Protein AF-A0A831ZCE3-F1 (afdb_monomer)

Secondary structure (DSSP, 8-state):
------------------------PPPB---GGG-EEEE-TTSTT-EEEEEEEEETTEEEEEEEEEEEETTEEEEEEEEEEE-GGGSEEEEEEEEEESPPSGGG--GGG-EEEEEEEEEEEEEETTEEEEEEEETTS-EEEEEEEEEEE-TT------B--S------------SS-B--TTTTTS-PPPP-BSSSBEEEE-TTS-EEEEESS-----EEEEEEEBTTS-EEEE-TTSPPPTTBPEEE-TTS-EEE-EEEEEEEEETTEEEEEEEE-GGGGGT--S--TTT--SEEEEEEEP---B-SB-----HHHHT-HHHHTTT-EEEEEEEEETTTB--HHHHHHHHHHHHHHHHHHH---SEEEEEEETHHHHHHHHHHHHSTTS-SEEEEES--S-HHHHHHHHHHHHHHHHIIIIITTT-GGGGSGGGGHHHH-S-EEEEEEPTTTTT-EEEEHIIIIITTHHHHHH-TTT---TTGGGSBSGGGGTT---SHHHHTHHHH---TTSPPP-TTSS--

Nearest PDB structures (foldseek):
  4xmg-assembly1_A  TM=5.355E-01  e=1.674E-03  Rhodnius prolixus
  2a3f-assembly1_X  TM=5.341E-01  e=2.096E-03  Rhodnius prolixus
  5m6k-assembly1_A  TM=5.231E-01  e=3.895E-03  Rhodnius prolixus
  1pm1-assembly1_X  TM=4.926E-01  e=2.939E-03  Rhodnius prolixus
  1y8c-assembly1_A  TM=4.191E-01  e=6.549E-01  Clostridium acetobutylicum ATCC 824

Foldseek 3Di:
DDDDDDDDDDDDDDDPDDDDPPDPQFWFFDDQQLAAWKDFPVDPDKTKGWGWDDDLNWIKIWMKIFDDDPRDIFIWIFMDTDGRLVQKDKTFIWGWDQADDDPRGDPVRIDIGGFWIWIWGASDSFWTKIWTAGPVGDIDIGIMGGPDTDVVDDDDRHGRDPDDPDDDLPPPQDPQAAACCVVQVNAFFDAPAAAWHFFDADPVRHGPHHDSLNWWDKDKFKWFAFCVGDIGGDDFPDADDPRFDWFAAQVGDIATRMKIKMWTDDSSAIKIKIFGDRCSNVVPPADDVVLAPLEEEEEAAEDAFAASYNADDDPCQSCVCVQRSHRYMYMYIRLRHNNRAPQLVSSLVRLVVRQVVCCVRVNHGPFYEQEYEEVSLLSVLVNCVNPPRSGPYYHYHPYDPHVQVVVALLLCLVVLVCCCVPVPVVPCLVVQQQSSCVPSVFGWFQAAFQVVVVRHGIDTCSRPPRPPPNCQAPPQVSHDDPPLCSIPPSCRCVPGRRHSQLSNCSPQPADPVRGGDDPHDPPD

Radius of gyration: 31.54 Å; Cα contacts (8 Å, |Δi|>4): 1098; chains: 1; bounding box: 75×108×88 Å

Structure (mmCIF, N/CA/C/O backbone):
data_AF-A0A831ZCE3-F1
#
_entry.id   AF-A0A831ZCE3-F1
#
loop_
_atom_site.group_PDB
_atom_site.id
_atom_site.type_symbol
_atom_site.label_atom_id
_atom_site.label_alt_id
_atom_site.label_comp_id
_atom_site.label_asym_id
_atom_site.label_entity_id
_atom_site.label_seq_id
_atom_site.pdbx_PDB_ins_code
_atom_site.Cartn_x
_atom_site.Cartn_y
_atom_site.Cartn_z
_atom_site.occupancy
_atom_site.B_iso_or_equiv
_atom_site.auth_seq_id
_atom_site.auth_comp_id
_atom_site.auth_asym_id
_atom_site.auth_atom_id
_atom_site.pdbx_PDB_model_num
ATOM 1 N N . MET A 1 1 ? -40.636 -79.316 -21.458 1.00 32.78 1 MET A N 1
ATOM 2 C CA . MET A 1 1 ? -39.520 -80.290 -21.352 1.00 32.78 1 MET A CA 1
ATOM 3 C C . MET A 1 1 ? -38.454 -79.898 -22.368 1.00 32.78 1 MET A C 1
ATOM 5 O O . MET A 1 1 ? -38.883 -79.474 -23.425 1.00 32.78 1 MET A O 1
ATOM 9 N N . LYS A 1 2 ? -37.156 -80.021 -22.017 1.00 33.38 2 LYS A N 1
ATOM 10 C CA . LYS A 1 2 ? -35.936 -80.290 -22.841 1.00 33.38 2 LYS A CA 1
ATOM 11 C C . LYS A 1 2 ? -35.939 -79.898 -24.342 1.00 33.38 2 LYS A C 1
ATOM 13 O O . LYS A 1 2 ? -36.892 -80.209 -25.031 1.00 33.38 2 LYS A O 1
ATOM 18 N N . ASN A 1 3 ? -34.885 -79.405 -25.000 1.00 33.22 3 ASN A N 1
ATOM 19 C CA . ASN A 1 3 ? -33.463 -79.100 -24.725 1.00 33.22 3 ASN A CA 1
ATOM 20 C C . ASN A 1 3 ? -32.963 -78.272 -25.952 1.00 33.22 3 ASN A C 1
ATOM 22 O O . ASN A 1 3 ? -33.611 -78.339 -26.991 1.00 33.22 3 ASN A O 1
ATOM 26 N N . ALA A 1 4 ? -31.839 -77.546 -25.999 1.00 31.75 4 ALA A N 1
ATOM 27 C CA . ALA A 1 4 ? -30.832 -77.090 -25.027 1.00 31.75 4 ALA A CA 1
ATOM 28 C C . ALA A 1 4 ? -30.082 -75.869 -25.645 1.00 31.75 4 ALA A C 1
ATOM 30 O O . ALA A 1 4 ? -30.467 -75.394 -26.710 1.00 31.75 4 ALA A O 1
ATOM 31 N N . ILE A 1 5 ? -29.016 -75.366 -25.006 1.00 39.12 5 ILE A N 1
ATOM 32 C CA . ILE A 1 5 ? -28.202 -74.220 -25.470 1.00 39.12 5 ILE A CA 1
ATOM 33 C C . ILE A 1 5 ? -26.870 -74.710 -26.064 1.00 39.12 5 ILE A C 1
ATOM 35 O O . ILE A 1 5 ? -26.217 -75.538 -25.430 1.00 39.12 5 ILE A O 1
ATOM 39 N N . ASN A 1 6 ? -26.418 -74.151 -27.199 1.00 27.38 6 ASN A N 1
ATOM 40 C CA . ASN A 1 6 ? -24.986 -73.878 -27.410 1.00 27.38 6 ASN A CA 1
ATOM 41 C C . ASN A 1 6 ? -24.700 -72.787 -28.470 1.00 27.38 6 ASN A C 1
ATOM 43 O O . ASN A 1 6 ? -25.590 -72.377 -29.212 1.00 27.38 6 ASN A O 1
ATOM 47 N N . THR A 1 7 ? -23.464 -72.284 -28.464 1.00 37.88 7 THR A N 1
ATOM 48 C CA . THR A 1 7 ? -23.040 -70.939 -28.911 1.00 37.88 7 THR A CA 1
ATOM 49 C C . THR A 1 7 ? -22.594 -70.782 -30.380 1.00 37.88 7 THR A C 1
ATOM 51 O O . THR A 1 7 ? -22.342 -71.753 -31.086 1.00 37.88 7 THR A O 1
ATOM 54 N N . ASN A 1 8 ? -22.365 -69.510 -30.759 1.00 31.02 8 ASN A N 1
ATOM 55 C CA . ASN A 1 8 ? -21.608 -68.983 -31.915 1.00 31.02 8 ASN A CA 1
ATOM 56 C C . ASN A 1 8 ? -22.289 -68.913 -33.299 1.00 31.02 8 ASN A C 1
ATOM 58 O O . ASN A 1 8 ? -22.189 -69.843 -34.096 1.00 31.02 8 ASN A O 1
ATOM 62 N N . ARG A 1 9 ? -22.753 -67.705 -33.674 1.00 28.77 9 ARG A N 1
ATOM 63 C CA . ARG A 1 9 ? -22.107 -66.826 -34.688 1.00 28.77 9 ARG A CA 1
ATOM 64 C C . ARG A 1 9 ? -22.945 -65.566 -34.968 1.00 28.77 9 ARG A C 1
ATOM 66 O O . ARG A 1 9 ? -24.120 -65.671 -35.289 1.00 28.77 9 ARG A O 1
ATOM 73 N N . LEU A 1 10 ? -22.307 -64.394 -34.930 1.00 26.50 10 LEU A N 1
ATOM 74 C CA . LEU A 1 10 ? -22.847 -63.113 -35.408 1.00 26.50 10 LEU A CA 1
ATOM 75 C C . LEU A 1 10 ? -21.703 -62.341 -36.085 1.00 26.50 10 LEU A C 1
ATOM 77 O O . LEU A 1 10 ? -20.783 -61.889 -35.411 1.00 26.50 10 LEU A O 1
ATOM 81 N N . ILE A 1 11 ? -21.724 -62.268 -37.420 1.00 29.08 11 ILE A N 1
ATOM 82 C CA . ILE A 1 11 ? -20.777 -61.524 -38.270 1.00 29.08 11 ILE A CA 1
ATOM 83 C C . ILE A 1 11 ? -21.560 -60.972 -39.469 1.00 29.08 11 ILE A C 1
ATOM 85 O O . ILE A 1 11 ? -22.355 -61.707 -40.052 1.00 29.08 11 ILE A O 1
ATOM 89 N N . ALA A 1 12 ? -21.242 -59.729 -39.858 1.00 26.53 12 ALA A N 1
ATOM 90 C CA . ALA A 1 12 ? -21.809 -58.950 -40.968 1.00 26.53 12 ALA A CA 1
ATOM 91 C C . ALA A 1 12 ? -23.297 -58.547 -40.792 1.00 26.53 12 ALA A C 1
ATOM 93 O O . ALA A 1 12 ? -24.097 -59.293 -40.246 1.00 26.53 12 ALA A O 1
ATOM 94 N N . MET A 1 13 ? -23.737 -57.357 -41.214 1.00 25.25 13 MET A N 1
ATOM 95 C CA . MET A 1 13 ? -23.111 -56.392 -42.128 1.00 25.25 13 MET A CA 1
ATOM 96 C C . MET A 1 13 ? -23.528 -54.963 -41.730 1.00 25.25 13 MET A C 1
ATOM 98 O O . MET A 1 13 ? -24.717 -54.697 -41.590 1.00 25.25 13 MET A O 1
ATOM 102 N N . CYS A 1 14 ? -22.578 -54.038 -41.565 1.00 26.70 14 CYS A N 1
ATOM 103 C CA . CYS A 1 14 ? -22.866 -52.610 -41.396 1.00 26.70 14 CYS A CA 1
ATOM 104 C C . CYS A 1 14 ? -21.824 -51.812 -42.180 1.00 26.70 14 CYS A C 1
ATOM 106 O O . CYS A 1 14 ? -20.656 -51.775 -41.795 1.00 26.70 14 CYS A O 1
ATOM 108 N N . LEU A 1 15 ? -22.222 -51.260 -43.330 1.00 28.95 15 LEU A N 1
ATOM 109 C CA . LEU A 1 15 ? -21.324 -50.502 -44.199 1.00 28.95 15 LEU A CA 1
ATOM 110 C C . LEU A 1 15 ? -22.117 -49.544 -45.100 1.00 28.95 15 LEU A C 1
ATOM 112 O O . LEU A 1 15 ? -22.332 -49.820 -46.275 1.00 28.95 15 LEU A O 1
ATOM 116 N N . CYS A 1 16 ? -22.591 -48.430 -44.535 1.00 28.08 16 CYS A N 1
ATOM 117 C CA . CYS A 1 16 ? -23.119 -47.310 -45.318 1.00 28.08 16 CYS A CA 1
ATOM 118 C C . CYS A 1 16 ? -23.141 -46.013 -44.490 1.00 28.08 16 CYS A C 1
ATOM 120 O O . CYS A 1 16 ? -24.193 -45.605 -44.016 1.00 28.08 16 CYS A O 1
ATOM 122 N N . CYS A 1 17 ? -21.965 -45.413 -44.273 1.00 27.39 17 CYS A N 1
ATOM 123 C CA . CYS A 1 17 ? -21.764 -43.998 -43.917 1.00 27.39 17 CYS A CA 1
ATOM 124 C C . CYS A 1 17 ? -20.253 -43.715 -43.876 1.00 27.39 17 CYS A C 1
ATOM 126 O O . CYS A 1 17 ? -19.603 -43.895 -42.850 1.00 27.39 17 CYS A O 1
ATOM 128 N N . LEU A 1 18 ? -19.682 -43.310 -45.011 1.00 29.42 18 LEU A N 1
ATOM 129 C CA . LEU A 1 18 ? -18.301 -42.835 -45.106 1.00 29.42 18 LEU A CA 1
ATOM 130 C C . LEU A 1 18 ? -18.275 -41.546 -45.934 1.00 29.42 18 LEU A C 1
ATOM 132 O O . LEU A 1 18 ? -18.873 -41.489 -47.004 1.00 29.42 18 LEU A O 1
ATOM 136 N N . PHE A 1 19 ? -17.548 -40.555 -45.415 1.00 28.66 19 PHE A N 1
ATOM 137 C CA . PHE A 1 19 ? -17.230 -39.255 -46.022 1.00 28.66 19 PHE A CA 1
ATOM 138 C C . PHE A 1 19 ? -18.382 -38.256 -46.234 1.00 28.66 19 PHE A C 1
ATOM 140 O O . PHE A 1 19 ? -18.829 -38.004 -47.346 1.00 28.66 19 PHE A O 1
ATOM 147 N N . TYR A 1 20 ? -18.685 -37.516 -45.164 1.00 26.58 20 TYR A N 1
ATOM 148 C CA . TYR A 1 20 ? -18.202 -36.128 -45.109 1.00 26.58 20 TYR A CA 1
ATOM 149 C C . TYR A 1 20 ? -17.733 -35.800 -43.684 1.00 26.58 20 TYR A C 1
ATOM 151 O O . TYR A 1 20 ? -18.408 -35.132 -42.907 1.00 26.58 20 TYR A O 1
ATOM 159 N N . ALA A 1 21 ? -16.556 -36.320 -43.324 1.00 28.61 21 ALA A N 1
ATOM 160 C CA . ALA A 1 21 ? -15.832 -35.843 -42.154 1.00 28.61 21 ALA A CA 1
ATOM 161 C C . ALA A 1 21 ? -15.236 -34.472 -42.503 1.00 28.61 21 ALA A C 1
ATOM 163 O O . ALA A 1 21 ? -14.106 -34.375 -42.978 1.00 28.61 21 ALA A O 1
ATOM 164 N N . GLY A 1 22 ? -16.027 -33.412 -42.327 1.00 27.06 22 GLY A N 1
ATOM 165 C CA . GLY A 1 22 ? -15.459 -32.081 -42.171 1.00 27.06 22 GLY A CA 1
ATOM 166 C C . GLY A 1 22 ? -14.619 -32.098 -40.900 1.00 27.06 22 GLY A C 1
ATOM 167 O O . GLY A 1 22 ? -15.136 -32.468 -39.848 1.00 27.06 22 GLY A O 1
ATOM 168 N N . ASN A 1 23 ? -13.330 -31.772 -41.009 1.00 31.00 23 ASN A N 1
ATOM 169 C CA . ASN A 1 23 ? -12.434 -31.718 -39.859 1.00 31.00 23 ASN A CA 1
ATOM 170 C C . ASN A 1 23 ? -13.042 -30.799 -38.793 1.00 31.00 23 ASN A C 1
ATOM 172 O O . ASN A 1 23 ? -13.130 -29.587 -39.001 1.00 31.00 23 ASN A O 1
ATOM 176 N N . ALA A 1 24 ? -13.429 -31.371 -37.654 1.00 34.59 24 ALA A N 1
ATOM 177 C CA . ALA A 1 24 ? -13.612 -30.609 -36.433 1.00 34.59 24 ALA A CA 1
ATOM 178 C C . ALA A 1 24 ? -12.213 -30.178 -35.980 1.00 34.59 24 ALA A C 1
ATOM 180 O O . ALA A 1 24 ? -11.539 -30.897 -35.247 1.00 34.59 24 ALA A O 1
ATOM 181 N N . TYR A 1 25 ? -11.738 -29.052 -36.513 1.00 44.22 25 TYR A N 1
ATOM 182 C CA . TYR A 1 25 ? -10.533 -28.411 -36.008 1.00 44.22 25 TYR A CA 1
ATOM 183 C C . TYR A 1 25 ? -10.825 -27.957 -34.582 1.00 44.22 25 TYR A C 1
ATOM 185 O O . TYR A 1 25 ? -11.731 -27.142 -34.384 1.00 44.22 25 TYR A O 1
ATOM 193 N N . SER A 1 26 ? -10.072 -28.488 -33.618 1.00 64.75 26 SER A N 1
ATOM 194 C CA . SER A 1 26 ? -10.083 -28.025 -32.233 1.00 64.75 26 SER A CA 1
ATOM 195 C C . SER A 1 26 ? -10.013 -26.498 -32.201 1.00 64.75 26 SER A C 1
ATOM 197 O O . SER A 1 26 ? -9.284 -25.886 -32.989 1.00 64.75 26 SER A O 1
ATOM 199 N N . LEU A 1 27 ? -10.804 -25.875 -31.328 1.00 77.75 27 LEU A N 1
ATOM 200 C CA . LEU A 1 27 ? -10.641 -24.450 -31.066 1.00 77.75 27 LEU A CA 1
ATOM 201 C C . LEU A 1 27 ? -9.292 -24.228 -30.376 1.00 77.75 27 LEU A C 1
ATOM 203 O O . LEU A 1 27 ? -8.843 -25.072 -29.596 1.00 77.75 27 LEU A O 1
ATOM 207 N N . ILE A 1 28 ? -8.667 -23.092 -30.673 1.00 84.50 28 ILE A N 1
ATOM 208 C CA . ILE A 1 28 ? -7.467 -22.632 -29.975 1.00 84.50 28 ILE A CA 1
ATOM 209 C C . ILE A 1 28 ? -7.792 -21.469 -29.041 1.00 84.50 28 ILE A C 1
ATOM 211 O O . ILE A 1 28 ? -8.775 -20.750 -29.245 1.00 84.50 28 ILE A O 1
ATOM 215 N N . ALA A 1 29 ? -6.945 -21.265 -28.032 1.00 85.50 29 ALA A N 1
ATOM 216 C CA . ALA A 1 29 ? -7.076 -20.142 -27.113 1.00 85.50 29 ALA A CA 1
ATOM 217 C C . ALA A 1 29 ? -7.030 -18.799 -27.855 1.00 85.50 29 ALA A C 1
ATOM 219 O O . ALA A 1 29 ? -6.174 -18.564 -28.719 1.00 85.50 29 ALA A O 1
ATOM 220 N N . VAL A 1 30 ? -7.943 -17.900 -27.489 1.00 88.25 30 VAL A N 1
ATOM 221 C CA . VAL A 1 30 ? -8.038 -16.563 -28.079 1.00 88.25 30 VAL A CA 1
ATOM 222 C C . VAL A 1 30 ? -6.954 -15.677 -27.457 1.00 88.25 30 VAL A C 1
ATOM 224 O O . VAL A 1 30 ? -6.971 -15.414 -26.262 1.00 88.25 30 VAL A O 1
ATOM 227 N N . GLN A 1 31 ? -5.997 -15.232 -28.273 1.00 88.94 31 GLN A N 1
ATOM 228 C CA . GLN A 1 31 ? -4.770 -14.530 -27.840 1.00 88.94 31 GLN A CA 1
ATOM 229 C C . GLN A 1 31 ? -4.683 -13.112 -28.419 1.00 88.94 31 GLN A C 1
ATOM 231 O O . GLN A 1 31 ? -5.181 -12.878 -29.520 1.00 88.94 31 GLN A O 1
ATOM 236 N N . SER A 1 32 ? -3.922 -12.214 -27.783 1.00 88.94 32 SER A N 1
ATOM 237 C CA . SER A 1 32 ? -3.597 -10.866 -28.296 1.00 88.94 32 SER A CA 1
ATOM 238 C C . SER A 1 32 ? -3.029 -10.874 -29.720 1.00 88.94 32 SER A C 1
ATOM 240 O O . SER A 1 32 ? -3.349 -10.008 -30.536 1.00 88.94 32 SER A O 1
ATOM 242 N N . ALA A 1 33 ? -2.272 -11.919 -30.072 1.00 88.50 33 ALA A N 1
ATOM 243 C CA . ALA A 1 33 ? -1.756 -12.138 -31.418 1.00 88.50 33 ALA A CA 1
ATOM 244 C C . ALA A 1 33 ? -2.844 -12.370 -32.488 1.00 88.50 33 ALA A C 1
ATOM 246 O O . ALA A 1 33 ? -2.538 -12.305 -33.676 1.00 88.50 33 ALA A O 1
ATOM 247 N N . HIS A 1 34 ? -4.115 -12.593 -32.129 1.00 92.81 34 HIS A N 1
ATOM 248 C CA . HIS A 1 34 ? -5.252 -12.625 -33.066 1.00 92.81 34 HIS A CA 1
ATOM 249 C C . HIS A 1 34 ? -5.733 -11.229 -33.504 1.00 92.81 34 HIS A C 1
ATOM 251 O O . HIS A 1 34 ? -6.542 -11.123 -34.429 1.00 92.81 34 HIS A O 1
ATOM 257 N N . SER A 1 35 ? -5.175 -10.158 -32.931 1.00 94.06 35 SER A N 1
ATOM 258 C CA . SER A 1 35 ? -5.403 -8.780 -33.378 1.00 94.06 35 SER A CA 1
ATOM 259 C C . SER A 1 35 ? -5.052 -8.573 -34.855 1.00 94.06 35 SER A C 1
ATOM 261 O O . SER A 1 35 ? -4.035 -9.072 -35.351 1.00 94.06 35 SER A O 1
ATOM 263 N N . GLY A 1 36 ? -5.879 -7.804 -35.561 1.00 92.19 36 GLY A N 1
ATOM 264 C CA . GLY A 1 36 ? -5.684 -7.476 -36.968 1.00 92.19 36 GLY A CA 1
ATOM 265 C C . GLY A 1 36 ? -6.979 -7.375 -37.772 1.00 92.19 36 GLY A C 1
ATOM 266 O O . GLY A 1 36 ? -8.072 -7.214 -37.228 1.00 92.19 36 GLY A O 1
ATOM 267 N N . VAL A 1 37 ? -6.833 -7.475 -39.092 1.00 92.81 37 VAL A N 1
ATOM 268 C CA . VAL A 1 37 ? -7.931 -7.417 -40.065 1.00 92.81 37 VAL A CA 1
ATOM 269 C C . VAL A 1 37 ? -8.296 -8.831 -40.494 1.00 92.81 37 VAL A C 1
ATOM 271 O O . VAL A 1 37 ? -7.427 -9.594 -40.922 1.00 92.81 37 VAL A O 1
ATOM 274 N N . TRP A 1 38 ? -9.579 -9.162 -40.424 1.00 94.81 38 TRP A N 1
ATOM 275 C CA . TRP A 1 38 ? -10.143 -10.466 -40.758 1.00 94.81 38 TRP A CA 1
ATOM 276 C C . TRP A 1 38 ? -11.278 -10.300 -41.773 1.00 94.81 38 TRP A C 1
ATOM 278 O O . TRP A 1 38 ? -11.995 -9.307 -41.749 1.00 94.81 38 TRP A O 1
ATOM 288 N N . PHE A 1 39 ? -11.462 -11.250 -42.686 1.00 92.75 39 PHE A N 1
ATOM 289 C CA . PHE A 1 39 ? -12.474 -11.153 -43.747 1.00 92.75 39 PHE A CA 1
ATOM 290 C C . PHE A 1 39 ? -13.069 -12.520 -44.082 1.00 92.75 39 PHE A C 1
ATOM 292 O O . PHE A 1 39 ? -12.452 -13.550 -43.810 1.00 92.75 39 PHE A O 1
ATOM 299 N N . ASN A 1 40 ? -14.253 -12.536 -44.697 1.00 89.81 40 ASN A N 1
ATOM 300 C CA . ASN A 1 40 ? -14.829 -13.767 -45.232 1.00 89.81 40 ASN A CA 1
ATOM 301 C C . ASN A 1 40 ? -14.254 -14.047 -46.636 1.00 89.81 40 ASN A C 1
ATOM 303 O O . ASN A 1 40 ? -14.600 -13.324 -47.574 1.00 89.81 40 ASN A O 1
ATOM 307 N N . PRO A 1 41 ? -13.451 -15.108 -46.849 1.00 82.19 41 PRO A N 1
ATOM 308 C CA . PRO A 1 41 ? -12.885 -15.412 -48.167 1.00 82.19 41 PRO A CA 1
ATOM 309 C C . PRO A 1 41 ? -13.936 -15.814 -49.218 1.00 82.19 41 PRO A C 1
ATOM 311 O O . PRO A 1 41 ? -13.621 -15.883 -50.404 1.00 82.19 41 PRO A O 1
ATOM 314 N N . GLN A 1 42 ? -15.184 -16.078 -48.812 1.00 85.81 42 GLN A N 1
ATOM 315 C CA . GLN A 1 42 ? -16.305 -16.367 -49.714 1.00 85.81 42 GLN A CA 1
ATOM 316 C C . GLN A 1 42 ? -17.107 -15.112 -50.106 1.00 85.81 42 GLN A C 1
ATOM 318 O O . GLN A 1 42 ? -17.949 -15.185 -51.000 1.00 85.81 42 GLN A O 1
ATOM 323 N N . GLN A 1 43 ? -16.893 -13.973 -49.436 1.00 80.94 43 GLN A N 1
ATOM 324 C CA . GLN A 1 43 ? -17.695 -12.757 -49.599 1.00 80.94 43 GLN A CA 1
ATOM 325 C C . GLN A 1 43 ? -16.811 -11.506 -49.512 1.00 80.94 43 GLN A C 1
ATOM 327 O O . GLN A 1 43 ? -16.533 -10.985 -48.435 1.00 80.94 43 GLN A O 1
ATOM 332 N N . ASN A 1 44 ? -16.393 -10.998 -50.670 1.00 74.69 44 ASN A N 1
ATOM 333 C CA . ASN A 1 44 ? -15.570 -9.793 -50.753 1.00 74.69 44 ASN A CA 1
ATOM 334 C C . ASN A 1 44 ? -16.368 -8.527 -50.392 1.00 74.69 44 ASN A C 1
ATOM 336 O O . ASN A 1 44 ? -17.531 -8.395 -50.769 1.00 74.69 44 ASN A O 1
ATOM 340 N N . GLY A 1 45 ? -15.706 -7.568 -49.737 1.00 72.06 45 GLY A N 1
ATOM 341 C CA . GLY A 1 45 ? -16.238 -6.226 -49.456 1.00 72.06 45 GLY A CA 1
ATOM 342 C C . GLY A 1 45 ? -16.625 -5.959 -47.997 1.00 72.06 45 GLY A C 1
ATOM 343 O O . GLY A 1 45 ? -16.816 -4.803 -47.640 1.00 72.06 45 GLY A O 1
ATOM 344 N N . HIS A 1 46 ? -16.688 -6.983 -47.142 1.00 83.25 46 HIS A N 1
ATOM 345 C CA . HIS A 1 46 ? -16.993 -6.843 -45.712 1.00 83.25 46 HIS A CA 1
ATOM 346 C C . HIS A 1 46 ? -16.010 -7.643 -44.846 1.00 83.25 46 HIS A C 1
ATOM 348 O O . HIS A 1 46 ? -15.297 -8.515 -45.352 1.00 83.25 46 HIS A O 1
ATOM 354 N N . GLY A 1 47 ? -15.926 -7.319 -43.557 1.00 90.69 47 GLY A N 1
ATOM 355 C CA . GLY A 1 47 ? -14.962 -7.943 -42.654 1.00 90.69 47 GLY A CA 1
ATOM 356 C C . GLY A 1 47 ? -14.863 -7.260 -41.296 1.00 90.69 47 GLY A C 1
ATOM 357 O O . GLY A 1 47 ? -15.680 -6.416 -40.936 1.00 90.69 47 GLY A O 1
ATOM 358 N N . PHE A 1 48 ? -13.850 -7.644 -40.531 1.00 96.19 48 PHE A N 1
ATOM 359 C CA . PHE A 1 48 ? -13.738 -7.352 -39.113 1.00 96.19 48 PHE A CA 1
ATOM 360 C C . PHE A 1 48 ? -12.373 -6.757 -38.774 1.00 96.19 48 PHE A C 1
ATOM 362 O O . PHE A 1 48 ? -11.343 -7.232 -39.259 1.00 96.19 48 PHE A O 1
ATOM 369 N N . PHE A 1 49 ? -12.360 -5.768 -37.885 1.00 95.38 49 PHE A N 1
ATOM 370 C CA . PHE A 1 49 ? -11.156 -5.373 -37.159 1.00 95.38 49 PHE A CA 1
ATOM 371 C C . PHE A 1 49 ? -11.252 -5.922 -35.743 1.00 95.38 49 PHE A C 1
ATOM 373 O O . PHE A 1 49 ? -12.232 -5.662 -35.045 1.00 95.38 49 PHE A O 1
ATOM 380 N N . LEU A 1 50 ? -10.236 -6.675 -35.332 1.00 95.56 50 LEU A N 1
ATOM 381 C CA . LEU A 1 50 ? -10.114 -7.219 -33.985 1.00 95.56 50 LEU A CA 1
ATOM 382 C C . LEU A 1 50 ? -8.906 -6.579 -33.307 1.00 95.56 50 LEU A C 1
ATOM 384 O O . LEU A 1 50 ? -7.804 -6.592 -33.857 1.00 95.56 50 LEU A O 1
ATOM 388 N N . SER A 1 51 ? -9.106 -6.050 -32.107 1.00 93.94 51 SER A N 1
ATOM 389 C CA . SER A 1 51 ? -8.041 -5.593 -31.220 1.00 93.94 51 SER A CA 1
ATOM 390 C C . SER A 1 51 ? -8.193 -6.328 -29.900 1.00 93.94 51 SER A C 1
ATOM 392 O O . SER A 1 51 ? -9.117 -6.055 -29.139 1.00 93.94 51 SER A O 1
ATOM 394 N N . ILE A 1 52 ? -7.296 -7.275 -29.655 1.00 92.06 52 ILE A N 1
ATOM 395 C CA . ILE A 1 52 ? -7.235 -8.066 -28.431 1.00 92.06 52 ILE A CA 1
ATOM 396 C C . ILE A 1 52 ? -6.025 -7.574 -27.646 1.00 92.06 52 ILE A C 1
ATOM 398 O O . ILE A 1 52 ? -4.884 -7.755 -28.072 1.00 92.06 52 ILE A O 1
ATOM 402 N N . GLY A 1 53 ? -6.300 -6.918 -26.526 1.00 82.81 53 GLY A N 1
ATOM 403 C CA . GLY A 1 53 ? -5.298 -6.472 -25.566 1.00 82.81 53 GLY A CA 1
ATOM 404 C C . GLY A 1 53 ? -5.537 -7.121 -24.211 1.00 82.81 53 GLY A C 1
ATOM 405 O O . GLY A 1 53 ? -6.618 -7.644 -23.946 1.00 82.81 53 GLY A O 1
ATOM 406 N N . GLU A 1 54 ? -4.536 -7.064 -23.344 1.00 78.88 54 GLU A N 1
ATOM 407 C CA . GLU A 1 54 ? -4.669 -7.484 -21.953 1.00 78.88 54 GLU A CA 1
ATOM 408 C C . GLU A 1 54 ? -4.858 -6.257 -21.058 1.00 78.88 54 GLU A C 1
ATOM 410 O O . GLU A 1 54 ? -4.155 -5.256 -21.196 1.00 78.88 54 GLU A O 1
ATOM 415 N N . GLN A 1 55 ? -5.823 -6.327 -20.146 1.00 55.50 55 GLN A N 1
ATOM 416 C CA . GLN A 1 55 ? -6.103 -5.288 -19.168 1.00 55.50 55 GLN A CA 1
ATOM 417 C C . GLN A 1 55 ? -6.430 -5.964 -17.833 1.00 55.50 55 GLN A C 1
ATOM 419 O O . GLN A 1 55 ? -7.389 -6.720 -17.736 1.00 55.50 55 GLN A O 1
ATOM 424 N N . GLN A 1 56 ? -5.639 -5.686 -16.790 1.00 49.09 56 GLN A N 1
ATOM 425 C CA . GLN A 1 56 ? -5.854 -6.220 -15.431 1.00 49.09 56 GLN A CA 1
ATOM 426 C C . GLN A 1 56 ? -5.872 -7.765 -15.353 1.00 49.09 56 GLN A C 1
ATOM 428 O O . GLN A 1 56 ? -6.712 -8.328 -14.658 1.00 49.09 56 GLN A O 1
ATOM 433 N N . GLN A 1 57 ? -4.962 -8.450 -16.060 1.00 56.44 57 GLN A N 1
ATOM 434 C CA . GLN A 1 57 ? -4.914 -9.924 -16.160 1.00 56.44 57 GLN A CA 1
ATOM 435 C C . GLN A 1 57 ? -6.166 -10.563 -16.796 1.00 56.44 57 GLN A C 1
ATOM 437 O O . GLN A 1 57 ? -6.372 -11.771 -16.699 1.00 56.44 57 GLN A O 1
ATOM 442 N N . GLN A 1 58 ? -6.998 -9.769 -17.477 1.00 67.94 58 GLN A N 1
ATOM 443 C CA . GLN A 1 58 ? -8.113 -10.247 -18.286 1.00 67.94 58 GLN A CA 1
ATOM 444 C C . GLN A 1 58 ? -7.922 -9.781 -19.733 1.00 67.94 58 GLN A C 1
ATOM 446 O O . GLN A 1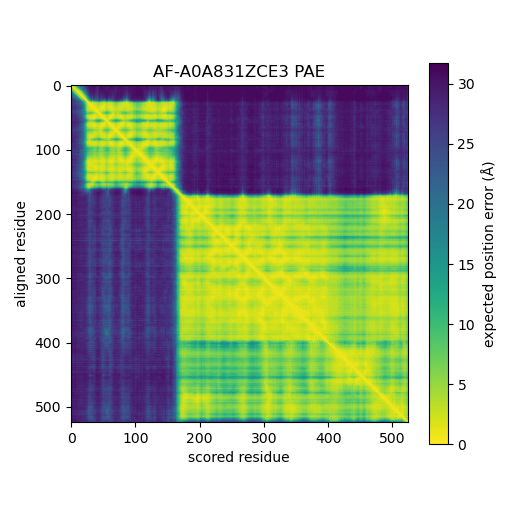 58 ? -7.562 -8.629 -19.990 1.00 67.94 58 GLN A O 1
ATOM 451 N N . LEU A 1 59 ? -8.161 -10.661 -20.708 1.00 83.31 59 LEU A N 1
ATOM 452 C CA . LEU A 1 59 ? -8.135 -10.243 -22.107 1.00 83.31 59 LEU A CA 1
ATOM 453 C C . LEU A 1 59 ? -9.399 -9.446 -22.431 1.00 83.31 59 LEU A C 1
ATOM 455 O O . LEU A 1 59 ? -10.498 -9.792 -22.001 1.00 83.31 59 LEU A O 1
ATOM 459 N N . ASN A 1 60 ? -9.247 -8.387 -23.217 1.00 91.38 60 ASN A N 1
ATOM 460 C CA . ASN A 1 60 ? -10.334 -7.573 -23.741 1.00 91.38 60 ASN A CA 1
ATOM 461 C C . ASN A 1 60 ? -10.293 -7.605 -25.268 1.00 91.38 60 ASN A C 1
ATOM 463 O O . ASN A 1 60 ? -9.284 -7.241 -25.875 1.00 91.38 60 ASN A O 1
ATOM 467 N N . LEU A 1 61 ? -11.393 -8.031 -25.888 1.00 93.06 61 LEU A N 1
ATOM 468 C CA . LEU A 1 61 ? -11.579 -7.993 -27.333 1.00 93.06 61 LEU A CA 1
ATOM 469 C C . LEU A 1 61 ? -12.435 -6.780 -27.674 1.00 93.06 61 LEU A C 1
ATOM 471 O O . LEU A 1 61 ? -13.615 -6.755 -27.338 1.00 93.06 61 LEU A O 1
ATOM 475 N N . VAL A 1 62 ? -11.871 -5.835 -28.422 1.00 95.31 62 VAL A N 1
ATOM 476 C CA . VAL A 1 62 ? -12.638 -4.858 -29.201 1.00 95.31 62 VAL A CA 1
ATOM 477 C C . VAL A 1 62 ? -12.805 -5.405 -30.616 1.00 95.31 62 VAL A C 1
ATOM 479 O O . VAL A 1 62 ? -11.821 -5.720 -31.288 1.00 95.31 62 VAL A O 1
ATOM 482 N N . ILE A 1 63 ? -14.048 -5.507 -31.075 1.00 96.50 63 ILE A N 1
ATOM 483 C CA . ILE A 1 63 ? -14.416 -5.943 -32.426 1.00 96.50 63 ILE A CA 1
ATOM 484 C C . ILE A 1 63 ? -15.223 -4.844 -33.108 1.00 96.50 63 ILE A C 1
ATOM 486 O O . ILE A 1 63 ? -16.146 -4.279 -32.521 1.00 96.50 63 ILE A O 1
ATOM 490 N N . SER A 1 64 ? -14.917 -4.580 -34.375 1.00 95.44 64 SER A N 1
ATOM 491 C CA . SER A 1 64 ? -15.846 -3.910 -35.281 1.00 95.44 64 SER A CA 1
ATOM 492 C C . SER A 1 64 ? -16.076 -4.745 -36.535 1.00 95.44 64 SER A C 1
ATOM 494 O O . SER A 1 64 ? -15.144 -5.354 -37.060 1.00 95.44 64 SER A O 1
ATOM 496 N N . TRP A 1 65 ? -17.319 -4.779 -37.013 1.00 94.94 65 TRP A N 1
ATOM 497 C CA . TRP A 1 65 ? -17.711 -5.401 -38.278 1.00 94.94 65 TRP A CA 1
ATOM 498 C C . TRP A 1 65 ? -18.203 -4.311 -39.223 1.00 94.94 65 TRP A C 1
ATOM 500 O O . TRP A 1 65 ? -19.225 -3.673 -38.967 1.00 94.94 65 TRP A O 1
ATOM 510 N N . TYR A 1 66 ? -17.472 -4.104 -40.317 1.00 89.81 66 TYR A N 1
ATOM 511 C CA . TYR A 1 66 ? -17.924 -3.281 -41.433 1.00 89.81 66 TYR A CA 1
ATOM 512 C C . TYR A 1 66 ? -18.680 -4.178 -42.414 1.00 89.81 66 TYR A C 1
ATOM 514 O O . TYR A 1 66 ? -18.105 -5.118 -42.967 1.00 89.81 66 TYR A O 1
ATOM 522 N N . HIS A 1 67 ? -19.969 -3.911 -42.615 1.00 87.25 67 HIS A N 1
ATOM 523 C CA . HIS A 1 67 ? -20.850 -4.705 -43.472 1.00 87.25 67 HIS A CA 1
ATOM 524 C C . HIS A 1 67 ? -21.802 -3.824 -44.283 1.00 87.25 67 HIS A C 1
ATOM 526 O O . HIS A 1 67 ? -21.674 -2.601 -44.311 1.00 87.25 67 HIS A O 1
ATOM 532 N N . TYR A 1 68 ? -22.752 -4.462 -44.965 1.00 84.44 68 TYR A N 1
ATOM 533 C CA . TYR A 1 68 ? -23.841 -3.783 -45.655 1.00 84.44 68 TYR A CA 1
ATOM 534 C C . TYR A 1 68 ? -25.190 -4.286 -45.145 1.00 84.44 68 TYR A C 1
ATOM 536 O O . TYR A 1 68 ? -25.346 -5.476 -44.865 1.00 84.44 68 TYR A O 1
ATOM 544 N N . GLU A 1 69 ? -26.173 -3.394 -45.061 1.00 79.94 69 GLU A N 1
ATOM 545 C CA . GLU A 1 69 ? -27.580 -3.725 -44.831 1.00 79.94 69 GLU A CA 1
ATOM 546 C C . GLU A 1 69 ? -28.431 -2.920 -45.820 1.00 79.94 69 GLU A C 1
ATOM 548 O O . GLU A 1 69 ? -28.277 -1.710 -45.940 1.00 79.94 69 GLU A O 1
ATOM 553 N N . GLN A 1 70 ? -29.305 -3.599 -46.572 1.00 83.56 70 GLN A N 1
ATOM 554 C CA . GLN A 1 70 ? -30.179 -2.988 -47.594 1.00 83.56 70 GLN A CA 1
ATOM 555 C C . GLN A 1 70 ? -29.455 -2.150 -48.677 1.00 83.56 70 GLN A C 1
ATOM 557 O O . GLN A 1 70 ? -30.085 -1.362 -49.376 1.00 83.56 70 GLN A O 1
ATOM 562 N N . GLY A 1 71 ? -28.151 -2.374 -48.873 1.00 81.06 71 GLY A N 1
ATOM 563 C CA . GLY A 1 71 ? -27.310 -1.665 -49.847 1.00 81.06 71 GLY A CA 1
ATOM 564 C C . GLY A 1 71 ? -26.474 -0.530 -49.248 1.00 81.06 71 GLY A C 1
ATOM 565 O O . GLY A 1 71 ? -25.496 -0.124 -49.870 1.00 81.06 71 GLY A O 1
ATOM 566 N N . GLU A 1 72 ? -26.790 -0.089 -48.030 1.00 82.06 72 GLU A N 1
ATOM 567 C CA . GLU A 1 72 ? -26.022 0.918 -47.294 1.00 82.06 72 GLU A CA 1
ATOM 568 C C . GLU A 1 72 ? -24.901 0.274 -46.477 1.00 82.06 72 GLU A C 1
ATOM 570 O O . GLU A 1 72 ? -25.045 -0.852 -45.990 1.00 82.06 72 GLU A O 1
ATOM 575 N N . GLN A 1 73 ? -23.782 0.984 -46.314 1.00 83.50 73 GLN A N 1
ATOM 576 C CA . GLN A 1 73 ? -22.671 0.529 -45.474 1.00 83.50 73 GLN A CA 1
ATOM 577 C C . GLN A 1 73 ? -22.982 0.778 -43.994 1.00 83.50 73 GLN A C 1
ATOM 579 O O . GLN A 1 73 ? -23.457 1.850 -43.623 1.00 83.50 73 GLN A O 1
ATOM 584 N N . ARG A 1 74 ? -22.700 -0.213 -43.147 1.00 85.75 74 ARG A N 1
ATOM 585 C CA . ARG A 1 74 ? -23.027 -0.229 -41.717 1.00 85.75 74 ARG A CA 1
ATOM 586 C C . ARG A 1 74 ? -21.835 -0.720 -40.904 1.00 85.75 74 ARG A C 1
ATOM 588 O O . ARG A 1 74 ? -21.000 -1.476 -41.410 1.00 85.75 74 ARG A O 1
ATOM 595 N N . TYR A 1 75 ? -21.749 -0.268 -39.658 1.00 89.69 75 TYR A N 1
ATOM 596 C CA . TYR A 1 75 ? -20.626 -0.556 -38.769 1.00 89.69 75 TYR A CA 1
ATOM 597 C C . TYR A 1 75 ? -21.144 -0.867 -37.372 1.00 89.69 75 TYR A C 1
ATOM 599 O O . TYR A 1 75 ? -21.614 0.029 -36.674 1.00 89.69 75 TYR A O 1
ATOM 607 N N . VAL A 1 76 ? -20.999 -2.116 -36.938 1.00 93.94 76 VAL A N 1
ATOM 608 C CA . VAL A 1 76 ? -21.265 -2.487 -35.543 1.00 93.94 76 VAL A CA 1
ATOM 609 C C . VAL A 1 76 ? -19.950 -2.615 -34.792 1.00 93.94 76 VAL A C 1
ATOM 611 O O . VAL A 1 76 ? -18.968 -3.125 -35.333 1.00 93.94 76 VAL A O 1
ATOM 614 N N . VAL A 1 77 ? -19.917 -2.125 -33.558 1.00 94.94 77 VAL A N 1
ATOM 615 C CA . VAL A 1 77 ? -18.741 -2.121 -32.687 1.00 94.94 77 VAL A CA 1
ATOM 616 C C . VAL A 1 77 ? -19.125 -2.597 -31.293 1.00 94.94 77 VAL A C 1
ATOM 618 O O . VAL A 1 77 ? -20.205 -2.292 -30.791 1.00 94.94 77 VAL A O 1
ATOM 621 N N . GLY A 1 78 ? -18.238 -3.352 -30.660 1.00 93.25 78 GLY A N 1
ATOM 622 C CA . GLY A 1 78 ? -18.407 -3.797 -29.285 1.00 93.25 78 GLY A CA 1
ATOM 623 C C . GLY A 1 78 ? -17.078 -4.155 -28.646 1.00 93.25 78 GLY A C 1
ATOM 624 O O . GLY A 1 78 ? -16.056 -4.301 -29.320 1.00 93.25 78 GLY A O 1
ATOM 625 N N . SER A 1 79 ? -17.104 -4.292 -27.327 1.00 93.19 79 SER A N 1
ATOM 626 C CA . SER A 1 79 ? -15.954 -4.705 -26.533 1.00 93.19 79 SER A CA 1
ATOM 627 C C . SER A 1 79 ? -16.395 -5.628 -25.411 1.00 93.19 79 SER A C 1
ATOM 629 O O . SER A 1 79 ? -17.417 -5.356 -24.782 1.00 93.19 79 SER A O 1
ATOM 631 N N . GLN A 1 80 ? -15.625 -6.674 -25.133 1.00 92.94 80 GLN A N 1
ATOM 632 C CA . GLN A 1 80 ? -15.921 -7.617 -24.060 1.00 92.94 80 GLN A CA 1
ATOM 633 C C . GLN A 1 80 ? -14.630 -8.150 -23.442 1.00 92.94 80 GLN A C 1
ATOM 635 O O . GLN A 1 80 ? -13.729 -8.586 -24.163 1.00 92.94 80 GLN A O 1
ATOM 640 N N . THR A 1 81 ? -14.582 -8.192 -22.109 1.00 88.69 81 THR A N 1
ATOM 641 C CA . THR A 1 81 ? -13.543 -8.929 -21.389 1.00 88.69 81 THR A CA 1
ATOM 642 C C . THR A 1 81 ? -13.874 -10.419 -21.322 1.00 88.69 81 THR A C 1
ATOM 644 O O . THR A 1 81 ? -15.035 -10.814 -21.162 1.00 88.69 81 THR A O 1
ATOM 647 N N . PHE A 1 82 ? -12.860 -11.260 -21.502 1.00 82.88 82 PHE A N 1
ATOM 648 C CA . PHE A 1 82 ? -13.012 -12.696 -21.694 1.00 82.88 82 PHE A CA 1
ATOM 649 C C . PHE A 1 82 ? -11.813 -13.480 -21.154 1.00 82.88 82 PHE A C 1
ATOM 651 O O . PHE A 1 82 ? -10.763 -12.923 -20.835 1.00 82.88 82 PHE A O 1
ATOM 658 N N . ASP A 1 83 ? -11.999 -14.792 -21.068 1.00 77.25 83 ASP A N 1
ATOM 659 C CA . ASP A 1 83 ? -10.972 -15.766 -20.714 1.00 77.25 83 ASP A CA 1
ATOM 660 C C . ASP A 1 83 ? -10.515 -16.500 -21.988 1.00 77.25 83 ASP A C 1
ATOM 662 O O . ASP A 1 83 ? -11.341 -17.041 -22.735 1.00 77.25 83 ASP A O 1
ATOM 666 N N . ALA A 1 84 ? -9.203 -16.483 -22.247 1.00 67.38 84 ALA A N 1
ATOM 667 C CA . ALA A 1 84 ? -8.566 -17.083 -23.418 1.00 67.38 84 ALA A CA 1
ATOM 668 C C . ALA A 1 84 ? -8.923 -18.566 -23.601 1.00 67.38 84 ALA A C 1
ATOM 670 O O . ALA A 1 84 ? -9.089 -19.023 -24.737 1.00 67.38 84 ALA A O 1
ATOM 671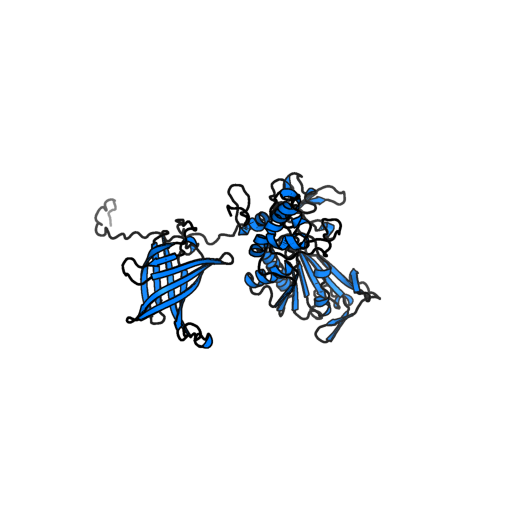 N N . GLU A 1 85 ? -9.065 -19.293 -22.489 1.00 63.28 85 GLU A N 1
ATOM 672 C CA . GLU A 1 85 ? -9.229 -20.749 -22.430 1.00 63.28 85 GLU A CA 1
ATOM 673 C C . GLU A 1 85 ? -10.650 -21.201 -22.814 1.00 63.28 85 GLU A C 1
ATOM 675 O O . GLU A 1 85 ? -10.894 -22.371 -23.097 1.00 63.28 85 GLU A O 1
ATOM 680 N N . THR A 1 86 ? -11.602 -20.269 -22.914 1.00 66.81 86 THR A N 1
ATOM 681 C CA . THR A 1 86 ? -12.977 -20.568 -23.356 1.00 66.81 86 THR A CA 1
ATOM 682 C C . THR A 1 86 ? -13.100 -20.810 -24.864 1.00 66.81 86 THR A C 1
ATOM 684 O O . THR A 1 86 ? -14.107 -21.356 -25.322 1.00 66.81 86 THR A O 1
ATOM 687 N N . GLY A 1 87 ? -12.126 -20.353 -25.664 1.00 73.44 87 GLY A N 1
ATOM 688 C CA . GLY A 1 87 ? -12.133 -20.457 -27.131 1.00 73.44 87 GLY A CA 1
ATOM 689 C C . GLY A 1 87 ? -13.220 -19.669 -27.862 1.00 73.44 87 GLY A C 1
ATOM 690 O O . GLY A 1 87 ? -13.257 -19.690 -29.094 1.00 73.44 87 GLY A O 1
ATOM 691 N N . ARG A 1 88 ? -14.116 -18.997 -27.130 1.00 87.81 88 ARG A N 1
ATOM 692 C CA . ARG A 1 88 ? -15.267 -18.263 -27.661 1.00 87.81 88 ARG A CA 1
ATOM 693 C C . ARG A 1 88 ? -15.500 -16.976 -26.884 1.00 87.81 88 ARG A C 1
ATOM 695 O O . ARG A 1 88 ? -15.784 -17.011 -25.692 1.00 87.81 88 ARG A O 1
ATOM 702 N N . VAL A 1 89 ? -15.493 -15.849 -27.587 1.00 91.19 89 VAL A N 1
ATOM 703 C CA . VAL A 1 89 ? -15.769 -14.530 -27.004 1.00 91.19 89 VAL A CA 1
ATOM 704 C C . VAL A 1 89 ? -17.118 -14.017 -27.490 1.00 91.19 89 VAL A C 1
ATOM 706 O O . VAL A 1 89 ? -17.267 -13.719 -28.671 1.00 91.19 89 VAL A O 1
ATOM 709 N N . ASN A 1 90 ? -18.091 -13.904 -26.584 1.00 93.69 90 ASN A N 1
ATOM 710 C CA . ASN A 1 90 ? -19.429 -13.371 -26.866 1.00 93.69 90 ASN A CA 1
ATOM 711 C C . ASN A 1 90 ? -19.453 -11.855 -26.632 1.00 93.69 90 ASN A C 1
ATOM 713 O O . ASN A 1 90 ? -19.571 -11.420 -25.490 1.00 93.69 90 ASN A O 1
ATOM 717 N N . VAL A 1 91 ? -19.354 -11.053 -27.690 1.00 95.25 91 VAL A N 1
ATOM 718 C CA . VAL A 1 91 ? -19.303 -9.587 -27.619 1.00 95.25 91 VAL A CA 1
ATOM 719 C C . VAL A 1 91 ? -20.669 -8.970 -27.938 1.00 95.25 91 VAL A C 1
ATOM 721 O O . VAL A 1 91 ? -21.127 -9.101 -29.076 1.00 95.25 91 VAL A O 1
ATOM 724 N N . PRO A 1 92 ? -21.323 -8.261 -27.000 1.00 94.62 92 PRO A N 1
ATOM 725 C CA . PRO A 1 92 ? -22.446 -7.383 -27.321 1.00 94.62 92 PRO A CA 1
ATOM 726 C C . PRO A 1 92 ? -21.971 -6.245 -28.232 1.00 94.62 92 PRO A C 1
ATOM 728 O O . PRO A 1 92 ? -20.959 -5.604 -27.943 1.00 94.62 92 PRO A O 1
ATOM 731 N N . VAL A 1 93 ? -22.685 -5.984 -29.328 1.00 95.25 93 VAL A N 1
ATOM 732 C CA . VAL A 1 93 ? -22.326 -4.947 -30.306 1.00 95.25 93 VAL A CA 1
ATOM 733 C C . VAL A 1 93 ? -23.450 -3.937 -30.520 1.00 95.25 93 VAL A C 1
ATOM 735 O O . VAL A 1 93 ? -24.638 -4.271 -30.550 1.00 95.25 93 VAL A O 1
ATOM 738 N N . GLN A 1 94 ? -23.039 -2.687 -30.706 1.00 94.81 94 GLN A N 1
ATOM 739 C CA . GLN A 1 94 ? -23.890 -1.531 -30.951 1.00 94.81 94 GLN A CA 1
ATOM 740 C C . GLN A 1 94 ? -23.543 -0.896 -32.297 1.00 94.81 94 GLN A C 1
ATOM 742 O O . GLN A 1 94 ? -22.414 -0.996 -32.775 1.00 94.81 94 GLN A O 1
ATOM 747 N N . GLU A 1 95 ? -24.497 -0.184 -32.880 1.00 91.88 95 GLU A N 1
ATOM 748 C CA . GLU A 1 95 ? -24.260 0.741 -33.984 1.00 91.88 95 GLU A CA 1
ATOM 749 C C . GLU A 1 95 ? -24.382 2.193 -33.501 1.00 91.88 95 GLU A C 1
ATOM 751 O O . GLU A 1 95 ? -25.143 2.489 -32.577 1.00 91.88 95 GLU A O 1
ATOM 756 N N . THR A 1 96 ? -23.635 3.111 -34.121 1.00 86.94 96 THR A N 1
ATOM 757 C CA . THR A 1 96 ? -23.642 4.538 -33.771 1.00 86.94 96 THR A CA 1
ATOM 758 C C . THR A 1 96 ? -24.151 5.410 -34.914 1.00 86.94 96 THR A C 1
ATOM 760 O O . THR A 1 96 ? -23.628 5.319 -36.023 1.00 86.94 96 THR A O 1
ATOM 763 N N . HIS A 1 97 ? -25.099 6.305 -34.626 1.00 84.00 97 HIS A N 1
ATOM 764 C CA . HIS A 1 97 ? -25.753 7.192 -35.601 1.00 84.00 97 HIS A CA 1
ATOM 765 C C . HIS A 1 97 ? -25.789 8.659 -35.132 1.00 84.00 97 HIS A C 1
ATOM 767 O O . HIS A 1 97 ? -25.374 8.989 -34.021 1.00 84.00 97 HIS A O 1
ATOM 773 N N . GLY A 1 98 ? -26.299 9.545 -35.995 1.00 83.50 98 GLY A N 1
ATOM 774 C CA . GLY A 1 98 ? -26.764 10.899 -35.652 1.00 83.50 98 GLY A CA 1
ATOM 775 C C . GLY A 1 98 ? -25.721 12.025 -35.713 1.00 83.50 98 GLY A C 1
ATOM 776 O O . GLY A 1 98 ? -26.026 13.112 -36.209 1.00 83.50 98 GLY A O 1
ATOM 777 N N . ALA A 1 99 ? -24.483 11.784 -35.277 1.00 87.44 99 ALA A N 1
ATOM 778 C CA . ALA A 1 99 ? -23.466 12.835 -35.209 1.00 87.44 99 ALA A CA 1
ATOM 779 C C . ALA A 1 99 ? -22.836 13.188 -36.572 1.00 87.44 99 ALA A C 1
ATOM 781 O O . ALA A 1 99 ? -22.579 12.329 -37.414 1.00 87.44 99 ALA A O 1
ATOM 782 N N . ASN A 1 100 ? -22.527 14.475 -36.764 1.00 88.50 100 ASN A N 1
ATOM 783 C CA . ASN A 1 100 ? -21.868 14.994 -37.968 1.00 88.50 100 ASN A CA 1
ATOM 784 C C . ASN A 1 100 ? -20.332 14.969 -37.858 1.00 88.50 100 ASN A C 1
ATOM 786 O O . ASN A 1 100 ? -19.771 14.930 -36.765 1.00 88.50 100 ASN A O 1
ATOM 790 N N . PHE A 1 101 ? -19.645 15.042 -39.000 1.00 85.38 101 PHE A N 1
ATOM 791 C CA . PHE A 1 101 ? -18.180 15.078 -39.081 1.00 85.38 101 PHE A CA 1
ATOM 792 C C . PHE A 1 101 ? -17.595 16.491 -38.865 1.00 85.38 101 PHE A C 1
ATOM 794 O O . PHE A 1 101 ? -18.204 17.497 -39.236 1.00 85.38 101 PHE A O 1
ATOM 801 N N . GLY A 1 102 ? -16.369 16.567 -38.335 1.00 83.19 102 GLY A N 1
ATOM 802 C CA . GLY A 1 102 ? -15.592 17.809 -38.225 1.00 83.19 102 GLY A CA 1
ATOM 803 C C . GLY A 1 102 ? -16.162 18.809 -37.213 1.00 83.19 102 GLY A C 1
ATOM 804 O O . GLY A 1 102 ? -16.672 18.420 -36.169 1.00 83.19 102 GLY A O 1
ATOM 805 N N . GLU A 1 103 ? -16.095 20.108 -37.522 1.00 89.19 103 GLU A N 1
ATOM 806 C CA . GLU A 1 103 ? -16.586 21.195 -36.647 1.00 89.19 103 GLU A CA 1
ATOM 807 C C . GLU A 1 103 ? -18.101 21.136 -36.367 1.00 89.19 103 GLU A C 1
ATOM 809 O O . GLU A 1 103 ? -18.585 21.775 -35.436 1.00 89.19 103 GLU A O 1
ATOM 814 N N . ALA A 1 104 ? -18.857 20.357 -37.149 1.00 89.44 104 ALA A N 1
ATOM 815 C CA . ALA A 1 104 ? -20.276 20.101 -36.920 1.00 89.44 104 ALA A CA 1
ATOM 816 C C . ALA A 1 104 ? -20.544 18.968 -35.906 1.00 89.44 104 ALA A C 1
ATOM 818 O O . ALA A 1 104 ? -21.705 18.730 -35.564 1.00 89.44 104 ALA A O 1
ATOM 819 N N . PHE A 1 105 ? -19.508 18.263 -35.430 1.00 92.81 105 PHE A N 1
ATOM 820 C CA . PHE A 1 105 ? -19.646 17.199 -34.438 1.00 92.81 105 PHE A CA 1
ATOM 821 C C . PHE A 1 105 ? -20.185 17.734 -33.109 1.00 92.81 105 PHE A C 1
ATOM 823 O O . PHE A 1 105 ? -19.649 18.678 -32.527 1.00 92.81 105 PHE A O 1
ATOM 830 N N . LYS A 1 106 ? -21.208 17.061 -32.582 1.00 89.06 106 LYS A N 1
ATOM 831 C CA . LYS A 1 106 ? -21.704 17.258 -31.222 1.00 89.06 106 LYS A CA 1
ATOM 832 C C . LYS A 1 106 ? -21.897 15.898 -30.578 1.00 89.06 106 LYS A C 1
ATOM 834 O O . LYS A 1 106 ? -22.572 15.036 -31.131 1.00 89.06 106 LYS A O 1
ATOM 839 N N . SER A 1 107 ? -21.345 15.722 -29.383 1.00 89.56 107 SER A N 1
ATOM 840 C CA . SER A 1 107 ? -21.484 14.480 -28.617 1.00 89.56 107 SER A CA 1
ATOM 841 C C . SER A 1 107 ? -22.927 14.190 -28.190 1.00 89.56 107 SER A C 1
ATOM 843 O O . SER A 1 107 ? -23.269 13.031 -27.989 1.00 89.56 107 SER A O 1
ATOM 845 N N . THR A 1 108 ? -23.775 15.219 -28.091 1.00 92.06 108 THR A N 1
ATOM 846 C CA . THR A 1 108 ? -25.223 15.104 -27.835 1.00 92.06 108 THR A CA 1
ATOM 847 C C . THR A 1 108 ? -25.995 14.445 -28.968 1.00 92.06 108 THR A C 1
ATOM 849 O O . THR A 1 108 ? -27.084 13.935 -28.731 1.00 92.06 108 THR A O 1
ATOM 852 N N . ASP A 1 109 ? -25.443 14.476 -30.180 1.00 90.81 109 ASP A N 1
ATOM 853 C CA . ASP A 1 109 ? -26.103 14.005 -31.394 1.00 90.81 109 ASP A CA 1
ATOM 854 C C . ASP A 1 109 ? -25.683 12.544 -31.698 1.00 90.81 109 ASP A C 1
ATOM 856 O O . ASP A 1 109 ? -26.103 11.980 -32.702 1.00 90.81 109 ASP A O 1
ATOM 860 N N . VAL A 1 110 ? -24.846 11.924 -30.846 1.00 89.38 110 VAL A N 1
ATOM 861 C CA . VAL A 1 110 ? -24.413 10.519 -30.960 1.00 89.38 110 VAL A CA 1
ATOM 862 C C . VAL A 1 110 ? -25.460 9.596 -30.337 1.00 89.38 110 VAL A C 1
ATOM 864 O O . VAL A 1 110 ? -25.536 9.457 -29.115 1.00 89.38 110 VAL A O 1
ATOM 867 N N . GLU A 1 111 ? -26.210 8.895 -31.178 1.00 89.88 111 GLU A N 1
ATOM 868 C CA . GLU A 1 111 ? -27.096 7.811 -30.755 1.00 89.88 111 GLU A CA 1
ATOM 869 C C . GLU A 1 111 ? -26.338 6.476 -30.792 1.00 89.88 111 GLU A C 1
ATOM 871 O O . GLU A 1 111 ? -25.627 6.194 -31.757 1.00 89.88 111 GLU A O 1
ATOM 876 N N . ARG A 1 112 ? -26.480 5.647 -29.748 1.00 90.12 112 ARG A N 1
ATOM 877 C CA . ARG A 1 112 ? -25.971 4.265 -29.713 1.00 90.12 112 ARG A CA 1
ATOM 878 C C . ARG A 1 112 ? -27.150 3.306 -29.659 1.00 90.12 112 ARG A C 1
ATOM 880 O O . ARG A 1 112 ? -27.983 3.424 -28.764 1.00 90.12 112 ARG A O 1
ATOM 887 N N . ILE A 1 113 ? -27.216 2.386 -30.612 1.00 91.19 113 ILE A N 1
ATOM 888 C CA . ILE A 1 113 ? -28.330 1.454 -30.788 1.00 91.19 113 ILE A CA 1
ATOM 889 C C . ILE A 1 113 ? -27.792 0.035 -30.623 1.00 91.19 113 ILE A C 1
ATOM 891 O O . ILE A 1 113 ? -26.893 -0.368 -31.359 1.00 91.19 113 ILE A O 1
ATOM 895 N N . ASP A 1 114 ? -28.335 -0.728 -29.673 1.00 92.19 114 ASP A N 1
ATOM 896 C CA . ASP A 1 114 ? -27.987 -2.142 -29.515 1.00 92.19 114 ASP A CA 1
ATOM 897 C C . ASP A 1 114 ? -28.382 -2.924 -30.775 1.00 92.19 114 ASP A C 1
ATOM 899 O O . ASP A 1 114 ? -29.528 -2.865 -31.225 1.00 92.19 114 ASP A O 1
ATOM 903 N N . TRP A 1 115 ? -27.432 -3.659 -31.354 1.00 93.19 115 TRP A N 1
ATOM 904 C CA . TRP A 1 115 ? -27.636 -4.383 -32.611 1.00 93.19 115 TRP A CA 1
ATOM 905 C C . TRP A 1 115 ? -27.768 -5.893 -32.390 1.00 93.19 115 TRP A C 1
ATOM 907 O O . TRP A 1 115 ? -28.629 -6.547 -32.990 1.00 93.19 115 TRP A O 1
ATOM 917 N N . GLY A 1 116 ? -26.947 -6.455 -31.499 1.00 93.44 116 GLY A N 1
ATOM 918 C CA . GLY A 1 116 ? -26.928 -7.887 -31.219 1.00 93.44 116 GLY A CA 1
ATOM 919 C C . GLY A 1 116 ? -25.655 -8.346 -30.513 1.00 93.44 116 GLY A C 1
ATOM 920 O O . GLY A 1 116 ? -25.012 -7.571 -29.809 1.00 93.44 116 GLY A O 1
ATOM 921 N N . THR A 1 117 ? -25.278 -9.600 -30.747 1.00 95.31 117 THR A N 1
ATOM 922 C CA . THR A 1 117 ? -24.065 -10.227 -30.204 1.00 95.31 117 THR A CA 1
ATOM 923 C C . THR A 1 117 ? -23.257 -10.865 -31.331 1.00 95.31 117 THR A C 1
ATOM 925 O O . THR A 1 117 ? -23.832 -11.483 -32.230 1.00 95.31 117 THR A O 1
ATOM 928 N N . LEU A 1 118 ? -21.929 -10.739 -31.268 1.00 96.38 118 LEU A N 1
ATOM 929 C CA . LEU A 1 118 ? -20.974 -11.467 -32.105 1.00 96.38 118 LEU A CA 1
ATOM 930 C C . LEU A 1 118 ? -20.199 -12.474 -31.250 1.00 96.38 118 LEU A C 1
ATOM 932 O O . LEU A 1 118 ? -19.609 -12.091 -30.243 1.00 96.38 118 LEU A O 1
ATOM 936 N N . THR A 1 119 ? -20.152 -13.739 -31.656 1.00 95.81 119 THR A N 1
ATOM 937 C CA . THR A 1 119 ? -19.361 -14.786 -30.995 1.00 95.81 119 THR A CA 1
ATOM 938 C C . THR A 1 119 ? -18.137 -15.111 -31.841 1.00 95.81 119 THR A C 1
ATOM 940 O O . THR A 1 119 ? -18.262 -15.670 -32.929 1.00 95.81 119 THR A O 1
ATOM 943 N N . VAL A 1 120 ? -16.950 -14.760 -31.348 1.00 95.31 120 VAL A N 1
ATOM 944 C CA . VAL A 1 120 ? -15.667 -14.939 -32.048 1.00 95.31 120 VAL A CA 1
ATOM 945 C C . VAL A 1 120 ? -14.959 -16.194 -31.547 1.00 95.31 120 VAL A C 1
ATOM 947 O O . VAL A 1 120 ? -14.810 -16.362 -30.340 1.00 95.31 120 VAL A O 1
ATOM 950 N N . ALA A 1 121 ? -14.492 -17.046 -32.461 1.00 93.00 121 ALA A N 1
ATOM 951 C CA . ALA A 1 121 ? -13.733 -18.260 -32.159 1.00 93.00 121 ALA A CA 1
ATOM 952 C C . ALA A 1 121 ? -12.626 -18.492 -33.203 1.00 93.00 121 ALA A C 1
ATOM 954 O O . ALA A 1 121 ? -12.813 -18.158 -34.376 1.00 93.00 121 ALA A O 1
ATOM 955 N N . PHE A 1 122 ? -11.499 -19.098 -32.813 1.00 92.12 122 PHE A N 1
ATOM 956 C CA . PHE A 1 122 ? -10.382 -19.400 -33.722 1.00 92.12 122 PHE A CA 1
ATOM 957 C C . PHE A 1 122 ? -10.058 -20.893 -33.773 1.00 92.12 122 PHE A C 1
ATOM 959 O O . PHE A 1 122 ? -10.077 -21.585 -32.759 1.00 92.12 122 PHE A O 1
ATOM 966 N N . ASN A 1 123 ? -9.727 -21.374 -34.971 1.00 85.81 123 ASN A N 1
ATOM 967 C CA . ASN A 1 123 ? -9.255 -22.739 -35.230 1.00 85.81 123 ASN A CA 1
ATOM 968 C C . ASN A 1 123 ? -7.761 -22.764 -35.591 1.00 85.81 123 ASN A C 1
ATOM 970 O O . ASN A 1 123 ? -7.131 -23.817 -35.553 1.00 85.81 123 ASN A O 1
ATOM 974 N N . SER A 1 124 ? -7.199 -21.618 -35.985 1.00 87.25 124 SER A N 1
ATOM 975 C CA . SER A 1 124 ? -5.766 -21.401 -36.170 1.00 87.25 124 SER A CA 1
ATOM 976 C C . SER A 1 124 ? -5.433 -19.914 -36.078 1.00 87.25 124 SER A C 1
ATOM 978 O O . SER A 1 124 ? -6.305 -19.052 -36.185 1.00 87.25 124 SER A O 1
ATOM 980 N N . CYS A 1 125 ? -4.142 -19.601 -35.988 1.00 88.56 125 CYS A N 1
ATOM 981 C CA . CYS A 1 125 ? -3.637 -18.230 -36.021 1.00 88.56 125 CYS A CA 1
ATOM 982 C C . CYS A 1 125 ? -4.085 -17.399 -37.241 1.00 88.56 125 CYS A C 1
ATOM 984 O O . CYS A 1 125 ? -4.036 -16.170 -37.193 1.00 88.56 125 CYS A O 1
ATOM 986 N N . ASP A 1 126 ? -4.510 -18.028 -38.339 1.00 91.94 126 ASP A N 1
ATOM 987 C CA . ASP A 1 126 ? -4.982 -17.377 -39.565 1.00 91.94 126 ASP A CA 1
ATOM 988 C C . ASP A 1 126 ? -6.467 -17.634 -39.887 1.00 91.94 126 ASP A C 1
ATOM 990 O O . ASP A 1 126 ? -6.954 -17.082 -40.878 1.00 91.94 126 ASP A O 1
ATOM 994 N N . ARG A 1 127 ? -7.198 -18.448 -39.099 1.00 92.69 127 ARG A N 1
ATOM 995 C CA . ARG A 1 127 ? -8.585 -18.869 -39.400 1.00 92.69 127 ARG A CA 1
ATOM 996 C C . ARG A 1 127 ? -9.472 -18.990 -38.165 1.00 92.69 127 ARG A C 1
ATOM 998 O O . ARG A 1 127 ? -9.069 -19.510 -37.127 1.00 92.69 127 ARG A O 1
ATOM 1005 N N . GLY A 1 128 ? -10.734 -18.617 -38.329 1.00 92.88 128 GLY A N 1
ATOM 1006 C CA . GLY A 1 128 ? -11.749 -18.779 -37.298 1.00 92.88 128 GLY A CA 1
ATOM 1007 C C . GLY A 1 128 ? -13.170 -18.657 -37.828 1.00 92.88 128 GLY A C 1
ATOM 1008 O O . GLY A 1 128 ? -13.417 -18.684 -39.037 1.00 92.88 128 GLY A O 1
ATOM 1009 N N . THR A 1 129 ? -14.103 -18.477 -36.904 1.00 94.25 129 THR A N 1
ATOM 1010 C CA . THR A 1 129 ? -15.522 -18.247 -37.172 1.00 94.25 129 THR A CA 1
ATOM 1011 C C . THR A 1 129 ? -16.031 -17.093 -36.326 1.00 94.25 129 THR A C 1
ATOM 1013 O O . THR A 1 129 ? -15.730 -17.019 -35.135 1.00 94.25 129 THR A O 1
ATOM 1016 N N . ILE A 1 130 ? -16.848 -16.231 -36.927 1.00 95.62 130 ILE A N 1
ATOM 1017 C CA . ILE A 1 130 ? -17.632 -15.228 -36.209 1.00 95.62 130 ILE A CA 1
ATOM 1018 C C . ILE A 1 130 ? -19.105 -15.552 -36.432 1.00 95.62 130 ILE A C 1
ATOM 1020 O O . ILE A 1 130 ? -19.609 -15.488 -37.553 1.00 95.62 130 ILE A O 1
ATOM 1024 N N . GLU A 1 131 ? -19.787 -15.956 -35.369 1.00 96.12 131 GLU A N 1
ATOM 1025 C CA . GLU A 1 131 ? -21.239 -16.117 -35.356 1.00 96.12 131 GLU A CA 1
ATOM 1026 C C . GLU A 1 131 ? -21.876 -14.773 -34.982 1.00 96.12 131 GLU A C 1
ATOM 1028 O O . GLU A 1 131 ? -21.309 -14.015 -34.199 1.00 96.12 131 GLU A O 1
ATOM 1033 N N . TYR A 1 132 ? -23.041 -14.457 -35.541 1.00 94.44 132 TYR A N 1
ATOM 1034 C CA . TYR A 1 132 ? -23.803 -13.263 -35.183 1.00 94.44 132 TYR A CA 1
ATOM 1035 C C . TYR A 1 132 ? -25.244 -13.622 -34.836 1.00 94.44 132 TYR A C 1
ATOM 1037 O O . TYR A 1 132 ? -25.834 -14.521 -35.439 1.00 94.44 132 TYR A O 1
ATOM 1045 N N . GLN A 1 133 ? -25.822 -12.879 -33.896 1.00 94.19 133 GLN A N 1
ATOM 1046 C CA . GLN A 1 133 ? -27.244 -12.913 -33.573 1.00 94.19 133 GLN A CA 1
ATOM 1047 C C . GLN A 1 133 ? -27.746 -11.484 -33.345 1.00 94.19 133 GLN A C 1
ATOM 1049 O O . GLN A 1 133 ? -27.294 -10.808 -32.424 1.00 94.19 133 GLN A O 1
ATOM 1054 N N . THR A 1 134 ? -28.680 -11.022 -34.175 1.00 91.56 134 THR A N 1
ATOM 1055 C CA . THR A 1 134 ? -29.275 -9.683 -34.074 1.00 91.56 134 THR A CA 1
ATOM 1056 C C . THR A 1 134 ? -30.457 -9.668 -33.108 1.00 91.56 134 THR A C 1
ATOM 1058 O O . THR A 1 134 ? -31.169 -10.665 -32.950 1.00 91.56 134 THR A O 1
ATOM 1061 N N . LEU A 1 135 ? -30.756 -8.500 -32.535 1.00 87.75 135 LEU A N 1
ATOM 1062 C CA . LEU A 1 135 ? -31.995 -8.292 -31.773 1.00 87.75 135 LEU A CA 1
ATOM 1063 C C . LEU A 1 135 ? -33.259 -8.396 -32.650 1.00 87.75 135 LEU A C 1
ATOM 1065 O O . LEU A 1 135 ? -34.342 -8.682 -32.143 1.00 87.75 135 LEU A O 1
ATOM 1069 N N . SER A 1 136 ? -33.125 -8.236 -33.972 1.00 85.06 136 SER A N 1
ATOM 1070 C CA . SER A 1 136 ? -34.190 -8.489 -34.955 1.00 85.06 136 SER A CA 1
ATOM 1071 C C . SER A 1 136 ? -34.425 -9.980 -35.261 1.00 85.06 136 SER A C 1
ATOM 1073 O O . SER A 1 136 ? -35.296 -10.304 -36.068 1.00 85.06 136 SER A O 1
ATOM 1075 N N . GLY A 1 137 ? -33.687 -10.893 -34.615 1.00 83.69 137 GLY A N 1
ATOM 1076 C CA . GLY A 1 137 ? -33.877 -12.342 -34.722 1.00 83.69 137 GLY A CA 1
ATOM 1077 C C . GLY A 1 137 ? -33.183 -13.003 -35.917 1.00 83.69 137 GLY A C 1
ATOM 1078 O O . GLY A 1 137 ? -33.479 -14.157 -36.223 1.00 83.69 137 GLY A O 1
ATOM 1079 N N . GLN A 1 138 ? -32.273 -12.302 -36.596 1.00 85.19 138 GLN A N 1
ATOM 1080 C CA . GLN A 1 138 ? -31.407 -12.893 -37.617 1.00 85.19 138 GLN A CA 1
ATOM 1081 C C . GLN A 1 138 ? -30.172 -13.507 -36.956 1.00 85.19 138 GLN A C 1
ATOM 1083 O O . GLN A 1 138 ? -29.640 -12.958 -35.993 1.00 85.19 138 GLN A O 1
ATOM 1088 N N . SER A 1 139 ? -29.670 -14.614 -37.496 1.00 92.19 139 SER A N 1
ATOM 1089 C CA . SER A 1 139 ? -28.388 -15.179 -37.080 1.00 92.19 139 SER A CA 1
ATOM 1090 C C . SER A 1 139 ? -27.672 -15.882 -38.228 1.00 92.19 139 SER A C 1
ATOM 1092 O O . SER A 1 139 ? -28.280 -16.222 -39.247 1.00 92.19 139 SER A O 1
ATOM 1094 N N . GLY A 1 140 ? -26.367 -16.084 -38.070 1.00 90.38 140 GLY A N 1
ATOM 1095 C CA . GLY A 1 140 ? -25.540 -16.787 -39.044 1.00 90.38 140 GLY A CA 1
ATOM 1096 C C . GLY A 1 140 ? -24.102 -16.976 -38.569 1.00 90.38 140 GLY A C 1
ATOM 1097 O O . GLY A 1 140 ? -23.672 -16.375 -37.589 1.00 90.38 140 GLY A O 1
ATOM 1098 N N . THR A 1 141 ? -23.353 -17.810 -39.289 1.00 93.12 141 THR A N 1
ATOM 1099 C CA . THR A 1 141 ? -21.937 -18.099 -39.025 1.00 93.12 141 THR A CA 1
ATOM 1100 C C . THR A 1 141 ? -21.100 -17.660 -40.216 1.00 93.12 141 THR A C 1
ATOM 1102 O O . THR A 1 141 ? -21.380 -18.045 -41.352 1.00 93.12 141 THR A O 1
ATOM 1105 N N . ILE A 1 142 ? -20.059 -16.873 -39.960 1.00 93.50 142 ILE A N 1
ATOM 1106 C CA . ILE A 1 142 ? -19.158 -16.333 -40.975 1.00 93.50 142 ILE A CA 1
ATOM 1107 C C . ILE A 1 142 ? -17.776 -16.972 -40.775 1.00 93.50 142 ILE A C 1
ATOM 1109 O O . ILE A 1 142 ? -17.141 -16.718 -39.750 1.00 93.50 142 ILE A O 1
ATOM 1113 N N . PRO A 1 143 ? -17.279 -17.796 -41.717 1.00 93.25 143 PRO A N 1
ATOM 1114 C CA . PRO A 1 143 ? -15.891 -18.238 -41.684 1.00 93.25 143 PRO A CA 1
ATOM 1115 C C . PRO A 1 143 ? -14.988 -17.040 -41.986 1.00 93.25 143 PRO A C 1
ATOM 1117 O O . PRO A 1 143 ? -15.225 -16.314 -42.954 1.00 93.25 143 PRO A O 1
ATOM 1120 N N . VAL A 1 144 ? -13.953 -16.833 -41.175 1.00 94.38 144 VAL A N 1
ATOM 1121 C CA . VAL A 1 144 ? -13.021 -15.710 -41.324 1.00 94.38 144 VAL A CA 1
ATOM 1122 C C . VAL A 1 144 ? -11.586 -16.182 -41.513 1.00 94.38 144 VAL A C 1
ATOM 1124 O O . VAL A 1 144 ? -11.132 -17.138 -40.885 1.00 94.38 144 VAL A O 1
ATOM 1127 N N . GLN A 1 145 ? -10.865 -15.474 -42.376 1.00 93.44 145 GLN A N 1
ATOM 1128 C CA . GLN A 1 145 ? -9.430 -15.617 -42.589 1.00 93.44 145 GLN A CA 1
ATOM 1129 C C . GLN A 1 145 ? -8.736 -14.292 -42.261 1.00 93.44 145 GLN A C 1
ATOM 1131 O O . GLN A 1 145 ? -9.281 -13.217 -42.524 1.00 93.44 145 GLN A O 1
ATOM 1136 N N . ARG A 1 146 ? -7.532 -14.351 -41.689 1.00 92.81 146 ARG A N 1
ATOM 1137 C CA . ARG A 1 146 ? -6.734 -13.156 -41.401 1.00 92.81 146 ARG A CA 1
ATOM 1138 C C . ARG A 1 146 ? -6.173 -12.560 -42.696 1.00 92.81 146 ARG A C 1
ATOM 1140 O O . ARG A 1 146 ? -5.521 -13.255 -43.471 1.00 92.81 146 ARG A O 1
ATOM 1147 N N . LEU A 1 147 ? -6.397 -11.264 -42.904 1.00 87.94 147 LEU A N 1
ATOM 1148 C CA . LEU A 1 147 ? -5.822 -10.471 -43.997 1.00 87.94 147 LEU A CA 1
ATOM 1149 C C . LEU A 1 147 ? -4.512 -9.789 -43.580 1.00 87.94 147 LEU A C 1
ATOM 1151 O O . LEU A 1 147 ? -3.559 -9.753 -44.353 1.00 87.94 147 LEU A O 1
ATOM 1155 N N . ALA A 1 148 ? -4.466 -9.252 -42.359 1.00 87.06 148 ALA A N 1
ATOM 1156 C CA . ALA A 1 148 ? -3.292 -8.600 -41.783 1.00 87.06 148 ALA A CA 1
ATOM 1157 C C . ALA A 1 148 ? -3.277 -8.792 -40.260 1.00 87.06 148 ALA A C 1
ATOM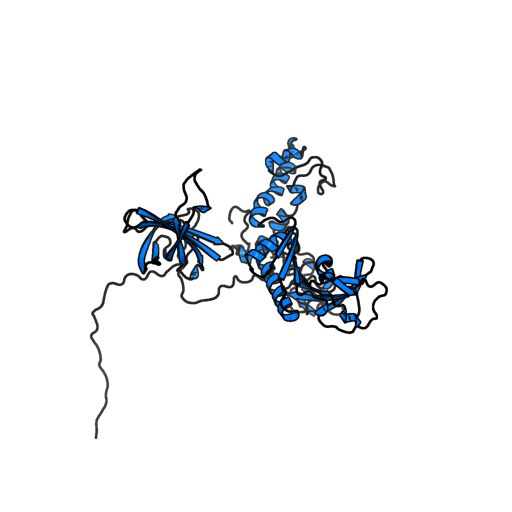 1159 O O . ALA A 1 148 ? -4.335 -8.797 -39.634 1.00 87.06 148 ALA A O 1
ATOM 1160 N N . GLY A 1 149 ? -2.094 -8.949 -39.665 1.00 84.50 149 GLY A N 1
ATOM 1161 C CA . GLY A 1 149 ? -1.893 -9.033 -38.212 1.00 84.50 149 GLY A CA 1
ATOM 1162 C C . GLY A 1 149 ? -1.010 -7.902 -37.683 1.00 84.50 149 GLY A C 1
ATOM 1163 O O . GLY A 1 149 ? -0.461 -7.120 -38.459 1.00 84.50 149 GLY A O 1
ATOM 1164 N N . VAL A 1 150 ? -0.852 -7.833 -36.361 1.00 79.69 150 VAL A N 1
ATOM 1165 C CA . VAL A 1 150 ? 0.095 -6.917 -35.703 1.00 79.69 150 VAL A CA 1
ATOM 1166 C C . VAL A 1 150 ? 1.487 -7.556 -35.719 1.00 79.69 150 VAL A C 1
ATOM 1168 O O . VAL A 1 150 ? 1.709 -8.571 -35.070 1.00 79.69 150 VAL A O 1
ATOM 1171 N N . GLY A 1 151 ? 2.418 -6.982 -36.488 1.00 59.00 151 GLY A N 1
ATOM 1172 C CA . GLY A 1 151 ? 3.679 -7.637 -36.879 1.00 59.00 151 GLY A CA 1
ATOM 1173 C C . GLY A 1 151 ? 4.702 -7.928 -35.771 1.00 59.00 151 GLY A C 1
ATOM 1174 O O . GLY A 1 151 ? 5.734 -8.518 -36.068 1.00 59.00 151 GLY A O 1
ATOM 1175 N N . THR A 1 152 ? 4.441 -7.521 -34.528 1.00 63.50 152 THR A N 1
ATOM 1176 C CA . THR A 1 152 ? 5.277 -7.797 -33.346 1.00 63.50 152 THR A CA 1
ATOM 1177 C C . THR A 1 152 ? 4.736 -8.924 -32.461 1.00 63.50 152 THR A C 1
ATOM 1179 O O . THR A 1 152 ? 5.381 -9.271 -31.478 1.00 63.50 152 THR A O 1
ATOM 1182 N N . LEU A 1 153 ? 3.558 -9.481 -32.770 1.00 73.31 153 LEU A N 1
ATOM 1183 C CA . LEU A 1 153 ? 2.907 -10.505 -31.951 1.00 73.31 153 LEU A CA 1
ATOM 1184 C C . LEU A 1 153 ? 2.979 -11.874 -32.636 1.00 73.31 153 LEU A C 1
ATOM 1186 O O . LEU A 1 153 ? 2.291 -12.118 -33.630 1.00 73.31 153 LEU A O 1
ATOM 1190 N N . GLU A 1 154 ? 3.779 -12.785 -32.083 1.00 75.88 154 GLU A N 1
ATOM 1191 C CA . GLU A 1 154 ? 3.774 -14.186 -32.504 1.00 75.88 154 GLU A CA 1
ATOM 1192 C C . GLU A 1 154 ? 2.520 -14.900 -31.981 1.00 75.88 154 GLU A C 1
ATOM 1194 O O . GLU A 1 154 ? 2.112 -14.724 -30.835 1.00 75.88 154 GLU A O 1
ATOM 1199 N N . CYS A 1 155 ? 1.887 -15.704 -32.836 1.00 79.69 155 CYS A N 1
ATOM 1200 C CA . CYS A 1 155 ? 0.703 -16.484 -32.485 1.00 79.69 155 CYS A CA 1
ATOM 1201 C C . CYS A 1 155 ? 1.062 -17.965 -32.369 1.00 79.69 155 CYS A C 1
ATOM 1203 O O . CYS A 1 155 ? 1.762 -18.504 -33.229 1.00 79.69 155 CYS A O 1
ATOM 1205 N N . THR A 1 156 ? 0.538 -18.631 -31.339 1.00 81.12 156 THR A N 1
ATOM 1206 C CA . THR A 1 156 ? 0.795 -20.053 -31.079 1.00 81.12 156 THR A CA 1
ATOM 1207 C C . THR A 1 156 ? -0.492 -20.878 -31.117 1.00 81.12 156 THR A C 1
ATOM 1209 O O . THR A 1 156 ? -1.583 -20.399 -30.804 1.00 81.12 156 THR A O 1
ATOM 1212 N N . MET A 1 157 ? -0.375 -22.142 -31.528 1.00 77.19 157 MET A N 1
ATOM 1213 C CA . MET A 1 157 ? -1.497 -23.084 -31.601 1.00 77.19 157 MET A CA 1
ATOM 1214 C C . MET A 1 157 ? -1.731 -23.726 -30.226 1.00 77.19 157 MET A C 1
ATOM 1216 O O . MET A 1 157 ? -1.303 -24.851 -29.981 1.00 77.19 157 MET A O 1
ATOM 1220 N N . ILE A 1 158 ? -2.366 -22.984 -29.318 1.00 70.38 158 ILE A N 1
ATOM 1221 C CA . ILE A 1 158 ? -2.730 -23.462 -27.975 1.00 70.38 158 ILE A CA 1
ATOM 1222 C C . ILE A 1 158 ? -4.078 -24.182 -28.073 1.00 70.38 158 ILE A C 1
ATOM 1224 O O . ILE A 1 158 ? -5.113 -23.521 -28.136 1.00 70.38 158 ILE A O 1
ATOM 1228 N N . GLU A 1 159 ? -4.075 -25.514 -28.131 1.00 68.69 159 GLU A N 1
ATOM 1229 C CA . GLU A 1 159 ? -5.311 -26.311 -28.121 1.00 68.69 159 GLU A CA 1
ATOM 1230 C C . GLU A 1 159 ? -6.020 -26.226 -26.762 1.00 68.69 159 GLU A C 1
ATOM 1232 O O . GLU A 1 159 ? -5.381 -26.228 -25.711 1.00 68.69 159 GLU A O 1
ATOM 1237 N N . LEU A 1 160 ? -7.351 -26.164 -26.793 1.00 58.00 160 LEU A N 1
ATOM 1238 C CA . LEU A 1 160 ? -8.186 -26.101 -25.596 1.00 58.00 160 LEU A CA 1
ATOM 1239 C C . LEU A 1 160 ? -8.521 -27.512 -25.105 1.00 58.00 160 LEU A C 1
ATOM 1241 O O . LEU A 1 160 ? -9.352 -28.195 -25.706 1.00 58.00 160 LEU A O 1
ATOM 1245 N N . ASP A 1 161 ? -7.882 -27.946 -24.018 1.00 44.03 161 ASP A N 1
ATOM 1246 C CA . ASP A 1 161 ? -8.208 -29.218 -23.369 1.00 44.03 161 ASP A CA 1
ATOM 1247 C C . ASP A 1 161 ? -9.408 -29.035 -22.423 1.00 44.03 161 ASP A C 1
ATOM 1249 O O . ASP A 1 161 ? -9.432 -28.147 -21.572 1.00 44.03 161 ASP A O 1
ATOM 1253 N N . GLU A 1 162 ? -10.434 -29.875 -22.561 1.00 40.44 162 GLU A N 1
ATOM 1254 C CA . GLU A 1 162 ? -11.783 -29.647 -22.010 1.00 40.44 162 GLU A CA 1
ATOM 1255 C C . GLU A 1 162 ? -11.881 -29.906 -20.483 1.00 40.44 162 GLU A C 1
ATOM 1257 O O . GLU A 1 162 ? -12.962 -30.164 -19.943 1.00 40.44 162 GLU A O 1
ATOM 1262 N N . LYS A 1 163 ? -10.744 -29.897 -19.767 1.00 35.31 163 LYS A N 1
ATOM 1263 C CA . LYS A 1 163 ? -10.630 -30.215 -18.333 1.00 35.31 163 LYS A CA 1
ATOM 1264 C C . LYS A 1 163 ? -9.465 -29.519 -17.612 1.00 35.31 163 LYS A C 1
ATOM 1266 O O . LYS A 1 163 ? -8.494 -30.180 -17.253 1.00 35.31 163 LYS A O 1
ATOM 1271 N N . ALA A 1 164 ? -9.658 -28.264 -17.214 1.00 27.91 164 ALA A N 1
ATOM 1272 C CA . ALA A 1 164 ? -9.431 -27.844 -15.823 1.00 27.91 164 ALA A CA 1
ATOM 1273 C C . ALA A 1 164 ? -9.895 -26.401 -15.585 1.00 27.91 164 ALA A C 1
ATOM 1275 O O . ALA A 1 164 ? -9.253 -25.455 -16.020 1.00 27.91 164 ALA A O 1
ATOM 1276 N N . VAL A 1 165 ? -10.922 -26.217 -14.751 1.00 33.44 165 VAL A N 1
ATOM 1277 C CA . VAL A 1 165 ? -10.984 -24.991 -13.946 1.00 33.44 165 VAL A CA 1
ATOM 1278 C C . VAL A 1 165 ? -9.879 -25.110 -12.901 1.00 33.44 165 VAL A C 1
ATOM 1280 O O . VAL A 1 165 ? -10.055 -25.879 -11.961 1.00 33.44 165 VAL A O 1
ATOM 1283 N N . THR A 1 166 ? -8.760 -24.411 -13.112 1.00 30.14 166 THR A N 1
ATOM 1284 C CA . THR A 1 166 ? -7.906 -23.721 -12.118 1.00 30.14 166 THR A CA 1
ATOM 1285 C C . THR A 1 166 ? -6.512 -23.483 -12.707 1.00 30.14 166 THR A C 1
ATOM 1287 O O . THR A 1 166 ? -5.658 -24.367 -12.631 1.00 30.14 166 THR A O 1
ATOM 1290 N N . VAL A 1 167 ? -6.232 -22.257 -13.147 1.00 31.41 167 VAL A N 1
ATOM 1291 C CA . VAL A 1 167 ? -4.877 -21.700 -13.050 1.00 31.41 167 VAL A CA 1
ATOM 1292 C C . VAL A 1 167 ? -4.899 -20.678 -11.916 1.00 31.41 167 VAL A C 1
ATOM 1294 O O . VAL A 1 167 ? -5.295 -19.533 -12.129 1.00 31.41 167 VAL A O 1
ATOM 1297 N N . PRO A 1 168 ? -4.500 -21.036 -10.680 1.00 33.56 168 PRO A N 1
ATOM 1298 C CA . PRO A 1 168 ? -3.939 -20.009 -9.830 1.00 33.56 168 PRO A CA 1
ATOM 1299 C C . PRO A 1 168 ? -2.661 -19.551 -10.535 1.00 33.56 168 PRO A C 1
ATOM 1301 O O . PRO A 1 168 ? -1.780 -20.375 -10.797 1.00 33.56 168 PRO A O 1
ATOM 1304 N N . ALA A 1 169 ? -2.519 -18.249 -10.795 1.00 39.06 169 ALA A N 1
ATOM 1305 C CA . ALA A 1 169 ? -1.179 -17.677 -10.819 1.00 39.06 169 ALA A CA 1
ATOM 1306 C C . ALA A 1 169 ? -0.527 -18.154 -9.519 1.00 39.06 169 ALA A C 1
ATOM 1308 O O . ALA A 1 169 ? -1.055 -17.879 -8.437 1.00 39.06 169 ALA A O 1
ATOM 1309 N N . GLN A 1 170 ? 0.495 -19.007 -9.622 1.00 41.44 170 GLN A N 1
ATOM 1310 C CA . GLN A 1 170 ? 1.040 -19.695 -8.460 1.00 41.44 170 GLN A CA 1
ATOM 1311 C C . GLN A 1 170 ? 1.540 -18.602 -7.522 1.00 41.44 170 GLN A C 1
ATOM 1313 O O . GLN A 1 170 ? 2.506 -17.929 -7.864 1.00 41.44 170 GLN A O 1
ATOM 1318 N N . THR A 1 171 ? 0.837 -18.355 -6.408 1.00 55.09 171 THR A N 1
ATOM 1319 C CA . THR A 1 171 ? 1.132 -17.213 -5.536 1.00 55.09 171 THR A CA 1
ATOM 1320 C C . THR A 1 171 ? 2.558 -17.369 -5.042 1.00 55.09 171 THR A C 1
ATOM 1322 O O . THR A 1 171 ? 2.809 -18.161 -4.133 1.00 55.09 171 THR A O 1
ATOM 1325 N N . LEU A 1 172 ? 3.496 -16.653 -5.668 1.00 67.44 172 LEU A N 1
ATOM 1326 C CA . LEU A 1 172 ? 4.915 -16.787 -5.383 1.00 67.44 172 LEU A CA 1
ATOM 1327 C C . LEU A 1 172 ? 5.139 -16.204 -3.994 1.00 67.44 172 LEU A C 1
ATOM 1329 O O . LEU A 1 172 ? 5.209 -14.990 -3.797 1.00 67.44 172 LEU A O 1
ATOM 1333 N N . VAL A 1 173 ? 5.143 -17.069 -2.983 1.00 78.25 173 VAL A N 1
ATOM 1334 C CA . VAL A 1 173 ? 5.423 -16.664 -1.611 1.00 78.25 173 VAL A CA 1
ATOM 1335 C C . VAL A 1 173 ? 6.874 -16.208 -1.587 1.00 78.25 173 VAL A C 1
ATOM 1337 O O . VAL A 1 173 ? 7.772 -16.980 -1.904 1.00 78.25 173 VAL A O 1
ATOM 1340 N N . GLN A 1 174 ? 7.094 -14.941 -1.243 1.00 86.62 174 GLN A N 1
ATOM 1341 C CA . GLN A 1 174 ? 8.435 -14.372 -1.165 1.00 86.62 174 GLN A CA 1
ATOM 1342 C C . GLN A 1 174 ? 9.243 -15.153 -0.136 1.00 86.62 174 GLN A C 1
ATOM 1344 O O . GLN A 1 174 ? 8.841 -15.212 1.027 1.00 86.62 174 GLN A O 1
ATOM 1349 N N . GLN A 1 175 ? 10.339 -15.769 -0.561 1.00 86.38 175 GLN A N 1
ATOM 1350 C CA . GLN A 1 175 ? 11.228 -16.518 0.316 1.00 86.38 175 GLN A CA 1
ATOM 1351 C C . GLN A 1 175 ? 12.689 -16.197 -0.012 1.00 86.38 175 GLN A C 1
ATOM 1353 O O . GLN A 1 175 ? 13.008 -16.065 -1.196 1.00 86.38 175 GLN A O 1
ATOM 1358 N N . PRO A 1 176 ? 13.568 -16.097 1.003 1.00 91.94 176 PRO A N 1
ATOM 1359 C CA . PRO A 1 176 ? 13.273 -15.822 2.420 1.00 91.94 176 PRO A CA 1
ATOM 1360 C C . PRO A 1 176 ? 12.397 -14.581 2.650 1.00 91.94 176 PRO A C 1
ATOM 1362 O O . PRO A 1 176 ? 12.167 -13.787 1.738 1.00 91.94 176 PRO A O 1
ATOM 1365 N N . PHE A 1 177 ? 11.907 -14.414 3.880 1.00 95.00 177 PHE A N 1
ATOM 1366 C CA . PHE A 1 177 ? 11.135 -13.247 4.303 1.00 95.00 177 PHE A CA 1
ATOM 1367 C C . PHE A 1 177 ? 11.509 -12.860 5.734 1.00 95.00 177 PHE A C 1
ATOM 1369 O O . PHE A 1 177 ? 11.397 -13.674 6.648 1.00 95.00 177 PHE A O 1
ATOM 1376 N N . VAL A 1 178 ? 11.983 -11.630 5.908 1.00 96.50 178 VAL A N 1
ATOM 1377 C CA . VAL A 1 178 ? 12.463 -11.091 7.184 1.00 96.50 178 VAL A CA 1
ATOM 1378 C C . VAL A 1 178 ? 11.289 -10.672 8.068 1.00 96.50 178 VAL A C 1
ATOM 1380 O O . VAL A 1 178 ? 10.386 -9.969 7.611 1.00 96.50 178 VAL A O 1
ATOM 1383 N N . CYS A 1 179 ? 11.302 -11.076 9.337 1.00 97.25 179 CYS A N 1
ATOM 1384 C CA . CYS A 1 179 ? 10.309 -10.658 10.324 1.00 97.25 179 CYS A CA 1
ATOM 1385 C C . CYS A 1 179 ? 10.739 -9.351 11.008 1.00 97.25 179 CYS A C 1
ATOM 1387 O O . CYS A 1 179 ? 11.925 -9.139 11.220 1.00 97.25 179 CYS A O 1
ATOM 1389 N N . SER A 1 180 ? 9.779 -8.500 11.382 1.00 96.19 180 SER A N 1
ATOM 1390 C CA . SER A 1 180 ? 10.016 -7.237 12.114 1.00 96.19 180 SER A CA 1
ATOM 1391 C C . SER A 1 180 ? 9.254 -7.174 13.448 1.00 96.19 180 SER A C 1
ATOM 1393 O O . SER A 1 180 ? 9.201 -6.144 14.119 1.00 96.19 180 SER A O 1
ATOM 1395 N N . THR A 1 181 ? 8.625 -8.283 13.855 1.00 95.25 181 THR A N 1
ATOM 1396 C CA . THR A 1 181 ? 7.722 -8.353 15.015 1.00 95.25 181 THR A 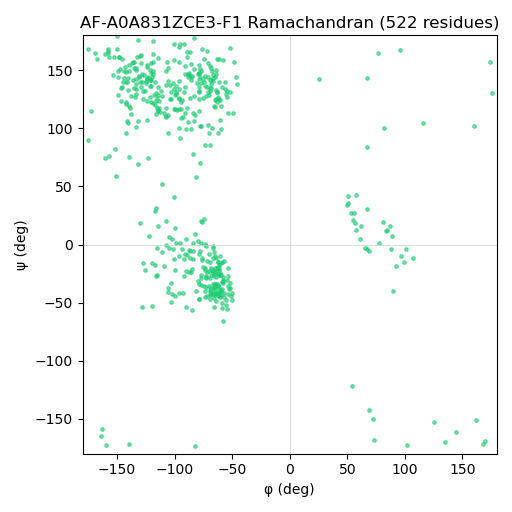CA 1
ATOM 1397 C C . THR A 1 181 ? 8.369 -7.922 16.334 1.00 95.25 181 THR A C 1
ATOM 1399 O O . THR A 1 181 ? 7.689 -7.376 17.209 1.00 95.25 181 THR A O 1
ATOM 1402 N N . VAL A 1 182 ? 9.669 -8.183 16.505 1.00 94.12 182 VAL A N 1
ATOM 1403 C CA . VAL A 1 182 ? 10.402 -7.925 17.751 1.00 94.12 182 VAL A CA 1
ATOM 1404 C C . VAL A 1 182 ? 10.748 -6.443 17.850 1.00 94.12 182 VAL A C 1
ATOM 1406 O O . VAL A 1 182 ? 10.474 -5.812 18.871 1.00 94.12 182 VAL A O 1
ATOM 1409 N N . GLU A 1 183 ? 11.275 -5.883 16.765 1.00 93.62 183 GLU A N 1
ATOM 1410 C CA . GLU A 1 183 ? 11.604 -4.472 16.576 1.00 93.62 183 GLU A CA 1
ATOM 1411 C C . GLU A 1 183 ? 10.363 -3.581 16.749 1.00 93.62 183 GLU A C 1
ATOM 1413 O O . GLU A 1 183 ? 10.422 -2.535 17.397 1.00 93.62 183 GLU A O 1
ATOM 1418 N N . GLU A 1 184 ? 9.211 -4.049 16.264 1.00 94.00 184 GLU A N 1
ATOM 1419 C CA . GLU A 1 184 ? 7.902 -3.392 16.385 1.00 94.00 184 GLU A CA 1
ATOM 1420 C C . GLU A 1 184 ? 7.218 -3.593 17.756 1.00 94.00 184 GLU A C 1
ATOM 1422 O O . GLU A 1 184 ? 6.094 -3.127 17.999 1.00 94.00 184 GLU A O 1
ATOM 1427 N N . GLY A 1 185 ? 7.892 -4.275 18.690 1.00 92.94 185 GLY A N 1
ATOM 1428 C CA . GLY A 1 185 ? 7.431 -4.467 20.064 1.00 92.94 185 GLY A CA 1
ATOM 1429 C C . GLY A 1 185 ? 6.182 -5.346 20.184 1.00 92.94 185 GLY A C 1
ATOM 1430 O O . GLY A 1 185 ? 5.362 -5.125 21.080 1.00 92.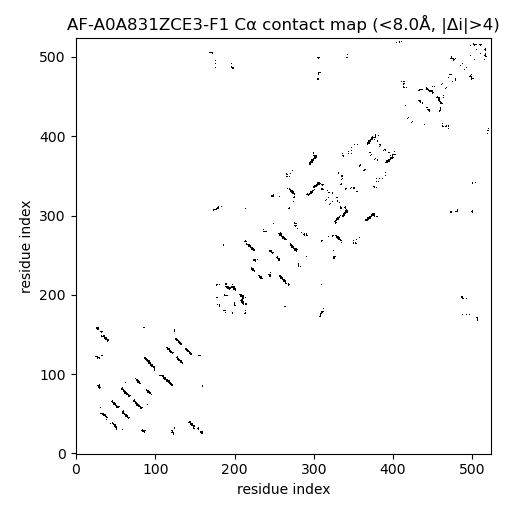94 185 GLY A O 1
ATOM 1431 N N . LEU A 1 186 ? 6.011 -6.304 19.269 1.00 95.00 186 LEU A N 1
ATOM 1432 C CA . LEU A 1 186 ? 4.934 -7.301 19.273 1.00 95.00 186 LEU A CA 1
ATOM 1433 C C . LEU A 1 186 ? 5.382 -8.673 19.808 1.00 95.00 186 LEU A C 1
ATOM 1435 O O . LEU A 1 186 ? 4.537 -9.504 20.130 1.00 95.00 186 LEU A O 1
ATOM 1439 N N . GLY A 1 187 ? 6.691 -8.893 19.950 1.00 95.12 187 GLY A N 1
ATOM 1440 C CA . GLY A 1 187 ? 7.275 -10.154 20.413 1.00 95.12 187 GLY A CA 1
ATOM 1441 C C . GLY A 1 187 ? 7.844 -10.990 19.269 1.00 95.12 187 GLY A C 1
ATOM 1442 O O . GLY A 1 187 ? 7.955 -10.524 18.138 1.00 95.12 187 GLY A O 1
ATOM 1443 N N . GLN A 1 188 ? 8.261 -12.219 19.566 1.00 96.25 188 GLN A N 1
ATOM 1444 C CA . GLN A 1 188 ? 8.837 -13.115 18.561 1.00 96.25 188 GLN A CA 1
ATOM 1445 C C . GLN A 1 188 ? 7.750 -13.776 17.701 1.00 96.25 188 GLN A C 1
ATOM 1447 O O . GLN A 1 188 ? 6.663 -14.050 18.218 1.00 96.25 188 GLN A O 1
ATOM 1452 N N . PRO A 1 189 ? 8.024 -14.056 16.415 1.00 97.19 189 PRO A N 1
ATOM 1453 C CA . PRO A 1 189 ? 7.063 -14.727 15.556 1.00 97.19 189 PRO A CA 1
ATOM 1454 C C . PRO A 1 189 ? 6.913 -16.201 15.956 1.00 97.19 189 PRO A C 1
ATOM 1456 O O . PRO A 1 189 ? 7.811 -16.813 16.536 1.00 97.19 189 PRO A O 1
ATOM 1459 N N . LEU A 1 190 ? 5.772 -16.794 15.616 1.00 96.31 190 LEU A N 1
ATOM 1460 C CA . LEU A 1 190 ? 5.496 -18.206 15.852 1.00 96.31 190 LEU A CA 1
ATOM 1461 C C . LEU A 1 190 ? 6.448 -19.089 15.038 1.00 96.31 190 LEU A C 1
ATOM 1463 O O . LEU A 1 190 ? 6.593 -18.913 13.823 1.00 96.31 190 LEU A O 1
ATOM 1467 N N . ILE A 1 191 ? 7.023 -20.089 15.708 1.00 97.38 191 ILE A N 1
ATOM 1468 C CA . ILE A 1 191 ? 7.776 -21.172 15.072 1.00 97.38 191 ILE A CA 1
ATOM 1469 C C . ILE A 1 191 ? 6.835 -21.933 14.135 1.00 97.38 191 ILE A C 1
ATOM 1471 O O . ILE A 1 191 ? 5.785 -22.422 14.557 1.00 97.38 191 ILE A O 1
ATOM 1475 N N . ASP A 1 192 ? 7.218 -22.053 12.867 1.00 96.00 192 ASP A N 1
ATOM 1476 C CA . ASP A 1 192 ? 6.503 -22.855 11.871 1.00 96.00 192 ASP A CA 1
ATOM 1477 C C . ASP A 1 192 ? 7.353 -23.982 11.273 1.00 96.00 192 ASP A C 1
ATOM 1479 O O . ASP A 1 192 ? 6.790 -24.940 10.740 1.00 96.00 192 ASP A O 1
ATOM 1483 N N . ASN A 1 193 ? 8.678 -23.935 11.438 1.00 96.44 193 ASN A N 1
ATOM 1484 C CA . ASN A 1 193 ? 9.580 -24.991 10.998 1.00 96.44 193 ASN A CA 1
ATOM 1485 C C . ASN A 1 193 ? 10.851 -25.099 11.878 1.00 96.44 193 ASN A C 1
ATOM 1487 O O . ASN A 1 193 ? 11.022 -24.392 12.872 1.00 96.44 193 ASN A O 1
ATOM 1491 N N . GLN A 1 194 ? 11.722 -26.052 11.537 1.00 97.31 194 GLN A N 1
ATOM 1492 C CA . GLN A 1 194 ? 12.944 -26.416 12.275 1.00 97.31 194 GLN A CA 1
ATOM 1493 C C . GLN A 1 194 ? 14.183 -26.485 11.356 1.00 97.31 194 GLN A C 1
ATOM 1495 O O . GLN A 1 194 ? 15.167 -27.145 11.681 1.00 97.31 194 GLN A O 1
ATOM 1500 N N . VAL A 1 195 ? 14.111 -25.863 10.176 1.00 95.38 195 VAL A N 1
ATOM 1501 C CA . VAL A 1 195 ? 15.093 -25.992 9.089 1.00 95.38 195 VAL A CA 1
ATOM 1502 C C . VAL A 1 195 ? 15.734 -24.649 8.745 1.00 95.38 195 VAL A C 1
ATOM 1504 O O . VAL A 1 195 ? 16.960 -24.574 8.700 1.00 95.38 195 VAL A O 1
ATOM 1507 N N . ALA A 1 196 ? 14.928 -23.618 8.476 1.00 95.19 196 ALA A N 1
ATOM 1508 C CA . ALA A 1 196 ? 15.396 -22.329 7.975 1.00 95.19 196 ALA A CA 1
ATOM 1509 C C . ALA A 1 196 ? 14.373 -21.201 8.206 1.00 95.19 196 ALA A C 1
ATOM 1511 O O . ALA A 1 196 ? 13.194 -21.445 8.456 1.00 95.19 196 ALA A O 1
ATOM 1512 N N . GLY A 1 197 ? 14.817 -19.950 8.094 1.00 96.19 197 GLY A N 1
ATOM 1513 C CA . GLY A 1 197 ? 13.981 -18.754 8.194 1.00 96.19 197 GLY A CA 1
ATOM 1514 C C . GLY A 1 197 ? 14.493 -17.771 9.241 1.00 96.19 197 GLY A C 1
ATOM 1515 O O . GLY A 1 197 ? 15.688 -17.725 9.542 1.00 96.19 197 GLY A O 1
ATOM 1516 N N . TRP A 1 198 ? 13.579 -16.978 9.799 1.00 97.38 198 TRP A N 1
ATOM 1517 C CA . TRP A 1 198 ? 13.890 -16.060 10.889 1.00 97.38 198 TRP A CA 1
ATOM 1518 C C . TRP A 1 198 ? 14.041 -16.839 12.206 1.00 97.38 198 TRP A C 1
ATOM 1520 O O . TRP A 1 198 ? 13.124 -17.594 12.552 1.00 97.38 198 TRP A O 1
ATOM 1530 N N . PRO A 1 199 ? 15.157 -16.705 12.944 1.00 97.56 199 PRO A N 1
ATOM 1531 C CA . PRO A 1 199 ? 15.387 -17.461 14.172 1.00 97.56 199 PRO A CA 1
ATOM 1532 C C . PRO A 1 199 ? 14.437 -17.033 15.297 1.00 97.56 199 PRO A C 1
ATOM 1534 O O . PRO A 1 199 ? 14.207 -15.846 15.525 1.00 97.56 199 PRO A O 1
ATOM 1537 N N . VAL A 1 200 ? 13.911 -18.017 16.029 1.00 97.88 200 VAL A N 1
ATOM 1538 C CA . VAL A 1 200 ? 13.091 -17.811 17.230 1.00 97.88 200 VAL A CA 1
ATOM 1539 C C . VAL A 1 200 ? 13.822 -18.381 18.440 1.00 97.88 200 VAL A C 1
ATOM 1541 O O . VAL A 1 200 ? 14.225 -19.546 18.450 1.00 97.88 200 VAL A O 1
ATOM 1544 N N . PHE A 1 201 ? 13.994 -17.556 19.465 1.00 97.06 201 PHE A N 1
ATOM 1545 C CA . PHE A 1 201 ? 14.814 -17.815 20.643 1.00 97.06 201 PHE A CA 1
ATOM 1546 C C . PHE A 1 201 ? 13.963 -18.137 21.880 1.00 97.06 201 PHE A C 1
ATOM 1548 O O . PHE A 1 201 ? 12.843 -17.646 22.013 1.00 97.06 201 PHE A O 1
ATOM 1555 N N . ASP A 1 202 ? 14.499 -18.918 22.814 1.00 95.88 202 ASP A N 1
ATOM 1556 C CA . ASP A 1 202 ? 13.957 -19.017 24.174 1.00 95.88 202 ASP A CA 1
ATOM 1557 C C . ASP A 1 202 ? 14.459 -17.888 25.099 1.00 95.88 202 ASP A C 1
ATOM 1559 O O . ASP A 1 202 ? 15.292 -17.062 24.717 1.00 95.88 202 ASP A O 1
ATOM 1563 N N . ASP A 1 203 ? 13.982 -17.878 26.349 1.00 94.31 203 ASP A N 1
ATOM 1564 C CA . ASP A 1 203 ? 14.392 -16.924 27.395 1.00 94.31 203 ASP A CA 1
ATOM 1565 C C . ASP A 1 203 ? 15.905 -16.955 27.712 1.00 94.31 203 ASP A C 1
ATOM 1567 O O . ASP A 1 203 ? 16.420 -16.046 28.367 1.00 94.31 203 ASP A O 1
ATOM 1571 N N . SER A 1 204 ? 16.632 -17.995 27.280 1.00 95.25 204 SER A N 1
ATOM 1572 C CA . SER A 1 204 ? 18.086 -18.116 27.440 1.00 95.25 204 SER A CA 1
ATOM 1573 C C . SER A 1 204 ? 18.881 -17.606 26.231 1.00 95.25 204 SER A C 1
ATOM 1575 O O . SER A 1 204 ? 20.112 -17.559 26.285 1.00 95.25 204 SER A O 1
ATOM 1577 N N . GLY A 1 205 ? 18.196 -17.185 25.161 1.00 94.62 205 GLY A N 1
ATOM 1578 C CA . GLY A 1 205 ? 18.805 -16.730 23.912 1.00 94.62 205 GLY A CA 1
ATOM 1579 C C . GLY A 1 205 ? 19.232 -17.867 22.980 1.00 94.62 205 GLY A C 1
ATOM 1580 O O . GLY A 1 205 ? 20.065 -17.648 22.101 1.00 94.62 205 GLY A O 1
ATOM 1581 N N . VAL A 1 206 ? 18.697 -19.080 23.157 1.00 96.31 206 VAL A N 1
ATOM 1582 C CA . VAL A 1 206 ? 18.982 -20.236 22.293 1.00 96.31 206 VAL A CA 1
ATOM 1583 C C . VAL A 1 206 ? 17.891 -20.374 21.234 1.00 96.31 206 VAL A C 1
ATOM 1585 O O . VAL A 1 206 ? 16.707 -20.296 21.550 1.00 96.31 206 VAL A O 1
ATOM 1588 N N . VAL A 1 207 ? 18.276 -20.593 19.971 1.00 97.25 207 VAL A N 1
ATOM 1589 C CA . VAL A 1 207 ? 17.323 -20.836 18.874 1.00 97.25 207 VAL A CA 1
ATOM 1590 C C . VAL A 1 207 ? 16.568 -22.147 19.124 1.00 97.25 207 VAL A C 1
ATOM 1592 O O . VAL A 1 207 ? 17.179 -23.203 19.276 1.00 97.25 207 VAL A O 1
ATOM 1595 N N . THR A 1 208 ? 15.238 -22.076 19.140 1.00 97.19 208 THR A N 1
ATOM 1596 C CA . THR A 1 208 ? 14.318 -23.211 19.360 1.00 97.19 208 THR A CA 1
ATOM 1597 C C . THR A 1 208 ? 13.512 -23.591 18.116 1.00 97.19 208 THR A C 1
ATOM 1599 O O . THR A 1 208 ? 12.805 -24.601 18.111 1.00 97.19 208 THR A O 1
ATOM 1602 N N . GLY A 1 209 ? 13.619 -22.802 17.050 1.00 97.81 209 GLY A N 1
ATOM 1603 C CA . GLY A 1 209 ? 12.995 -23.042 15.756 1.00 97.81 209 GLY A CA 1
ATOM 1604 C C . GLY A 1 209 ? 13.075 -21.804 14.873 1.00 97.81 209 GLY A C 1
ATOM 1605 O O . GLY A 1 209 ? 13.728 -20.820 15.225 1.00 97.81 209 GLY A O 1
ATOM 1606 N N . PHE A 1 210 ? 12.381 -21.850 13.739 1.00 98.12 210 PHE A N 1
ATOM 1607 C CA . PHE A 1 210 ? 12.354 -20.757 12.773 1.00 98.12 210 PHE A CA 1
ATOM 1608 C C . PHE A 1 210 ? 10.924 -20.380 12.383 1.00 98.12 210 PHE A C 1
ATOM 1610 O O . PHE A 1 210 ? 9.998 -21.193 12.480 1.00 98.12 210 PHE A O 1
ATOM 1617 N N . SER A 1 211 ? 10.764 -19.137 11.931 1.00 96.88 211 SER A N 1
ATOM 1618 C CA . SER A 1 211 ? 9.554 -18.649 11.275 1.00 96.88 211 SER A CA 1
ATOM 1619 C C . SER A 1 211 ? 9.871 -18.279 9.828 1.00 96.88 211 SER A C 1
ATOM 1621 O O . SER A 1 211 ? 10.660 -17.372 9.568 1.00 96.88 211 SER A O 1
ATOM 1623 N N . GLU A 1 212 ? 9.247 -18.965 8.876 1.00 93.94 212 GLU A N 1
ATOM 1624 C CA . GLU A 1 212 ? 9.210 -18.551 7.468 1.00 93.94 212 GLU A CA 1
ATOM 1625 C C . GLU A 1 212 ? 8.036 -17.602 7.191 1.00 93.94 212 GLU A C 1
ATOM 1627 O O . GLU A 1 212 ? 8.054 -16.841 6.224 1.00 93.94 212 GLU A O 1
ATOM 1632 N N . ASN A 1 213 ? 6.981 -17.644 8.009 1.00 91.88 213 ASN A N 1
ATOM 1633 C CA . ASN A 1 213 ? 5.751 -16.885 7.776 1.00 91.88 213 ASN A CA 1
ATOM 1634 C C . ASN A 1 213 ? 5.592 -15.654 8.677 1.00 91.88 213 ASN A C 1
ATOM 1636 O O . ASN A 1 213 ? 4.610 -14.929 8.522 1.00 91.88 213 ASN A O 1
ATOM 1640 N N . CYS A 1 214 ? 6.528 -15.418 9.601 1.00 95.75 214 CYS A N 1
ATOM 1641 C CA . CYS A 1 214 ? 6.540 -14.272 10.513 1.00 95.75 214 CYS A CA 1
ATOM 1642 C C . CYS A 1 214 ? 5.213 -14.059 11.258 1.00 95.75 214 CYS A C 1
ATOM 1644 O O . CYS A 1 214 ? 4.789 -12.922 11.459 1.00 95.75 214 CYS A O 1
ATOM 1646 N N . ARG A 1 215 ? 4.520 -15.149 11.614 1.00 95.06 215 ARG A N 1
ATOM 1647 C CA . ARG A 1 215 ? 3.157 -15.086 12.161 1.00 95.06 215 ARG A CA 1
ATOM 1648 C C . ARG A 1 215 ? 3.145 -14.617 13.613 1.00 95.06 215 ARG A C 1
ATOM 1650 O O . ARG A 1 215 ? 3.967 -15.055 14.406 1.00 95.06 215 ARG A O 1
ATOM 1657 N N . LEU A 1 216 ? 2.145 -13.822 13.968 1.00 94.25 216 LEU A N 1
ATOM 1658 C CA . LEU A 1 216 ? 1.733 -13.502 15.330 1.00 94.25 216 LEU A CA 1
ATOM 1659 C C . LEU A 1 216 ? 0.228 -13.697 15.468 1.00 94.25 216 LEU A C 1
ATOM 1661 O O . LEU A 1 216 ? -0.533 -13.351 14.560 1.00 94.25 216 LEU A O 1
ATOM 1665 N N . GLU A 1 217 ? -0.184 -14.147 16.647 1.00 92.69 217 GLU A N 1
ATOM 1666 C CA . GLU A 1 217 ? -1.584 -14.087 17.058 1.00 92.69 217 GLU A CA 1
ATOM 1667 C C . GLU A 1 217 ? -2.040 -12.627 17.262 1.00 92.69 217 GLU A C 1
ATOM 1669 O O . GLU A 1 217 ? -1.234 -11.779 17.668 1.00 92.69 217 GLU A O 1
ATOM 1674 N N . PRO A 1 218 ? -3.325 -12.308 17.019 1.00 94.81 218 PRO A N 1
ATOM 1675 C CA . PRO A 1 218 ? -3.905 -11.013 17.355 1.00 94.81 218 PRO A CA 1
ATOM 1676 C C . PRO A 1 218 ? -3.717 -10.655 18.834 1.00 94.81 218 PRO A C 1
ATOM 1678 O O . PRO A 1 218 ? -4.026 -11.435 19.735 1.00 94.81 218 PRO A O 1
ATOM 1681 N N . SER A 1 219 ? -3.257 -9.433 19.093 1.00 95.69 219 SER A N 1
ATOM 1682 C CA . SER A 1 219 ? -3.064 -8.887 20.436 1.00 95.69 219 SER A CA 1
ATOM 1683 C C . SER A 1 219 ? -3.765 -7.538 20.572 1.00 95.69 219 SER A C 1
ATOM 1685 O O . SER A 1 219 ? -3.622 -6.656 19.724 1.00 95.69 219 SER A O 1
ATOM 1687 N N . VAL A 1 220 ? -4.524 -7.359 21.655 1.00 97.56 220 VAL A N 1
ATOM 1688 C CA . VAL A 1 220 ? -5.233 -6.108 21.956 1.00 97.56 220 VAL A CA 1
ATOM 1689 C C . VAL A 1 220 ? -4.487 -5.350 23.043 1.00 97.56 220 VAL A C 1
ATOM 1691 O O . VAL A 1 220 ? -4.141 -5.896 24.088 1.00 97.56 220 VAL A O 1
ATOM 1694 N N . SER A 1 221 ? -4.262 -4.062 22.811 1.00 97.12 221 SER A N 1
ATOM 1695 C CA . SER A 1 221 ? -3.639 -3.153 23.765 1.00 97.12 221 SER A CA 1
ATOM 1696 C C . SER A 1 221 ? -4.419 -1.846 23.849 1.00 97.12 221 SER A C 1
ATOM 1698 O O . SER A 1 221 ? -5.031 -1.418 22.872 1.00 97.12 221 SER A O 1
ATOM 1700 N N . TYR A 1 222 ? -4.387 -1.194 25.010 1.00 98.19 222 TYR A N 1
ATOM 1701 C CA . TYR A 1 222 ? -5.099 0.064 25.221 1.00 98.19 222 TYR A CA 1
ATOM 1702 C C . TYR A 1 222 ? -4.137 1.245 25.242 1.00 98.19 222 TYR A C 1
ATOM 1704 O O . TYR A 1 222 ? -3.016 1.174 25.763 1.00 98.19 222 TYR A O 1
ATOM 1712 N N . ARG A 1 223 ? -4.571 2.345 24.636 1.00 98.19 223 ARG A N 1
ATOM 1713 C CA . ARG A 1 223 ? -3.867 3.625 24.629 1.00 98.19 223 ARG A CA 1
ATOM 1714 C C . ARG A 1 223 ? -4.826 4.737 25.021 1.00 98.19 223 ARG A C 1
ATOM 1716 O O . ARG A 1 223 ? -6.039 4.579 24.929 1.00 98.19 223 ARG A O 1
ATOM 1723 N N . TYR A 1 224 ? -4.276 5.873 25.412 1.00 98.56 224 TYR A N 1
ATOM 1724 C CA . TYR A 1 224 ? -5.032 7.110 25.550 1.00 98.56 224 TYR A CA 1
ATOM 1725 C C . TYR A 1 224 ? -4.252 8.279 24.965 1.00 98.56 224 TYR A C 1
ATOM 1727 O O . TYR A 1 224 ? -3.022 8.216 24.860 1.00 98.56 224 TYR A O 1
ATOM 1735 N N . ARG A 1 225 ? -4.962 9.343 24.583 1.00 98.50 225 ARG A N 1
ATOM 1736 C CA . ARG A 1 225 ? -4.332 10.618 24.237 1.00 98.50 225 ARG A CA 1
ATOM 1737 C C . ARG A 1 225 ? -4.238 11.525 25.466 1.00 98.50 225 ARG A C 1
ATOM 1739 O O . ARG A 1 225 ? -5.239 11.731 26.149 1.00 98.50 225 ARG A O 1
ATOM 1746 N N . SER A 1 226 ? -3.059 12.092 25.720 1.00 98.38 226 SER A N 1
ATOM 1747 C CA . SER A 1 226 ? -2.859 13.107 26.759 1.00 98.38 226 SER A CA 1
ATOM 1748 C C . SER A 1 226 ? -3.432 14.465 26.338 1.00 98.38 226 SER A C 1
ATOM 1750 O O . SER A 1 226 ? -3.551 14.770 25.150 1.00 98.38 226 SER A O 1
ATOM 1752 N N . THR A 1 227 ? -3.703 15.340 27.304 1.00 98.19 227 THR A N 1
ATOM 1753 C CA . THR A 1 227 ? -4.041 16.760 27.082 1.00 98.19 227 THR A CA 1
ATOM 1754 C C . THR A 1 227 ? -2.941 17.548 26.356 1.00 98.19 227 THR A C 1
ATOM 1756 O O . THR A 1 227 ? -3.221 18.613 25.809 1.00 98.19 227 THR A O 1
ATOM 1759 N N . GLN A 1 228 ? -1.711 17.022 26.296 1.00 97.19 228 GLN A N 1
ATOM 1760 C CA . GLN A 1 228 ? -0.600 17.571 25.505 1.00 97.19 228 GLN A CA 1
ATOM 1761 C C . GLN A 1 228 ? -0.544 17.006 24.070 1.00 97.19 228 GLN A C 1
ATOM 1763 O O . GLN A 1 228 ? 0.180 17.536 23.230 1.00 97.19 228 GLN A O 1
ATOM 1768 N N . GLY A 1 229 ? -1.346 15.980 23.760 1.00 95.75 229 GLY A N 1
ATOM 1769 C CA . GLY A 1 229 ? -1.465 15.356 22.438 1.00 95.75 229 GLY A CA 1
ATOM 1770 C C . GLY A 1 229 ? -0.700 14.039 22.264 1.00 95.75 229 GLY A C 1
ATOM 1771 O O . GLY A 1 229 ? -0.832 13.408 21.212 1.00 95.75 229 GLY A O 1
ATOM 1772 N N . ASP A 1 230 ? 0.059 13.600 23.271 1.00 97.25 230 ASP A N 1
ATOM 1773 C CA . ASP A 1 230 ? 0.829 12.350 23.233 1.00 97.25 230 ASP A CA 1
ATOM 1774 C C . ASP A 1 230 ? -0.088 11.130 23.226 1.00 97.25 230 ASP A C 1
ATOM 1776 O O . ASP A 1 230 ? -1.159 11.153 23.829 1.00 97.25 230 ASP A O 1
ATOM 1780 N N . ILE A 1 231 ? 0.369 10.024 22.639 1.00 97.88 231 ILE A N 1
ATOM 1781 C CA . ILE A 1 231 ? -0.252 8.712 22.838 1.00 97.88 231 ILE A CA 1
ATOM 1782 C C . ILE A 1 231 ? 0.505 7.970 23.940 1.00 97.88 231 ILE A C 1
ATOM 1784 O O . ILE A 1 231 ? 1.717 7.784 23.848 1.00 97.88 231 ILE A O 1
ATOM 1788 N N . LYS A 1 232 ? -0.214 7.526 24.972 1.00 98.12 232 LYS A N 1
ATOM 1789 C CA . LYS A 1 232 ? 0.342 6.843 26.147 1.00 98.12 232 LYS A CA 1
ATOM 1790 C C . LYS A 1 232 ? -0.315 5.479 26.354 1.00 98.12 232 LYS A C 1
ATOM 1792 O O . LYS A 1 232 ? -1.454 5.256 25.944 1.00 98.12 232 LYS A O 1
ATOM 1797 N N . THR A 1 233 ? 0.408 4.550 26.976 1.00 97.44 233 THR A N 1
ATOM 1798 C CA . THR A 1 233 ? -0.122 3.229 27.351 1.00 97.44 233 THR A CA 1
ATOM 1799 C C . THR A 1 233 ? -1.153 3.359 28.462 1.00 97.44 233 THR A C 1
ATOM 1801 O O . THR A 1 233 ? -0.912 4.052 29.447 1.00 97.44 233 THR A O 1
ATOM 1804 N N . TYR A 1 234 ? -2.275 2.658 28.313 1.00 97.56 234 TYR A N 1
ATOM 1805 C CA . TYR A 1 234 ? -3.242 2.437 29.380 1.00 97.56 234 TYR A CA 1
ATOM 1806 C C . TYR A 1 234 ? -3.277 0.948 29.728 1.00 97.56 234 TYR A C 1
ATOM 1808 O O . TYR A 1 234 ? -3.314 0.099 28.834 1.00 97.56 234 TYR A O 1
ATOM 1816 N N . THR A 1 235 ? -3.276 0.645 31.022 1.00 95.88 235 THR A N 1
ATOM 1817 C CA . THR A 1 235 ? -3.506 -0.705 31.540 1.00 95.88 235 THR A CA 1
ATOM 1818 C C . THR A 1 235 ? -4.966 -0.788 31.982 1.00 95.88 235 THR A C 1
ATOM 1820 O O . THR A 1 235 ? -5.389 0.099 32.723 1.00 95.88 235 THR A O 1
ATOM 1823 N N . PRO A 1 236 ? -5.736 -1.811 31.563 1.00 93.50 236 PRO A N 1
ATOM 1824 C CA . PRO A 1 236 ? -7.077 -2.061 32.083 1.00 93.50 236 PRO A CA 1
ATOM 1825 C C . PRO A 1 236 ? -7.177 -2.044 33.614 1.00 93.50 236 PRO A C 1
ATOM 1827 O O . PRO A 1 236 ? -6.184 -2.225 34.320 1.00 93.50 236 PRO A O 1
ATOM 1830 N N . ASP A 1 237 ? -8.390 -1.798 34.108 1.00 90.00 237 ASP A N 1
ATOM 1831 C CA . ASP A 1 237 ? -8.747 -1.711 35.533 1.00 90.00 237 ASP A CA 1
ATOM 1832 C C . ASP A 1 237 ? -8.041 -0.597 36.341 1.00 90.00 237 ASP A C 1
ATOM 1834 O O . ASP A 1 237 ? -8.231 -0.485 37.553 1.00 90.00 237 ASP A O 1
ATOM 1838 N N . GLN A 1 238 ? -7.246 0.262 35.693 1.00 91.44 238 GLN A N 1
ATOM 1839 C CA . GLN A 1 238 ? -6.729 1.493 36.296 1.00 91.44 238 GLN A CA 1
ATOM 1840 C C . GLN A 1 238 ? -7.797 2.602 36.307 1.00 91.44 238 GLN A C 1
ATOM 1842 O O . GLN A 1 238 ? -8.695 2.606 35.469 1.00 91.44 238 GLN A O 1
ATOM 1847 N N . PRO A 1 239 ? -7.722 3.583 37.225 1.00 93.44 239 PRO A N 1
ATOM 1848 C CA . PRO A 1 239 ? -8.536 4.790 37.116 1.00 93.44 239 PRO A CA 1
ATOM 1849 C C . PRO A 1 239 ? -8.178 5.589 35.850 1.00 93.44 239 PRO A C 1
ATOM 1851 O O . PRO A 1 239 ? -7.080 5.464 35.301 1.00 93.44 239 PRO A O 1
ATOM 1854 N N . ALA A 1 240 ? -9.096 6.456 35.411 1.00 95.50 240 ALA A N 1
ATOM 1855 C CA . ALA A 1 240 ? -8.839 7.393 34.319 1.00 95.50 240 ALA A CA 1
ATOM 1856 C C . ALA A 1 240 ? -7.590 8.258 34.622 1.00 95.50 240 ALA A C 1
ATOM 1858 O O . ALA A 1 240 ? -7.523 8.831 35.711 1.00 95.50 240 ALA A O 1
ATOM 1859 N N . PRO A 1 241 ? -6.611 8.371 33.701 1.00 97.38 241 PRO A N 1
ATOM 1860 C CA . PRO A 1 241 ? -5.430 9.209 33.909 1.00 97.38 241 PRO A CA 1
ATOM 1861 C C . PRO A 1 241 ? -5.776 10.693 34.096 1.00 97.38 241 PRO A C 1
ATOM 1863 O O . PRO A 1 241 ? -6.596 11.232 33.353 1.00 97.38 241 PRO A O 1
ATOM 1866 N N . ASP A 1 242 ? -5.095 11.376 35.023 1.00 97.69 242 ASP A N 1
ATOM 1867 C CA . ASP A 1 242 ? -5.303 12.810 35.306 1.00 97.69 242 ASP A CA 1
ATOM 1868 C C . ASP A 1 242 ? -5.099 13.712 34.073 1.00 97.69 242 ASP A C 1
ATOM 1870 O O . ASP A 1 242 ? -5.687 14.790 33.977 1.00 97.69 242 ASP A O 1
ATOM 1874 N N . ASP A 1 243 ? -4.254 13.292 33.126 1.00 98.25 243 ASP A N 1
ATOM 1875 C CA . ASP A 1 243 ? -3.956 14.019 31.893 1.00 98.25 243 ASP A CA 1
ATOM 1876 C C . ASP A 1 243 ? -4.720 13.498 30.665 1.00 98.25 243 ASP A C 1
ATOM 1878 O O . ASP A 1 243 ? -4.368 13.871 29.546 1.00 98.25 243 ASP A O 1
ATOM 1882 N N . LEU A 1 244 ? -5.758 12.675 30.845 1.00 98.56 244 LEU A N 1
ATOM 1883 C CA . LEU A 1 244 ? -6.600 12.148 29.768 1.00 98.56 244 LEU A CA 1
ATOM 1884 C C . LEU A 1 244 ? -7.312 13.268 28.988 1.00 98.56 244 LEU A C 1
ATOM 1886 O O . LEU A 1 244 ? -8.058 14.071 29.547 1.00 98.56 244 LEU A O 1
ATOM 1890 N N . ALA A 1 245 ? -7.118 13.303 27.668 1.00 98.62 245 ALA A N 1
ATOM 1891 C CA . ALA A 1 245 ? -7.857 14.197 26.787 1.00 98.62 245 ALA A CA 1
ATOM 1892 C C . ALA A 1 245 ? -9.279 13.687 26.504 1.00 98.62 245 ALA A C 1
ATOM 1894 O O . ALA A 1 245 ? -9.535 12.485 26.419 1.00 98.62 245 ALA A O 1
ATOM 1895 N N . MET A 1 246 ? -10.185 14.629 26.246 1.00 98.38 246 MET A N 1
ATOM 1896 C CA . MET A 1 246 ? -11.496 14.370 25.646 1.00 98.38 246 MET A CA 1
ATOM 1897 C C . MET A 1 246 ? -11.438 14.615 24.129 1.00 98.38 246 MET A C 1
ATOM 1899 O O . MET A 1 246 ? -10.608 15.391 23.652 1.00 98.38 246 MET A O 1
ATOM 1903 N N . THR A 1 247 ? -12.342 14.000 23.367 1.00 98.06 247 THR A N 1
ATOM 1904 C CA . THR A 1 247 ? -12.543 14.272 21.936 1.00 98.06 247 THR A CA 1
ATOM 1905 C C . THR A 1 247 ? -14.017 14.435 21.596 1.00 98.06 247 THR A C 1
ATOM 1907 O O . THR A 1 247 ? -14.869 13.847 22.256 1.00 98.06 247 THR A O 1
ATOM 1910 N N . THR A 1 248 ? -14.317 15.214 20.555 1.00 97.00 248 THR A N 1
ATOM 1911 C CA . THR A 1 248 ? -15.684 15.460 20.080 1.00 97.00 248 THR A CA 1
ATOM 1912 C C . THR A 1 248 ? -15.934 14.718 18.768 1.00 97.00 248 THR A C 1
ATOM 1914 O O . THR A 1 248 ? -15.282 14.977 17.753 1.00 97.00 248 THR A O 1
ATOM 1917 N N . LEU A 1 249 ? -16.890 13.793 18.804 1.00 95.50 249 LEU A N 1
ATOM 1918 C CA . LEU A 1 249 ? -17.308 12.946 17.692 1.00 95.50 249 LEU A CA 1
ATOM 1919 C C . LEU A 1 249 ? -18.093 13.738 16.633 1.00 95.50 249 LEU A C 1
ATOM 1921 O O . LEU A 1 249 ? -18.554 14.857 16.861 1.00 95.50 249 LEU A O 1
ATOM 1925 N N . ILE A 1 250 ? -18.290 13.139 15.453 1.00 90.69 250 ILE A N 1
ATOM 1926 C CA . ILE A 1 250 ? -18.988 13.786 14.325 1.00 90.69 250 ILE A CA 1
ATOM 1927 C C . ILE A 1 250 ? -20.466 14.133 14.607 1.00 90.69 250 ILE A C 1
ATOM 1929 O O . ILE A 1 250 ? -21.027 14.995 13.936 1.00 90.69 250 ILE A O 1
ATOM 1933 N N . ASN A 1 251 ? -21.092 13.488 15.594 1.00 89.69 251 ASN A N 1
ATOM 1934 C CA . ASN A 1 251 ? -22.457 13.776 16.048 1.00 89.69 251 ASN A CA 1
ATOM 1935 C C . ASN A 1 251 ? -22.530 14.876 17.133 1.00 89.69 251 ASN A C 1
ATOM 1937 O O . ASN A 1 251 ? -23.629 15.278 17.502 1.00 89.69 251 ASN A O 1
ATOM 1941 N N . GLY A 1 252 ? -21.385 15.377 17.614 1.00 93.69 252 GLY A N 1
ATOM 1942 C CA . GLY A 1 252 ? -21.283 16.388 18.672 1.00 93.69 252 GLY A CA 1
ATOM 1943 C C . GLY A 1 252 ? -21.033 15.832 20.079 1.00 93.69 252 GLY A C 1
ATOM 1944 O O . GLY A 1 252 ? -20.708 16.613 20.975 1.00 93.69 252 GLY A O 1
ATOM 1945 N N . ASP A 1 253 ? -21.120 14.514 20.282 1.00 95.00 253 ASP A N 1
ATOM 1946 C CA . ASP A 1 253 ? -20.849 13.901 21.584 1.00 95.00 253 ASP A CA 1
ATOM 1947 C C . ASP A 1 253 ? -19.374 14.048 21.958 1.00 95.00 253 ASP A C 1
ATOM 1949 O O . ASP A 1 253 ? -18.487 13.974 21.107 1.00 95.00 253 ASP A O 1
ATOM 1953 N N . THR A 1 254 ? -19.096 14.258 23.244 1.00 97.50 254 THR A N 1
ATOM 1954 C CA . THR A 1 254 ? -17.728 14.395 23.757 1.00 97.50 254 THR A CA 1
ATOM 1955 C C . THR A 1 254 ? -17.393 13.222 24.666 1.00 97.50 254 THR A C 1
ATOM 1957 O O . THR A 1 254 ? -18.029 13.038 25.700 1.00 97.50 254 THR A O 1
ATOM 1960 N N . VAL A 1 255 ? -16.387 12.438 24.275 1.00 97.44 255 VAL A N 1
ATOM 1961 C CA . VAL A 1 255 ? -15.995 11.180 24.927 1.00 97.44 255 VAL A CA 1
ATOM 1962 C C . VAL A 1 255 ? -14.522 11.208 25.353 1.00 97.44 255 VAL A C 1
ATOM 1964 O O . VAL A 1 255 ? -13.727 11.934 24.747 1.00 97.44 255 VAL A O 1
ATOM 1967 N N . PRO A 1 256 ? -14.121 10.431 26.374 1.00 97.94 256 PRO A N 1
ATOM 1968 C CA . PRO A 1 256 ? -12.712 10.213 26.694 1.00 97.94 256 PRO A CA 1
ATOM 1969 C C . PRO A 1 256 ? -11.939 9.664 25.489 1.00 97.94 256 PRO A C 1
ATOM 1971 O O . PRO A 1 256 ? -12.392 8.722 24.838 1.00 97.94 256 PRO A O 1
ATOM 1974 N N . TYR A 1 257 ? -10.757 10.214 25.193 1.00 98.56 257 TYR A N 1
ATOM 1975 C CA . TYR A 1 257 ? -9.924 9.784 24.060 1.00 98.56 257 TYR A CA 1
ATOM 1976 C C . TYR A 1 257 ? -9.101 8.532 24.422 1.00 98.56 257 TYR A C 1
ATOM 1978 O O . TYR A 1 257 ? -7.868 8.509 24.355 1.00 98.56 257 TYR A O 1
ATOM 1986 N N . MET A 1 258 ? -9.825 7.480 24.799 1.00 98.38 258 MET A N 1
ATOM 1987 C CA . MET A 1 258 ? -9.335 6.116 24.974 1.00 98.38 258 MET A CA 1
ATOM 1988 C C . MET A 1 258 ? -9.371 5.380 23.634 1.00 98.38 258 MET A C 1
ATOM 1990 O O . MET A 1 258 ? -10.310 5.547 22.856 1.00 98.38 258 MET A O 1
ATOM 1994 N N . ILE A 1 259 ? -8.363 4.554 23.370 1.00 98.56 259 ILE A N 1
ATOM 1995 C CA . ILE A 1 259 ? -8.175 3.836 22.107 1.00 98.56 259 ILE A CA 1
ATOM 1996 C C . ILE A 1 259 ? -7.985 2.346 22.410 1.00 98.56 259 ILE A C 1
ATOM 1998 O O . ILE A 1 259 ? -7.060 1.977 23.142 1.00 98.56 259 ILE A O 1
ATOM 2002 N N . ARG A 1 260 ? -8.810 1.489 21.800 1.00 98.44 260 ARG A N 1
ATOM 2003 C CA . ARG A 1 260 ? -8.538 0.050 21.670 1.00 98.44 260 ARG A CA 1
ATOM 2004 C C . ARG A 1 260 ? -7.693 -0.144 20.418 1.00 98.44 260 ARG A C 1
ATOM 2006 O O . ARG A 1 260 ? -8.072 0.312 19.340 1.00 98.44 260 ARG A O 1
ATOM 2013 N N . TRP A 1 261 ? -6.552 -0.808 20.560 1.00 98.44 261 TRP A N 1
ATOM 2014 C CA . TRP A 1 261 ? -5.585 -0.976 19.484 1.00 98.44 261 TRP A CA 1
ATOM 2015 C C . TRP A 1 261 ? -5.142 -2.430 19.367 1.00 98.44 261 TRP A C 1
ATOM 2017 O O . TRP A 1 261 ? -4.389 -2.944 20.199 1.00 98.44 261 TRP A O 1
ATOM 2027 N N . GLU A 1 262 ? -5.633 -3.078 18.320 1.00 98.44 262 GLU A N 1
ATOM 2028 C CA . GLU A 1 262 ? -5.350 -4.463 17.984 1.00 98.44 262 GLU A CA 1
ATOM 2029 C C . GLU A 1 262 ? -4.277 -4.550 16.906 1.00 98.44 262 GLU A C 1
ATOM 2031 O O . GLU A 1 262 ? -4.301 -3.788 15.937 1.00 98.44 262 GLU A O 1
ATOM 2036 N N . ARG A 1 263 ? -3.324 -5.463 17.090 1.00 98.31 263 ARG A N 1
ATOM 2037 C CA . ARG A 1 263 ? -2.236 -5.735 16.148 1.00 98.31 263 ARG A CA 1
ATOM 2038 C C . ARG A 1 263 ? -1.947 -7.229 16.107 1.00 98.31 263 ARG A C 1
ATOM 2040 O O . ARG A 1 263 ? -1.914 -7.882 17.149 1.00 98.31 263 ARG A O 1
ATOM 2047 N N . GLY A 1 264 ? -1.690 -7.736 14.912 1.00 97.56 264 GLY A N 1
ATOM 2048 C CA . GLY A 1 264 ? -1.323 -9.123 14.638 1.00 97.56 264 GLY A CA 1
ATOM 2049 C C . GLY A 1 264 ? -0.705 -9.212 13.247 1.00 97.56 264 GLY A C 1
ATOM 2050 O O . GLY A 1 264 ? -0.264 -8.195 12.704 1.00 97.56 264 GLY A O 1
ATOM 2051 N N . THR A 1 265 ? -0.695 -10.400 12.643 1.00 96.88 265 THR A N 1
ATOM 2052 C CA . THR A 1 265 ? -0.174 -10.575 11.275 1.00 96.88 265 THR A CA 1
ATOM 2053 C C . THR A 1 265 ? -1.185 -11.192 10.327 1.00 96.88 265 THR A C 1
ATOM 2055 O O . THR A 1 265 ? -1.900 -12.118 10.697 1.00 96.88 265 THR A O 1
ATOM 2058 N N . MET A 1 266 ? -1.191 -10.721 9.085 1.00 91.62 266 MET A N 1
ATOM 2059 C CA . MET A 1 266 ? -2.077 -11.168 8.017 1.00 91.62 266 MET A CA 1
ATOM 2060 C C . MET A 1 266 ? -1.327 -11.116 6.688 1.00 91.62 266 MET A C 1
ATOM 2062 O O . MET A 1 266 ? -0.588 -10.169 6.433 1.00 91.62 266 MET A O 1
ATOM 2066 N N . ASN A 1 267 ? -1.449 -12.160 5.862 1.00 89.38 267 ASN A N 1
ATOM 2067 C CA . ASN A 1 267 ? -0.623 -12.333 4.658 1.00 89.38 267 ASN A CA 1
ATOM 2068 C C . ASN A 1 267 ? 0.898 -12.156 4.923 1.00 89.38 267 ASN A C 1
ATOM 2070 O O . ASN A 1 267 ? 1.622 -11.638 4.078 1.00 89.38 267 ASN A O 1
ATOM 2074 N N . ARG A 1 268 ? 1.372 -12.566 6.116 1.00 94.19 268 ARG A N 1
ATOM 2075 C CA . ARG A 1 268 ? 2.743 -12.382 6.666 1.00 94.19 268 ARG A CA 1
ATOM 2076 C C . ARG A 1 268 ? 3.128 -10.938 7.031 1.00 94.19 268 ARG A C 1
ATOM 2078 O O . ARG A 1 268 ? 4.174 -10.733 7.638 1.00 94.19 268 ARG A O 1
ATOM 2085 N N . PHE A 1 269 ? 2.286 -9.949 6.745 1.00 97.69 269 PHE A N 1
ATOM 2086 C CA . PHE A 1 269 ? 2.492 -8.543 7.100 1.00 97.69 269 PHE A CA 1
ATOM 2087 C C . PHE A 1 269 ? 1.878 -8.198 8.458 1.00 97.69 269 PHE A C 1
ATOM 2089 O O . PHE A 1 269 ? 0.893 -8.812 8.862 1.00 97.69 269 PHE A O 1
ATOM 2096 N N . ILE A 1 270 ? 2.408 -7.189 9.153 1.00 98.50 270 ILE A N 1
ATOM 2097 C CA . ILE A 1 270 ? 1.775 -6.672 10.374 1.00 98.50 270 ILE A CA 1
ATOM 2098 C C . ILE A 1 270 ? 0.513 -5.903 9.973 1.00 98.50 270 ILE A C 1
ATOM 2100 O O . ILE A 1 270 ? 0.531 -5.104 9.030 1.00 98.50 270 ILE A O 1
ATOM 2104 N N . TYR A 1 271 ? -0.584 -6.125 10.694 1.00 98.69 271 TYR A N 1
ATOM 2105 C CA . TYR A 1 271 ? -1.797 -5.318 10.600 1.00 98.69 271 TYR A CA 1
ATOM 2106 C C . TYR A 1 271 ? -2.064 -4.562 11.904 1.00 98.69 271 TYR A C 1
ATOM 2108 O O . TYR A 1 271 ? -1.562 -4.906 12.976 1.00 98.69 271 TYR A O 1
ATOM 2116 N N . SER A 1 272 ? -2.877 -3.516 11.801 1.00 98.75 272 SER A N 1
ATOM 2117 C CA . SER A 1 272 ? -3.348 -2.706 12.915 1.00 98.75 272 SER A CA 1
ATOM 2118 C C . SER A 1 272 ? -4.806 -2.325 12.707 1.00 98.75 272 SER A C 1
ATOM 2120 O O . SER A 1 272 ? -5.149 -1.802 11.647 1.00 98.75 272 SER A O 1
ATOM 2122 N N . ILE A 1 273 ? -5.617 -2.485 13.751 1.00 98.88 273 ILE A N 1
ATOM 2123 C CA . ILE A 1 273 ? -6.987 -1.972 13.843 1.00 98.88 273 ILE A CA 1
ATOM 2124 C C . ILE A 1 273 ? -7.088 -1.100 15.095 1.00 98.88 273 ILE A C 1
ATOM 2126 O O . ILE A 1 273 ? -6.791 -1.548 16.204 1.00 98.88 273 ILE A O 1
ATOM 2130 N N . ALA A 1 274 ? -7.492 0.156 14.928 1.00 98.81 274 ALA A N 1
ATOM 2131 C CA . ALA A 1 274 ? -7.647 1.109 16.019 1.00 98.81 274 ALA A CA 1
ATOM 2132 C C . ALA A 1 274 ? -9.053 1.715 16.030 1.00 98.81 274 ALA A C 1
ATOM 2134 O O . ALA A 1 274 ? -9.551 2.192 15.008 1.00 98.81 274 ALA A O 1
ATOM 2135 N N . THR A 1 275 ? 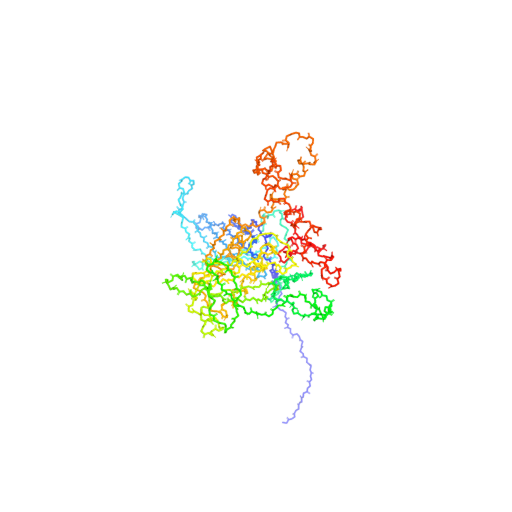-9.676 1.735 17.207 1.00 98.62 275 THR A N 1
ATOM 2136 C CA . THR A 1 275 ? -10.991 2.344 17.442 1.00 98.62 275 THR A CA 1
ATOM 2137 C C . THR A 1 275 ? -10.956 3.154 18.732 1.00 98.62 275 THR A C 1
ATOM 2139 O O . THR A 1 275 ? -10.145 2.884 19.621 1.00 98.62 275 THR A O 1
ATOM 2142 N N . LEU A 1 276 ? -11.855 4.130 18.878 1.00 98.44 276 LEU A N 1
ATOM 2143 C CA . LEU A 1 276 ? -12.135 4.669 20.208 1.00 98.44 276 LEU A CA 1
ATOM 2144 C C . LEU A 1 276 ? -12.749 3.574 21.096 1.00 98.44 276 LEU A C 1
ATOM 2146 O O . LEU A 1 276 ? -13.390 2.649 20.592 1.00 98.44 276 LEU A O 1
ATOM 2150 N N . ALA A 1 277 ? -12.507 3.667 22.402 1.00 97.50 277 ALA A N 1
ATOM 2151 C CA . ALA A 1 277 ? -13.031 2.737 23.402 1.00 97.50 277 ALA A CA 1
ATOM 2152 C C . ALA A 1 277 ? -13.230 3.407 24.777 1.00 97.50 277 ALA A C 1
ATOM 2154 O O . ALA A 1 277 ? -12.588 2.999 25.744 1.00 97.50 277 ALA A O 1
ATOM 2155 N N . PRO A 1 278 ? -14.050 4.471 24.895 1.00 96.75 278 PRO A N 1
ATOM 2156 C CA . PRO A 1 278 ? -14.284 5.159 26.166 1.00 96.75 278 PRO A CA 1
ATOM 2157 C C . PRO A 1 278 ? -14.852 4.241 27.259 1.00 96.75 278 PRO A C 1
ATOM 2159 O O . PRO A 1 278 ? -14.471 4.398 28.420 1.00 96.75 278 PRO A O 1
ATOM 2162 N N . GLY A 1 279 ? -15.662 3.235 26.901 1.00 95.06 279 GLY A N 1
ATOM 2163 C CA . GLY A 1 279 ? -16.205 2.242 27.832 1.00 95.06 279 GLY A CA 1
ATOM 2164 C C . GLY A 1 279 ? -15.155 1.400 28.572 1.00 95.06 279 GLY A C 1
ATOM 2165 O O . GLY A 1 279 ? -15.494 0.728 29.545 1.00 95.06 279 GLY A O 1
ATOM 2166 N N . ILE A 1 280 ? -13.872 1.463 28.193 1.00 96.06 280 ILE A N 1
ATOM 2167 C CA . ILE A 1 280 ? -12.777 0.834 28.949 1.00 96.06 280 ILE A CA 1
ATOM 2168 C C . ILE A 1 280 ? -12.695 1.339 30.399 1.00 96.06 280 ILE A C 1
ATOM 2170 O O . ILE A 1 280 ? -12.320 0.584 31.294 1.00 96.06 280 ILE A O 1
ATOM 2174 N N . LEU A 1 281 ? -13.082 2.597 30.643 1.00 94.38 281 LEU A N 1
ATOM 2175 C CA . LEU A 1 281 ? -13.121 3.200 31.982 1.00 94.38 281 LEU A CA 1
ATOM 2176 C C . LEU A 1 281 ? -14.268 2.643 32.846 1.00 94.38 281 LEU A C 1
ATOM 2178 O O . LEU A 1 281 ? -14.272 2.826 34.060 1.00 94.38 281 LEU A O 1
ATOM 2182 N N . GLU A 1 282 ? -15.216 1.944 32.221 1.00 93.00 282 GLU A N 1
ATOM 2183 C CA . GLU A 1 282 ? -16.339 1.239 32.848 1.00 93.00 282 GLU A CA 1
ATOM 2184 C C . GLU A 1 282 ? -16.119 -0.291 32.860 1.00 93.00 282 GLU A C 1
ATOM 2186 O O . GLU A 1 282 ? -17.007 -1.050 33.245 1.00 93.00 282 GLU A O 1
ATOM 2191 N N . GLY A 1 283 ? -14.930 -0.758 32.451 1.00 91.81 283 GLY A N 1
ATOM 2192 C CA . GLY A 1 283 ? -14.559 -2.176 32.395 1.00 91.81 283 GLY A CA 1
ATOM 2193 C C . GLY A 1 283 ? -14.888 -2.889 31.076 1.00 91.81 283 GLY A C 1
ATOM 2194 O O . GLY A 1 283 ? -14.715 -4.105 30.986 1.00 91.81 283 GLY A O 1
ATOM 2195 N N . ASN A 1 284 ? -15.339 -2.180 30.033 1.00 93.19 284 ASN A N 1
ATOM 2196 C CA . ASN A 1 284 ? -15.573 -2.792 28.723 1.00 93.19 284 ASN A CA 1
ATOM 2197 C C . ASN A 1 284 ? -14.247 -3.027 27.969 1.00 93.19 284 ASN A C 1
ATOM 2199 O O . ASN A 1 284 ? -13.683 -2.111 27.374 1.00 93.19 284 ASN A O 1
ATOM 2203 N N . LEU A 1 285 ? -13.778 -4.279 27.972 1.00 91.94 285 LEU A N 1
ATOM 2204 C CA . LEU A 1 285 ? -12.617 -4.763 27.203 1.00 91.94 285 LEU A CA 1
ATOM 2205 C C . LEU A 1 285 ? -12.960 -5.161 25.751 1.00 91.94 285 LEU A C 1
ATOM 2207 O O . LEU A 1 285 ? -12.103 -5.674 25.025 1.00 91.94 285 LEU A O 1
ATOM 2211 N N . GLY A 1 286 ? -14.220 -5.014 25.344 1.00 90.81 286 GLY A N 1
ATOM 2212 C CA . GLY A 1 286 ? -14.692 -5.330 24.002 1.00 90.81 286 GLY A CA 1
ATOM 2213 C C . GLY A 1 286 ? -14.431 -4.210 22.998 1.00 90.81 286 GLY A C 1
ATOM 2214 O O . GLY A 1 286 ? -13.792 -3.196 23.283 1.00 90.81 286 GLY A O 1
ATOM 2215 N N . PHE A 1 287 ? -14.960 -4.393 21.793 1.00 93.44 287 PHE A N 1
ATOM 2216 C CA . PHE A 1 287 ? -15.140 -3.285 20.868 1.00 93.44 287 PHE A CA 1
ATOM 2217 C C . PHE A 1 287 ? -16.276 -2.374 21.369 1.00 93.44 287 PHE A C 1
ATOM 2219 O O . PHE A 1 287 ? -17.348 -2.851 21.737 1.00 93.44 287 PHE A O 1
ATOM 2226 N N . ASP A 1 288 ? -16.034 -1.063 21.407 1.00 91.19 288 ASP A N 1
ATOM 2227 C CA . ASP A 1 288 ? -17.020 -0.070 21.834 1.00 91.19 288 ASP A CA 1
ATOM 22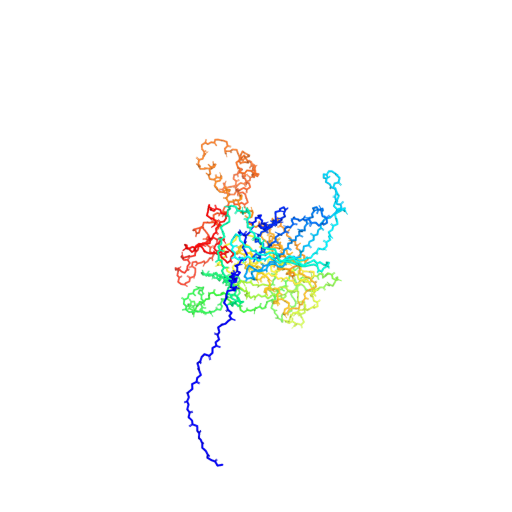28 C C . ASP A 1 288 ? -17.760 0.510 20.622 1.00 91.19 288 ASP A C 1
ATOM 2230 O O . ASP A 1 288 ? -17.338 1.495 20.007 1.00 91.19 288 ASP A O 1
ATOM 2234 N N . GLU A 1 289 ? -18.890 -0.107 20.278 1.00 90.94 289 GLU A N 1
ATOM 2235 C CA . GLU A 1 289 ? -19.741 0.360 19.182 1.00 90.94 289 GLU A CA 1
ATOM 2236 C C . GLU A 1 289 ? -20.306 1.772 19.404 1.00 90.94 289 GLU A C 1
ATOM 2238 O O . GLU A 1 289 ? -20.654 2.437 18.430 1.00 90.94 289 GLU A O 1
ATOM 2243 N N . THR A 1 290 ? -20.389 2.262 20.649 1.00 90.62 290 THR A N 1
ATOM 2244 C CA . THR A 1 290 ? -21.005 3.569 20.943 1.00 90.62 290 THR A CA 1
ATOM 2245 C C . THR A 1 290 ? -20.130 4.739 20.494 1.00 90.62 290 THR A C 1
ATOM 2247 O O . THR A 1 290 ? -20.644 5.785 20.101 1.00 90.62 290 THR A O 1
ATOM 2250 N N . ALA A 1 291 ? -18.808 4.544 20.482 1.00 94.44 291 ALA A N 1
ATOM 2251 C CA . ALA A 1 291 ? -17.840 5.529 20.008 1.00 94.44 291 ALA A CA 1
ATOM 2252 C C . ALA A 1 291 ? -17.500 5.386 18.512 1.00 94.44 291 ALA A C 1
ATOM 2254 O O . ALA A 1 291 ? -16.815 6.250 17.953 1.00 94.44 291 ALA A O 1
ATOM 2255 N N . TRP A 1 292 ? -17.971 4.321 17.849 1.00 97.19 292 TRP A N 1
ATOM 2256 C CA . TRP A 1 292 ? -17.755 4.098 16.421 1.00 97.19 292 TRP A CA 1
ATOM 2257 C C . TRP A 1 292 ? -18.920 4.620 15.577 1.00 97.19 292 TRP A C 1
ATOM 2259 O O . TRP A 1 292 ? -20.033 4.102 15.583 1.00 97.19 292 TRP A O 1
ATOM 2269 N N . ASN A 1 293 ? -18.641 5.608 14.731 1.00 96.50 293 ASN A N 1
ATOM 2270 C CA . ASN A 1 293 ? -19.622 6.247 13.854 1.00 96.50 293 ASN A CA 1
ATOM 2271 C C . ASN A 1 293 ? -19.983 5.411 12.598 1.00 96.50 293 ASN A C 1
ATOM 2273 O O . ASN A 1 293 ? -20.442 5.979 11.602 1.00 96.50 293 ASN A O 1
ATOM 2277 N N . LYS A 1 294 ? -19.735 4.091 12.626 1.00 96.75 294 LYS A N 1
ATOM 2278 C CA . LYS A 1 294 ? -19.881 3.132 11.515 1.00 96.75 294 LYS A CA 1
ATOM 2279 C C . LYS A 1 294 ? -19.083 3.488 10.244 1.00 96.75 294 LYS A C 1
ATOM 2281 O O . LYS A 1 294 ? -19.485 3.107 9.153 1.00 96.75 294 LYS A O 1
ATOM 2286 N N . ARG A 1 295 ? -17.964 4.220 10.333 1.00 98.19 295 ARG A N 1
ATOM 2287 C CA . ARG A 1 295 ? -17.094 4.539 9.175 1.00 98.19 295 ARG A CA 1
ATOM 2288 C C . ARG A 1 295 ? -15.680 4.014 9.365 1.00 98.19 295 ARG A C 1
ATOM 2290 O O . ARG A 1 295 ? -15.158 4.000 10.483 1.00 98.19 295 ARG A O 1
ATOM 2297 N N . LEU A 1 296 ? -15.057 3.631 8.258 1.00 98.75 296 LEU A N 1
ATOM 2298 C CA . LEU A 1 296 ? -13.723 3.048 8.218 1.00 98.75 296 LEU A CA 1
ATOM 2299 C C . LEU A 1 296 ? -12.764 3.959 7.443 1.00 98.75 296 LEU A C 1
ATOM 2301 O O . LEU A 1 296 ? -13.125 4.528 6.412 1.00 98.75 296 LEU A O 1
ATOM 2305 N N . LEU A 1 297 ? -11.534 4.091 7.932 1.00 98.81 297 LEU A N 1
ATOM 2306 C CA . LEU A 1 297 ? -10.419 4.670 7.191 1.00 98.81 297 LEU A CA 1
ATOM 2307 C C . LEU A 1 297 ? -9.346 3.600 6.986 1.00 98.81 297 LEU A C 1
ATOM 2309 O O . LEU A 1 297 ? -8.835 3.050 7.959 1.00 98.81 297 LEU A O 1
ATOM 2313 N N . TYR A 1 298 ? -8.984 3.344 5.730 1.00 98.75 298 TYR A N 1
ATOM 2314 C CA . TYR A 1 298 ? -7.829 2.529 5.368 1.00 98.75 298 TYR A CA 1
ATOM 2315 C C . TYR A 1 298 ? -6.653 3.464 5.061 1.00 98.75 298 TYR A C 1
ATOM 2317 O O . TYR A 1 298 ? -6.700 4.251 4.110 1.00 98.75 298 TYR A O 1
ATOM 2325 N N . TYR A 1 299 ? -5.588 3.388 5.864 1.00 98.62 299 TYR A N 1
ATOM 2326 C CA . TYR A 1 299 ? -4.368 4.156 5.627 1.00 98.62 299 TYR A CA 1
ATOM 2327 C C . TYR A 1 299 ? -3.362 3.372 4.767 1.00 98.62 299 TYR A C 1
ATOM 2329 O O . TYR A 1 299 ? -2.763 2.402 5.227 1.00 98.62 299 TYR A O 1
ATOM 2337 N N . PHE A 1 300 ? -3.108 3.852 3.549 1.00 98.12 300 PHE A N 1
ATOM 2338 C CA . PHE A 1 300 ? -2.106 3.328 2.617 1.00 98.12 300 PHE A CA 1
ATOM 2339 C C . PHE A 1 300 ? -0.796 4.125 2.727 1.00 98.12 300 PHE A C 1
ATOM 2341 O O . PHE A 1 300 ? -0.780 5.357 2.621 1.00 98.12 300 PHE A O 1
ATOM 2348 N N . GLN A 1 301 ? 0.332 3.448 2.950 1.00 97.25 301 GLN A N 1
ATOM 2349 C CA . GLN A 1 301 ? 1.636 4.100 3.116 1.00 97.25 301 GLN A CA 1
ATOM 2350 C C . GLN A 1 301 ? 2.431 4.130 1.800 1.00 97.25 301 GLN A C 1
ATOM 2352 O O . GLN A 1 301 ? 2.400 3.192 1.009 1.00 97.25 301 GLN A O 1
ATOM 2357 N N . GLY A 1 302 ? 3.123 5.248 1.562 1.00 93.06 302 GLY A N 1
ATOM 2358 C CA . GLY A 1 302 ? 4.024 5.437 0.424 1.00 93.06 302 GLY A CA 1
ATOM 2359 C C . GLY A 1 302 ? 5.490 5.149 0.748 1.00 93.06 302 GLY A C 1
ATOM 2360 O O . GLY A 1 302 ? 5.865 4.987 1.908 1.00 93.06 302 GLY A O 1
ATOM 2361 N N . GLY A 1 303 ? 6.315 5.162 -0.295 1.00 90.25 303 GLY A N 1
ATOM 2362 C CA . GLY A 1 303 ? 7.730 4.785 -0.291 1.00 90.25 303 GLY A CA 1
ATOM 2363 C C . GLY A 1 303 ? 8.038 3.899 -1.499 1.00 90.25 303 GLY A C 1
ATOM 2364 O O . GLY A 1 303 ? 7.186 3.764 -2.380 1.00 90.25 303 GLY A O 1
ATOM 2365 N N . VAL A 1 304 ? 9.228 3.305 -1.538 1.00 89.56 304 VAL A N 1
ATOM 2366 C CA . VAL A 1 304 ? 9.624 2.307 -2.543 1.00 89.56 304 VAL A CA 1
ATOM 2367 C C . VAL A 1 304 ? 10.374 1.186 -1.830 1.00 89.56 304 VAL A C 1
ATOM 2369 O O . VAL A 1 304 ? 11.319 1.472 -1.100 1.00 89.56 304 VAL A O 1
ATOM 2372 N N . GLY A 1 305 ? 9.958 -0.059 -2.044 1.00 91.44 305 GLY A N 1
ATOM 2373 C CA . GLY A 1 305 ? 10.572 -1.260 -1.488 1.00 91.44 305 GLY A CA 1
ATOM 2374 C C . GLY A 1 305 ? 10.416 -2.443 -2.440 1.00 91.44 305 GLY A C 1
ATOM 2375 O O . GLY A 1 305 ? 9.567 -2.429 -3.333 1.00 91.44 305 GLY A O 1
ATOM 2376 N N . ILE A 1 306 ? 11.247 -3.461 -2.241 1.00 91.38 306 ILE A N 1
ATOM 2377 C CA . ILE A 1 306 ? 11.349 -4.664 -3.088 1.00 91.38 306 ILE A CA 1
ATOM 2378 C C . ILE A 1 306 ? 10.928 -5.945 -2.345 1.00 91.38 306 ILE A C 1
ATOM 2380 O O . ILE A 1 306 ? 11.218 -7.055 -2.778 1.00 91.38 306 ILE A O 1
ATOM 2384 N N . GLY A 1 307 ? 10.238 -5.792 -1.213 1.00 93.38 307 GLY A N 1
ATOM 2385 C CA . GLY A 1 307 ? 9.663 -6.889 -0.450 1.00 93.38 307 GLY A CA 1
ATOM 2386 C C . GLY A 1 307 ? 10.684 -7.747 0.285 1.00 93.38 307 GLY A C 1
ATOM 2387 O O . GLY A 1 307 ? 11.703 -7.254 0.761 1.00 93.38 307 GLY A O 1
ATOM 2388 N N . HIS A 1 308 ? 10.347 -9.029 0.449 1.00 94.19 308 HIS A N 1
ATOM 2389 C CA . HIS A 1 308 ? 11.078 -9.988 1.289 1.00 94.19 308 HIS A CA 1
ATOM 2390 C C . HIS A 1 308 ? 11.244 -9.563 2.764 1.00 94.19 308 HIS A C 1
ATOM 2392 O O . HIS A 1 308 ? 12.054 -10.137 3.489 1.00 94.19 308 HIS A O 1
ATOM 2398 N N . SER A 1 309 ? 10.434 -8.618 3.249 1.00 94.62 309 SER A N 1
ATOM 2399 C CA . SER A 1 309 ? 10.319 -8.295 4.669 1.00 94.62 309 SER A CA 1
ATOM 2400 C C . SER A 1 309 ? 8.872 -8.022 5.069 1.00 94.62 309 SER A C 1
ATOM 2402 O O . SER A 1 309 ? 8.033 -7.607 4.265 1.00 94.62 309 SER A O 1
ATOM 2404 N N . GLN A 1 310 ? 8.593 -8.236 6.349 1.00 95.38 310 GLN A N 1
ATOM 2405 C CA . GLN A 1 310 ? 7.338 -7.888 6.997 1.00 95.38 310 GLN A CA 1
ATOM 2406 C C . GLN A 1 310 ? 7.133 -6.367 7.091 1.00 95.38 310 GLN A C 1
ATOM 2408 O O . GLN A 1 310 ? 5.988 -5.921 7.167 1.00 95.38 310 GLN A O 1
ATOM 2413 N N . GLY A 1 311 ? 8.213 -5.582 7.012 1.00 95.50 311 GLY A N 1
ATOM 2414 C CA . GLY A 1 311 ? 8.205 -4.122 6.954 1.00 95.50 311 GLY A CA 1
ATOM 2415 C C . GLY A 1 311 ? 7.936 -3.418 8.283 1.00 95.50 311 GLY A C 1
ATOM 2416 O O . GLY A 1 311 ? 7.436 -4.015 9.238 1.00 95.50 311 GLY A O 1
ATOM 2417 N N . ASP A 1 312 ? 8.241 -2.123 8.308 1.00 94.69 312 ASP A N 1
ATOM 2418 C CA . ASP A 1 312 ? 8.127 -1.289 9.507 1.00 94.69 312 ASP A CA 1
ATOM 2419 C C . ASP A 1 312 ? 6.733 -0.675 9.647 1.00 94.69 312 ASP A C 1
ATOM 2421 O O . ASP A 1 312 ? 6.105 -0.250 8.666 1.00 94.69 312 ASP A O 1
ATOM 2425 N N . THR A 1 313 ? 6.259 -0.551 10.882 1.00 95.94 313 THR A N 1
ATOM 2426 C CA . THR A 1 313 ? 4.967 0.064 11.172 1.00 95.94 313 THR A CA 1
ATOM 2427 C C . THR A 1 313 ? 5.071 1.582 11.318 1.00 95.94 313 THR A C 1
ATOM 2429 O O . THR A 1 313 ? 6.133 2.188 11.462 1.00 95.94 313 THR A O 1
ATOM 2432 N N . SER A 1 314 ? 3.922 2.261 11.290 1.00 97.12 314 SER A N 1
ATOM 2433 C CA . SER A 1 314 ? 3.870 3.702 11.528 1.00 97.12 314 SER A CA 1
ATOM 2434 C C . SER A 1 314 ? 2.763 4.065 12.506 1.00 97.12 314 SER A C 1
ATOM 2436 O O . SER A 1 314 ? 1.599 4.174 12.122 1.00 97.12 314 SER A O 1
ATOM 2438 N N . GLN A 1 315 ? 3.118 4.322 13.773 1.00 96.50 315 GLN A N 1
ATOM 2439 C CA . GLN A 1 315 ? 2.145 4.699 14.813 1.00 96.50 315 GLN A CA 1
ATOM 2440 C C . GLN A 1 315 ? 1.258 5.880 14.401 1.00 96.50 315 GLN A C 1
ATOM 2442 O O . GLN A 1 315 ? 0.056 5.850 14.632 1.00 96.50 315 GLN A O 1
ATOM 2447 N N . LYS A 1 316 ? 1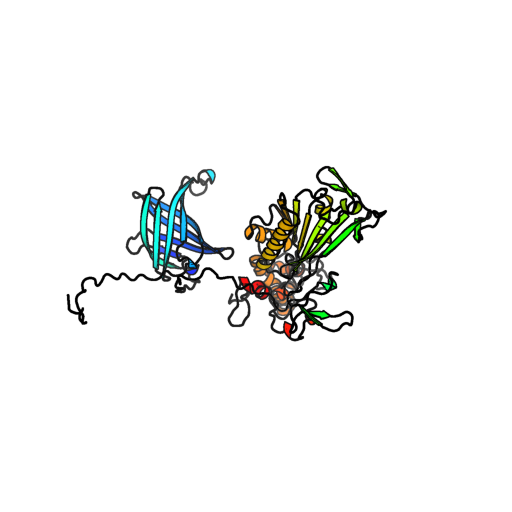.812 6.882 13.706 1.00 96.50 316 LYS A N 1
ATOM 2448 C CA . LYS A 1 316 ? 1.055 8.040 13.197 1.00 96.50 316 LYS A CA 1
ATOM 2449 C C . LYS A 1 316 ? -0.052 7.664 12.193 1.00 96.50 316 LYS A C 1
ATOM 2451 O O . LYS A 1 316 ? -1.009 8.421 12.045 1.00 96.50 316 LYS A O 1
ATOM 2456 N N . ARG A 1 317 ? 0.095 6.541 11.481 1.00 97.75 317 ARG A N 1
ATOM 2457 C CA . ARG A 1 317 ? -0.857 6.043 10.472 1.00 97.75 317 ARG A CA 1
ATOM 2458 C C . ARG A 1 317 ? -1.813 5.009 11.061 1.00 97.75 317 ARG A C 1
ATOM 2460 O O . ARG A 1 317 ? -3.009 5.102 10.829 1.00 97.75 317 ARG A O 1
ATOM 2467 N N . MET A 1 318 ? -1.294 4.103 11.890 1.00 98.50 318 MET A N 1
ATOM 2468 C CA . MET A 1 318 ? -2.084 3.147 12.675 1.00 98.50 318 MET A CA 1
ATOM 2469 C C . MET A 1 318 ? -3.060 3.845 13.632 1.00 98.50 318 MET A C 1
ATOM 2471 O O . MET A 1 318 ? -4.202 3.424 13.771 1.00 98.50 318 MET A O 1
ATOM 2475 N N . LEU A 1 319 ? -2.622 4.940 14.259 1.00 98.56 319 LEU A N 1
ATOM 2476 C CA . LEU A 1 319 ? -3.398 5.755 15.195 1.00 98.56 319 LEU A CA 1
ATOM 2477 C C . LEU A 1 319 ? -3.715 7.127 14.584 1.00 98.56 319 LEU A C 1
ATOM 2479 O O . LEU A 1 319 ? -3.397 8.172 15.158 1.00 98.56 319 LEU A O 1
ATOM 2483 N N . TYR A 1 320 ? -4.279 7.133 13.373 1.00 98.31 320 TYR A N 1
ATOM 2484 C CA . TYR A 1 320 ? -4.500 8.367 12.621 1.00 98.31 320 TYR A CA 1
ATOM 2485 C C . TYR A 1 320 ? -5.556 9.270 13.282 1.00 98.31 320 TYR A C 1
ATOM 2487 O O . TYR A 1 320 ? -6.766 9.084 13.138 1.00 98.31 320 TYR A O 1
ATOM 2495 N N . ASP A 1 321 ? -5.061 10.280 14.000 1.00 97.69 321 ASP A N 1
ATOM 2496 C CA . ASP A 1 321 ? -5.839 11.168 14.870 1.00 97.69 321 ASP A CA 1
ATOM 2497 C C . ASP A 1 321 ? -7.064 11.796 14.202 1.00 97.69 321 ASP A C 1
ATOM 2499 O O . ASP A 1 321 ? -8.135 11.837 14.798 1.00 97.69 321 ASP A O 1
ATOM 2503 N N . ASP A 1 322 ? -6.936 12.289 12.967 1.00 95.94 322 ASP A N 1
ATOM 2504 C CA . ASP A 1 322 ? -8.045 12.967 12.294 1.00 95.94 322 ASP A CA 1
ATOM 2505 C C . ASP A 1 322 ? -9.244 12.050 12.009 1.00 95.94 322 ASP A C 1
ATOM 2507 O O . ASP A 1 322 ? -10.373 12.542 11.934 1.00 95.94 322 ASP A O 1
ATOM 2511 N N . ALA A 1 323 ? -9.023 10.740 11.910 1.00 97.62 323 ALA A N 1
ATOM 2512 C CA . ALA A 1 323 ? -10.084 9.746 11.818 1.00 97.62 323 ALA A CA 1
ATOM 2513 C C . ALA A 1 323 ? -10.595 9.358 13.218 1.00 97.62 323 ALA A C 1
ATOM 2515 O O . ALA A 1 323 ? -11.782 9.543 13.509 1.00 97.62 323 ALA A O 1
ATOM 2516 N N . LEU A 1 324 ? -9.694 8.901 14.101 1.00 98.38 324 LEU A N 1
ATOM 2517 C CA . LEU A 1 324 ? -10.042 8.419 15.444 1.00 98.38 324 LEU A CA 1
ATOM 2518 C C . LEU A 1 324 ? -10.829 9.459 16.244 1.00 98.38 324 LEU A C 1
ATOM 2520 O O . LEU A 1 324 ? -11.902 9.152 16.756 1.00 98.38 324 LEU A O 1
ATOM 2524 N N . LYS A 1 325 ? -10.372 10.717 16.277 1.00 97.56 325 LYS A N 1
ATOM 2525 C CA . LYS A 1 325 ? -10.999 11.777 17.083 1.00 97.56 325 LYS A CA 1
ATOM 2526 C C . LYS A 1 325 ? -12.446 12.091 16.682 1.00 97.56 325 LYS A C 1
ATOM 2528 O O . LYS A 1 325 ? -13.190 12.656 17.477 1.00 97.56 325 LYS A O 1
ATOM 2533 N N . ARG A 1 326 ? -12.849 11.706 15.462 1.00 97.31 326 ARG A N 1
ATOM 2534 C CA . ARG A 1 326 ? -14.199 11.879 14.892 1.00 97.31 326 ARG A CA 1
ATOM 2535 C C . ARG A 1 326 ? -15.070 10.615 14.991 1.00 97.31 326 ARG A C 1
ATOM 2537 O O . ARG A 1 326 ? -16.205 10.637 14.508 1.00 97.31 326 ARG A O 1
ATOM 2544 N N . GLY A 1 327 ? -14.556 9.535 15.586 1.00 97.62 327 GLY A N 1
ATOM 2545 C CA . GLY A 1 327 ? -15.243 8.251 15.765 1.00 97.62 327 GLY A CA 1
ATOM 2546 C C . GLY A 1 327 ? -15.108 7.270 14.597 1.00 97.62 327 GLY A C 1
ATOM 2547 O O . GLY A 1 327 ? -15.906 6.345 14.505 1.00 97.62 327 GLY A O 1
ATOM 2548 N N . TYR A 1 328 ? -14.157 7.464 13.677 1.00 98.50 328 TYR A N 1
ATOM 2549 C CA . TYR A 1 328 ? -13.859 6.458 12.647 1.00 98.50 328 TYR A CA 1
ATOM 2550 C C . TYR A 1 328 ? -13.026 5.320 13.252 1.00 98.50 328 TYR A C 1
ATOM 2552 O O . TYR A 1 328 ? -12.188 5.562 14.122 1.00 98.50 328 TYR A O 1
ATOM 2560 N N . ALA A 1 329 ? -13.188 4.108 12.725 1.00 98.81 329 ALA A N 1
ATOM 2561 C CA . ALA A 1 329 ? -12.180 3.062 12.871 1.00 98.81 329 ALA A CA 1
ATOM 2562 C C . ALA A 1 329 ? -11.039 3.298 11.867 1.00 98.81 329 ALA A C 1
ATOM 2564 O O . ALA A 1 329 ? -11.275 3.801 10.765 1.00 98.81 329 ALA A O 1
ATOM 2565 N N . VAL A 1 330 ? -9.811 2.935 12.236 1.00 98.88 330 VAL A N 1
ATOM 2566 C CA . VAL A 1 330 ? -8.620 3.042 11.380 1.00 98.88 330 VAL A CA 1
ATOM 2567 C C . VAL A 1 330 ? -7.999 1.665 11.200 1.00 98.88 330 VAL A C 1
ATOM 2569 O O . VAL A 1 330 ? -7.690 1.001 12.189 1.00 98.88 330 VAL A O 1
ATOM 2572 N N . ILE A 1 331 ? -7.777 1.268 9.946 1.00 98.88 331 ILE A N 1
ATOM 2573 C CA . ILE A 1 331 ? -7.020 0.067 9.587 1.00 98.88 331 ILE A CA 1
ATOM 2574 C C . ILE A 1 331 ? -5.776 0.405 8.765 1.00 98.88 331 ILE A C 1
ATOM 2576 O O . ILE A 1 331 ? -5.739 1.374 8.001 1.00 98.88 331 ILE A O 1
ATOM 2580 N N . TYR A 1 332 ? -4.733 -0.392 8.971 1.00 98.75 332 TYR A N 1
ATOM 2581 C CA . TYR A 1 332 ? -3.416 -0.240 8.364 1.00 98.75 332 TYR A CA 1
ATOM 2582 C C . TYR A 1 332 ? -2.728 -1.605 8.284 1.00 98.75 332 TYR A C 1
ATOM 2584 O O . TYR A 1 332 ? -2.852 -2.411 9.206 1.00 98.75 332 TYR A O 1
ATOM 2592 N N . SER A 1 333 ? -1.932 -1.835 7.240 1.00 98.69 333 SER A N 1
ATOM 2593 C CA . SER A 1 333 ? -0.958 -2.928 7.208 1.00 98.69 333 SER A CA 1
ATOM 2594 C C . SER A 1 333 ? 0.355 -2.489 6.566 1.00 98.69 333 SER A C 1
ATOM 2596 O O . SER A 1 333 ? 0.362 -1.668 5.642 1.00 98.69 333 SER A O 1
ATOM 2598 N N . THR A 1 334 ? 1.463 -3.084 7.005 1.00 98.31 334 THR A N 1
ATOM 2599 C CA . THR A 1 334 ? 2.769 -2.955 6.343 1.00 98.31 334 THR A CA 1
ATOM 2600 C C . THR A 1 334 ? 2.755 -3.558 4.931 1.00 98.31 334 THR A C 1
ATOM 2602 O O . THR A 1 334 ? 3.389 -3.015 4.034 1.00 98.31 334 THR A O 1
ATOM 2605 N N . GLY A 1 335 ? 1.902 -4.555 4.665 1.00 97.31 335 GLY A N 1
ATOM 2606 C CA . GLY A 1 335 ? 1.620 -5.073 3.315 1.00 97.31 335 GLY A CA 1
ATOM 2607 C C . GLY A 1 335 ? 0.764 -4.143 2.447 1.00 97.31 335 GLY A C 1
ATOM 2608 O O . GLY A 1 335 ? 0.440 -4.462 1.310 1.00 97.31 335 GLY A O 1
ATOM 2609 N N . THR A 1 336 ? 0.380 -2.985 2.984 1.00 97.31 336 THR A N 1
ATOM 2610 C CA . THR A 1 336 ? -0.197 -1.847 2.248 1.00 97.31 336 THR A CA 1
ATOM 2611 C C . THR A 1 336 ? 0.709 -0.613 2.340 1.00 97.31 336 THR A C 1
ATOM 2613 O O . THR A 1 336 ? 0.265 0.541 2.288 1.00 97.31 336 THR A O 1
ATOM 2616 N N . SER A 1 337 ? 2.013 -0.857 2.489 1.00 97.38 337 SER A N 1
ATOM 2617 C CA . SER A 1 337 ? 3.071 0.142 2.443 1.00 97.38 337 SER A CA 1
ATOM 2618 C C . SER A 1 337 ? 3.971 -0.097 1.238 1.00 97.38 337 SER A C 1
ATOM 2620 O O . SER A 1 337 ? 4.709 -1.080 1.197 1.00 97.38 337 SER A O 1
ATOM 2622 N N . THR A 1 338 ? 4.006 0.844 0.290 1.00 94.88 338 THR A N 1
ATOM 2623 C CA . THR A 1 338 ? 4.925 0.718 -0.853 1.00 94.88 338 THR A CA 1
ATOM 2624 C C . THR A 1 338 ? 6.396 0.895 -0.468 1.00 94.88 338 THR A C 1
ATOM 2626 O O . THR A 1 338 ? 7.263 0.660 -1.299 1.00 94.88 338 THR A O 1
ATOM 2629 N N . SER A 1 339 ? 6.704 1.292 0.779 1.00 93.94 339 SER A N 1
ATOM 2630 C CA . SER A 1 339 ? 8.068 1.226 1.331 1.00 93.94 339 SER A CA 1
ATOM 2631 C C . SER A 1 339 ? 8.515 -0.196 1.671 1.00 93.94 339 SER A C 1
ATOM 2633 O O . SER A 1 339 ? 9.708 -0.424 1.804 1.00 93.94 339 SER A O 1
ATOM 2635 N N . THR A 1 340 ? 7.578 -1.131 1.842 1.00 95.44 340 THR A N 1
ATOM 2636 C CA . THR A 1 340 ? 7.866 -2.532 2.168 1.00 95.44 340 THR A CA 1
ATOM 2637 C C . THR A 1 340 ? 8.030 -3.333 0.880 1.00 95.44 340 THR A C 1
ATOM 2639 O O . THR A 1 340 ? 9.080 -3.920 0.648 1.00 95.44 340 THR A O 1
ATOM 2642 N N . HIS A 1 341 ? 7.041 -3.277 -0.015 1.00 93.56 341 HIS A N 1
ATOM 2643 C CA . HIS A 1 341 ? 7.099 -3.873 -1.353 1.00 93.56 341 HIS A CA 1
ATOM 2644 C C . HIS A 1 341 ? 6.289 -3.033 -2.345 1.00 93.56 341 HIS A C 1
ATOM 2646 O O . HIS A 1 341 ? 5.297 -2.417 -1.957 1.00 93.56 341 HIS A O 1
ATOM 2652 N N . TYR A 1 342 ? 6.658 -3.037 -3.628 1.00 91.50 342 TYR A N 1
ATOM 2653 C CA . TYR A 1 342 ? 5.855 -2.402 -4.683 1.00 91.50 342 TYR A CA 1
ATOM 2654 C C . TYR A 1 342 ? 5.043 -3.401 -5.522 1.00 91.50 342 TYR A C 1
ATOM 2656 O O . TYR A 1 342 ? 4.343 -2.992 -6.445 1.00 91.50 342 TYR A O 1
ATOM 2664 N N . ASN A 1 343 ? 5.039 -4.696 -5.187 1.00 91.81 343 ASN A N 1
ATOM 2665 C CA . ASN A 1 343 ? 4.034 -5.621 -5.708 1.00 91.81 343 ASN A CA 1
ATOM 2666 C C . ASN A 1 343 ? 2.616 -5.209 -5.239 1.00 91.81 343 ASN A C 1
ATOM 2668 O O . ASN A 1 343 ? 2.171 -5.541 -4.136 1.00 91.81 343 ASN A O 1
ATOM 2672 N N . LEU A 1 344 ? 1.899 -4.467 -6.089 1.00 91.00 344 LEU A N 1
ATOM 2673 C CA . LEU A 1 344 ? 0.551 -3.968 -5.804 1.00 91.00 344 LEU A CA 1
ATOM 2674 C C . LEU A 1 344 ? -0.514 -5.075 -5.851 1.00 91.00 344 LEU A C 1
ATOM 2676 O O . LEU A 1 344 ? -1.506 -4.981 -5.136 1.00 91.00 344 LEU A O 1
ATOM 2680 N N . ALA A 1 345 ? -0.317 -6.154 -6.615 1.00 88.88 345 ALA A N 1
ATOM 2681 C CA . ALA A 1 345 ? -1.251 -7.283 -6.609 1.00 88.88 345 ALA A CA 1
ATOM 2682 C C . ALA A 1 345 ? -1.273 -7.968 -5.229 1.00 88.88 345 ALA A C 1
ATOM 2684 O O . ALA A 1 345 ? -2.339 -8.230 -4.669 1.00 88.88 345 ALA A O 1
ATOM 2685 N N . ARG A 1 346 ? -0.096 -8.170 -4.625 1.00 90.19 346 ARG A N 1
ATOM 2686 C CA . ARG A 1 346 ? 0.065 -8.640 -3.242 1.00 90.19 346 ARG A CA 1
ATOM 2687 C C . ARG A 1 346 ? -0.556 -7.690 -2.228 1.00 90.19 346 ARG A C 1
ATOM 2689 O O . ARG A 1 346 ? -1.270 -8.150 -1.340 1.00 90.19 346 ARG A O 1
ATOM 2696 N N . GLY A 1 347 ? -0.316 -6.388 -2.374 1.00 94.06 347 GLY A N 1
ATOM 2697 C CA . GLY A 1 347 ? -0.851 -5.388 -1.451 1.00 94.06 347 GLY A CA 1
ATOM 2698 C C . GLY A 1 347 ? -2.376 -5.277 -1.501 1.00 94.06 347 GLY A C 1
ATOM 2699 O O . GLY A 1 347 ? -3.015 -5.200 -0.454 1.00 94.06 347 GLY A O 1
ATOM 2700 N N . GLY A 1 348 ? -2.973 -5.393 -2.690 1.00 94.00 348 GLY A N 1
ATOM 2701 C CA . GLY A 1 348 ? -4.424 -5.467 -2.871 1.00 94.00 348 GLY A CA 1
ATOM 2702 C C . GLY A 1 348 ? -5.046 -6.691 -2.188 1.00 94.00 348 GLY A C 1
ATOM 2703 O O . GLY A 1 348 ? -6.052 -6.560 -1.489 1.00 94.00 348 GLY A O 1
ATOM 2704 N N . ARG A 1 349 ? -4.398 -7.865 -2.277 1.00 90.06 349 ARG A N 1
ATOM 2705 C CA . ARG A 1 349 ? -4.821 -9.077 -1.545 1.00 90.06 349 ARG A CA 1
ATOM 2706 C C . ARG A 1 349 ? -4.723 -8.907 -0.024 1.00 90.06 349 ARG A C 1
ATOM 2708 O O . ARG A 1 349 ? -5.650 -9.305 0.676 1.00 90.06 349 ARG A O 1
ATOM 2715 N N . THR A 1 350 ? -3.657 -8.285 0.490 1.00 95.31 350 THR A N 1
ATOM 2716 C CA . THR A 1 350 ? -3.551 -7.933 1.922 1.00 95.31 350 THR A CA 1
ATOM 2717 C C . THR A 1 350 ? -4.666 -6.970 2.343 1.00 95.31 350 THR A C 1
ATOM 2719 O O . THR A 1 350 ? -5.255 -7.141 3.408 1.00 95.31 350 THR A O 1
ATOM 2722 N N . ALA A 1 351 ? -4.988 -5.983 1.500 1.00 97.69 351 ALA A N 1
ATOM 2723 C CA . ALA A 1 351 ? -6.014 -4.987 1.790 1.00 97.69 351 ALA A CA 1
ATOM 2724 C C . ALA A 1 351 ? -7.426 -5.581 1.857 1.00 97.69 351 ALA A C 1
ATOM 2726 O O . ALA A 1 351 ? -8.185 -5.242 2.766 1.00 97.69 351 ALA A O 1
ATOM 2727 N N . LEU A 1 352 ? -7.754 -6.493 0.936 1.00 95.06 352 LEU A N 1
ATOM 2728 C CA . LEU A 1 352 ? -8.997 -7.265 0.975 1.00 95.06 352 LEU A CA 1
ATOM 2729 C C . LEU A 1 352 ? -9.098 -8.074 2.272 1.00 95.06 352 LEU A C 1
ATOM 2731 O O . LEU A 1 352 ? -10.034 -7.863 3.034 1.00 95.06 352 LEU A O 1
ATOM 2735 N N . GLN A 1 353 ? -8.090 -8.898 2.587 1.00 93.00 353 GLN A N 1
ATOM 2736 C CA . GLN A 1 353 ? -8.105 -9.729 3.799 1.00 93.00 353 GLN A CA 1
ATOM 2737 C C . GLN A 1 353 ? -8.283 -8.904 5.084 1.00 93.00 353 GLN A C 1
ATOM 2739 O O . GLN A 1 353 ? -9.061 -9.294 5.954 1.00 93.00 353 GLN A O 1
ATOM 2744 N N . LEU A 1 354 ? -7.611 -7.748 5.204 1.00 98.25 354 LEU A N 1
ATOM 2745 C CA . LEU A 1 354 ? -7.746 -6.901 6.394 1.00 98.25 354 LEU A CA 1
ATOM 2746 C C . LEU A 1 354 ? -9.121 -6.226 6.476 1.00 98.25 354 LEU A C 1
ATOM 2748 O O . LEU A 1 354 ? -9.656 -6.076 7.575 1.00 98.25 354 LEU A O 1
ATOM 2752 N N . LYS A 1 355 ? -9.709 -5.829 5.340 1.00 97.44 355 LYS A N 1
ATOM 2753 C CA . LYS A 1 355 ? -11.071 -5.282 5.324 1.00 97.44 355 LYS A CA 1
ATOM 2754 C C . LYS A 1 355 ? -12.104 -6.359 5.662 1.00 97.44 355 LYS A C 1
ATOM 2756 O O . LYS A 1 355 ? -12.991 -6.087 6.466 1.00 97.44 355 LYS A O 1
ATOM 2761 N N . ASP A 1 356 ? -11.966 -7.563 5.115 1.00 95.06 356 ASP A N 1
ATOM 2762 C CA . ASP A 1 356 ? -12.867 -8.689 5.383 1.00 95.06 356 ASP A CA 1
ATOM 2763 C C . ASP A 1 356 ? -12.839 -9.083 6.868 1.00 95.06 356 ASP A C 1
ATOM 2765 O O . ASP A 1 356 ? -13.890 -9.230 7.489 1.00 95.06 356 ASP A O 1
ATOM 2769 N N . TYR A 1 357 ? -11.645 -9.156 7.467 1.00 95.88 357 TYR A N 1
ATOM 2770 C CA . TYR A 1 357 ? -11.469 -9.395 8.903 1.00 95.88 357 TYR A CA 1
ATOM 2771 C C . TYR A 1 357 ? -12.019 -8.251 9.770 1.00 95.88 357 TYR A C 1
ATOM 2773 O O . TYR A 1 357 ? -12.662 -8.490 10.790 1.00 95.88 357 TYR A O 1
ATOM 2781 N N . PHE A 1 358 ? -11.844 -6.990 9.355 1.00 98.06 358 PHE A N 1
ATOM 2782 C CA . PHE A 1 358 ? -12.501 -5.875 10.040 1.00 98.06 358 PHE A CA 1
ATOM 2783 C C . PHE A 1 358 ? -14.032 -6.030 10.009 1.00 98.06 358 PHE A C 1
ATOM 2785 O O . PHE A 1 358 ? -14.693 -5.847 11.029 1.00 98.06 358 PHE A O 1
ATOM 2792 N N . ILE A 1 359 ? -14.605 -6.406 8.863 1.00 97.00 359 ILE A N 1
ATOM 2793 C CA . ILE A 1 359 ? -16.052 -6.606 8.723 1.00 97.00 359 ILE A CA 1
ATOM 2794 C C . ILE A 1 359 ? -16.539 -7.793 9.570 1.00 97.00 359 ILE A C 1
ATOM 2796 O O . ILE A 1 359 ? -17.617 -7.685 10.155 1.00 97.00 359 ILE A O 1
ATOM 2800 N N . SER A 1 360 ? -15.772 -8.886 9.690 1.00 93.69 360 SER A N 1
ATOM 2801 C CA . SER A 1 360 ? -16.172 -10.041 10.511 1.00 93.69 360 SER A CA 1
ATOM 2802 C C . SER A 1 360 ? -16.167 -9.742 12.011 1.00 93.69 360 SER A C 1
ATOM 2804 O O . SER A 1 360 ? -17.125 -10.102 12.694 1.00 93.69 360 SER A O 1
ATOM 2806 N N . GLU A 1 361 ? -15.140 -9.050 12.516 1.00 92.50 361 GLU A N 1
ATOM 2807 C CA . GLU A 1 361 ? -14.965 -8.838 13.962 1.00 92.50 361 GLU A CA 1
ATOM 2808 C C . GLU A 1 361 ? -15.613 -7.544 14.493 1.00 92.50 361 GLU A C 1
ATOM 2810 O O . GLU A 1 361 ? -15.982 -7.477 15.666 1.00 92.50 361 GLU A O 1
ATOM 2815 N N . TYR A 1 362 ? -15.765 -6.511 13.655 1.00 94.81 362 TYR A N 1
ATOM 2816 C CA . TYR A 1 362 ? -16.275 -5.183 14.051 1.00 94.81 362 TYR A CA 1
ATOM 2817 C C . TYR A 1 362 ? -17.595 -4.807 13.363 1.00 94.81 362 TYR A C 1
ATOM 2819 O O . TYR A 1 362 ? -18.309 -3.917 13.834 1.00 94.81 362 TYR A O 1
ATOM 2827 N N . GLY A 1 363 ? -17.943 -5.486 12.268 1.00 94.19 363 GLY A N 1
ATOM 2828 C CA . GLY A 1 363 ? -19.143 -5.237 11.475 1.00 94.19 363 GLY A CA 1
ATOM 2829 C C . GLY A 1 363 ? -18.921 -4.330 10.261 1.00 94.19 363 GLY A C 1
ATOM 2830 O O . GLY A 1 363 ? -17.895 -3.669 10.094 1.00 94.19 363 GLY A O 1
ATOM 2831 N N . GLU A 1 364 ? -19.926 -4.296 9.389 1.00 95.88 364 GLU A N 1
ATOM 2832 C CA . GLU A 1 364 ? -19.870 -3.589 8.110 1.00 95.88 364 GLU A CA 1
ATOM 2833 C C . GLU A 1 364 ? -19.864 -2.050 8.284 1.00 95.88 364 GLU A C 1
ATOM 2835 O O . GLU A 1 364 ? -20.723 -1.500 8.986 1.00 95.88 364 GLU A O 1
ATOM 2840 N N . PRO A 1 365 ? -18.913 -1.321 7.666 1.00 97.12 365 PRO A N 1
ATOM 2841 C CA . PRO A 1 365 ? -18.913 0.137 7.664 1.00 97.12 365 PRO A CA 1
ATOM 2842 C C . PRO A 1 365 ? -19.895 0.704 6.625 1.00 97.12 365 PRO A C 1
ATOM 2844 O O . PRO A 1 365 ? -20.011 0.194 5.518 1.00 97.12 365 PRO A O 1
ATOM 2847 N N . LEU A 1 366 ? -20.505 1.854 6.929 1.00 96.56 366 LEU A N 1
ATOM 2848 C CA . LEU A 1 366 ? -21.306 2.657 5.990 1.00 96.56 366 LEU A CA 1
ATOM 2849 C C . LEU A 1 366 ? -20.516 3.087 4.746 1.00 96.56 366 LEU A C 1
ATOM 2851 O O . LEU A 1 366 ? -21.109 3.325 3.699 1.00 96.56 366 LEU A O 1
ATOM 2855 N N . TYR A 1 367 ? -19.205 3.286 4.911 1.00 97.25 367 TYR A N 1
ATOM 2856 C CA . TYR A 1 367 ? -18.231 3.489 3.843 1.00 97.25 367 TYR A CA 1
ATOM 2857 C C . TYR A 1 367 ? -16.797 3.380 4.382 1.00 97.25 367 TYR A C 1
ATOM 2859 O O . TYR A 1 367 ? -16.528 3.579 5.574 1.00 97.25 367 TYR A O 1
ATOM 2867 N N . THR A 1 368 ? -15.863 3.129 3.469 1.00 98.06 368 THR A N 1
ATOM 2868 C CA . THR A 1 368 ? -14.417 3.045 3.678 1.00 98.06 368 THR A CA 1
ATOM 2869 C C . THR A 1 368 ? -13.705 4.139 2.886 1.00 98.06 368 THR A C 1
ATOM 2871 O O . THR A 1 368 ? -13.784 4.178 1.659 1.00 98.06 368 THR A O 1
ATOM 2874 N N . ILE A 1 369 ? -12.980 5.023 3.575 1.00 98.06 369 ILE A N 1
ATOM 2875 C CA . ILE A 1 369 ? -12.122 6.034 2.941 1.00 98.06 369 ILE A CA 1
ATOM 2876 C C . ILE A 1 369 ? -10.692 5.500 2.852 1.00 98.06 369 ILE A C 1
ATOM 2878 O O . ILE A 1 369 ? -10.080 5.207 3.878 1.00 98.06 369 ILE A O 1
ATOM 2882 N N . GLY A 1 370 ? -10.136 5.438 1.645 1.00 97.50 370 GLY A N 1
ATOM 2883 C CA . GLY A 1 370 ? -8.695 5.331 1.440 1.00 97.50 370 GLY A CA 1
ATOM 2884 C C . GLY A 1 370 ? -8.010 6.683 1.646 1.00 97.50 370 GLY A C 1
ATOM 2885 O O . GLY A 1 370 ? -8.510 7.717 1.203 1.00 97.50 370 GLY A O 1
ATOM 2886 N N . ILE A 1 371 ? -6.852 6.692 2.305 1.00 97.44 371 ILE A N 1
ATOM 2887 C CA . ILE A 1 371 ? -5.957 7.855 2.355 1.00 97.44 371 ILE A CA 1
ATOM 2888 C C . ILE A 1 371 ? -4.503 7.404 2.249 1.00 97.44 371 ILE A C 1
ATOM 2890 O O . ILE A 1 371 ? -4.125 6.371 2.794 1.00 97.44 371 ILE A O 1
ATOM 2894 N N . GLY A 1 372 ? -3.673 8.187 1.565 1.00 95.31 372 GLY A N 1
ATOM 2895 C CA . GLY A 1 372 ? -2.273 7.838 1.363 1.00 95.31 372 GLY A CA 1
ATOM 2896 C C . GLY A 1 372 ? -1.552 8.803 0.433 1.00 95.31 372 GLY A C 1
ATOM 2897 O O . GLY A 1 372 ? -2.173 9.493 -0.375 1.00 95.31 372 GLY A O 1
ATOM 2898 N N . ALA A 1 373 ? -0.227 8.849 0.563 1.00 88.94 373 ALA A N 1
ATOM 2899 C CA . ALA A 1 373 ? 0.639 9.765 -0.173 1.00 88.94 373 ALA A CA 1
ATOM 2900 C C . ALA A 1 373 ? 1.694 9.022 -1.003 1.00 88.94 373 ALA A C 1
ATOM 2902 O O . ALA A 1 373 ? 2.141 7.952 -0.585 1.00 88.94 373 ALA A O 1
ATOM 2903 N N . SER A 1 374 ? 2.131 9.598 -2.130 1.00 89.31 374 SER A N 1
ATOM 2904 C CA . SER A 1 374 ? 3.082 8.969 -3.064 1.00 89.31 374 SER A CA 1
ATOM 2905 C C . SER A 1 374 ? 2.556 7.587 -3.492 1.00 89.31 374 SER A C 1
ATOM 2907 O O . SER A 1 374 ? 1.419 7.505 -3.954 1.00 89.31 374 SER A O 1
ATOM 2909 N N . GLY A 1 375 ? 3.290 6.494 -3.270 1.00 90.69 375 GLY A N 1
ATOM 2910 C CA . GLY A 1 375 ? 2.798 5.136 -3.534 1.00 90.69 375 GLY A CA 1
ATOM 2911 C C . GLY A 1 375 ? 1.538 4.746 -2.750 1.00 90.69 375 GLY A C 1
ATOM 2912 O O . GLY A 1 375 ? 0.710 4.001 -3.258 1.00 90.69 375 GLY A O 1
ATOM 2913 N N . GLY A 1 376 ? 1.286 5.337 -1.575 1.00 93.62 376 GLY A N 1
ATOM 2914 C CA . GLY A 1 376 ? -0.002 5.211 -0.876 1.00 93.62 376 GLY A CA 1
ATOM 2915 C C . GLY A 1 376 ? -1.163 5.911 -1.598 1.00 93.62 376 GLY A C 1
ATOM 2916 O O . GLY A 1 376 ? -2.324 5.593 -1.362 1.00 93.62 376 GLY A O 1
ATOM 2917 N N . GLY A 1 377 ? -0.868 6.860 -2.486 1.00 92.25 377 GLY A N 1
ATOM 2918 C CA . GLY A 1 377 ? -1.824 7.435 -3.429 1.00 92.25 377 GLY A CA 1
ATOM 2919 C C . GLY A 1 377 ? -2.059 6.524 -4.636 1.00 92.25 377 GLY A C 1
ATOM 2920 O O . GLY A 1 377 ? -3.209 6.244 -4.957 1.00 92.25 377 GLY A O 1
ATOM 2921 N N . VAL A 1 378 ? -0.986 5.994 -5.239 1.00 91.94 378 VAL A N 1
ATOM 2922 C CA . VAL A 1 378 ? -1.048 5.034 -6.366 1.00 91.94 378 VAL A CA 1
ATOM 2923 C C . VAL A 1 378 ? -1.860 3.788 -5.992 1.00 91.94 378 VAL A C 1
ATOM 2925 O O . VAL A 1 378 ? -2.746 3.381 -6.742 1.00 91.94 378 VAL A O 1
ATOM 2928 N N . GLN A 1 379 ? -1.626 3.235 -4.794 1.00 94.50 379 GLN A N 1
ATOM 2929 C CA . GLN A 1 379 ? -2.390 2.113 -4.236 1.00 94.50 379 GLN A CA 1
ATOM 2930 C C . GLN A 1 379 ? 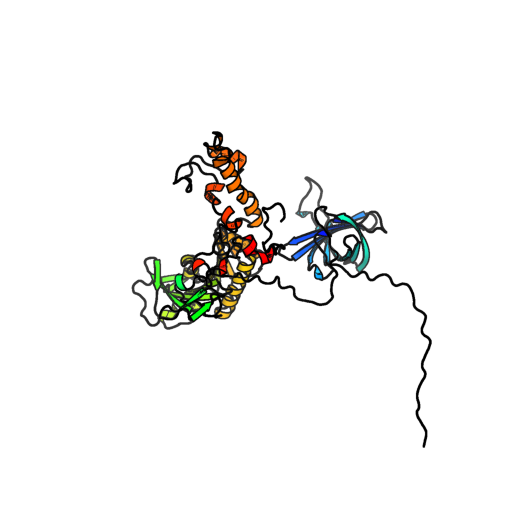-3.906 2.340 -4.303 1.00 94.50 379 GLN A C 1
ATOM 2932 O O . GLN A 1 379 ? -4.639 1.429 -4.665 1.00 94.50 379 GLN A O 1
ATOM 2937 N N . GLN A 1 380 ? -4.396 3.548 -4.010 1.00 93.94 380 GLN A N 1
ATOM 2938 C CA . GLN A 1 380 ? -5.837 3.820 -4.016 1.00 93.94 380 GLN A CA 1
ATOM 2939 C C . GLN A 1 380 ? -6.438 3.768 -5.423 1.00 93.94 380 GLN A C 1
ATOM 2941 O O . GLN A 1 380 ? -7.544 3.257 -5.571 1.00 93.94 380 GLN A O 1
ATOM 2946 N N . TYR A 1 381 ? -5.726 4.245 -6.451 1.00 89.00 381 TYR A N 1
ATOM 2947 C CA . TYR A 1 381 ? -6.184 4.119 -7.839 1.00 89.00 381 TYR A CA 1
ATOM 2948 C C . TYR A 1 381 ? -6.222 2.651 -8.267 1.00 89.00 381 TYR A C 1
ATOM 2950 O O . TYR A 1 381 ? -7.270 2.154 -8.673 1.00 89.00 381 TYR A O 1
ATOM 2958 N N . VAL A 1 382 ? -5.102 1.941 -8.097 1.00 89.06 382 VAL A N 1
ATOM 2959 C CA . VAL A 1 382 ? -4.956 0.544 -8.526 1.00 89.06 382 VAL A CA 1
ATOM 2960 C C . VAL A 1 382 ? -5.922 -0.375 -7.777 1.00 89.06 382 VAL A C 1
ATOM 2962 O O . VAL A 1 382 ? -6.549 -1.234 -8.393 1.00 89.06 382 VAL A O 1
ATOM 2965 N N . TYR A 1 383 ? -6.102 -0.193 -6.467 1.00 89.94 383 TYR A N 1
ATOM 2966 C CA . TYR A 1 383 ? -6.999 -1.046 -5.688 1.00 89.94 383 TYR A CA 1
ATOM 2967 C C . TYR A 1 383 ? -8.474 -0.699 -5.895 1.00 89.94 383 TYR A C 1
ATOM 2969 O O . TYR A 1 383 ? -9.281 -1.618 -5.941 1.00 89.94 383 TYR A O 1
ATOM 2977 N N . ALA A 1 384 ? -8.857 0.570 -6.080 1.00 85.50 384 ALA A N 1
ATOM 2978 C CA . ALA A 1 384 ? -10.241 0.897 -6.443 1.00 85.50 384 ALA A CA 1
ATOM 2979 C C . ALA A 1 384 ? -10.614 0.341 -7.830 1.00 85.50 384 ALA A C 1
ATOM 2981 O O . ALA A 1 384 ? -11.740 -0.107 -8.034 1.00 85.50 384 ALA A O 1
ATOM 2982 N N . GLN A 1 385 ? -9.656 0.334 -8.763 1.00 85.19 385 GLN A N 1
ATOM 2983 C CA . GLN A 1 385 ? -9.807 -0.227 -10.104 1.00 85.19 385 GLN A CA 1
ATOM 2984 C C . GLN A 1 385 ? -9.861 -1.769 -10.108 1.00 85.19 385 GLN A C 1
ATOM 2986 O O . GLN A 1 385 ? -10.691 -2.345 -10.810 1.00 85.19 385 GLN A O 1
ATOM 2991 N N . ASN A 1 386 ? -8.985 -2.446 -9.356 1.00 84.44 386 ASN A N 1
ATOM 2992 C CA . ASN A 1 386 ? -8.871 -3.914 -9.364 1.00 84.44 386 ASN A CA 1
ATOM 2993 C C . ASN A 1 386 ? -9.775 -4.610 -8.335 1.00 84.44 386 ASN A C 1
ATOM 2995 O O . ASN A 1 386 ? -10.093 -5.789 -8.491 1.00 84.44 386 ASN A O 1
ATOM 2999 N N . HIS A 1 387 ? -10.178 -3.906 -7.277 1.00 86.19 387 HIS A N 1
ATOM 3000 C CA . HIS A 1 387 ? -10.983 -4.430 -6.173 1.00 86.19 387 HIS A CA 1
ATOM 3001 C C . HIS A 1 387 ? -12.164 -3.483 -5.868 1.00 86.19 387 HIS A C 1
ATOM 3003 O O . HIS A 1 387 ? -12.175 -2.819 -4.823 1.00 86.19 387 HIS A O 1
ATOM 3009 N N . PRO A 1 388 ? -13.168 -3.390 -6.768 1.00 86.50 388 PRO A N 1
ATOM 3010 C CA . PRO A 1 388 ? -14.364 -2.584 -6.536 1.00 86.50 388 PRO A CA 1
ATOM 3011 C C . PRO A 1 388 ? -15.019 -2.923 -5.191 1.00 86.50 388 PRO A C 1
ATOM 3013 O O . PRO A 1 388 ? -15.227 -4.090 -4.870 1.00 86.50 388 PRO A O 1
ATOM 3016 N N . GLY A 1 389 ? -15.327 -1.897 -4.397 1.00 85.00 389 GLY A N 1
ATOM 3017 C CA . GLY A 1 389 ? -15.852 -2.059 -3.039 1.00 85.00 389 GLY A CA 1
ATOM 3018 C C . GLY A 1 389 ? -14.792 -2.170 -1.935 1.00 85.00 389 GLY A C 1
ATOM 3019 O O . GLY A 1 389 ? -15.163 -2.166 -0.763 1.00 85.00 389 GLY A O 1
ATOM 3020 N N . LEU A 1 390 ? -13.483 -2.194 -2.234 1.00 89.44 390 LEU A N 1
ATOM 3021 C CA . LEU A 1 390 ? -12.448 -2.069 -1.192 1.00 89.44 390 LEU A CA 1
ATOM 3022 C C . LEU A 1 390 ? -12.491 -0.681 -0.528 1.00 89.44 390 LEU A C 1
ATOM 3024 O O . LEU A 1 390 ? -12.483 -0.583 0.701 1.00 89.44 390 LEU A O 1
ATOM 3028 N N . ILE A 1 391 ? -12.590 0.385 -1.326 1.00 93.81 391 ILE A N 1
ATOM 3029 C CA . ILE A 1 391 ? -12.782 1.764 -0.857 1.00 93.81 391 ILE A CA 1
ATOM 3030 C C . ILE A 1 391 ? -13.926 2.436 -1.619 1.00 93.81 391 ILE A C 1
ATOM 3032 O O . ILE A 1 391 ? -14.095 2.218 -2.816 1.00 93.81 391 ILE A O 1
ATOM 3036 N N . ASP A 1 392 ? -14.681 3.275 -0.916 1.00 95.94 392 ASP A N 1
ATOM 3037 C CA . ASP A 1 392 ? -15.831 4.025 -1.440 1.00 95.94 392 ASP A CA 1
ATOM 3038 C C . ASP A 1 392 ? -15.456 5.476 -1.781 1.00 95.94 392 ASP A C 1
ATOM 3040 O O . ASP A 1 392 ? -16.105 6.139 -2.588 1.00 95.94 392 ASP A O 1
ATOM 3044 N N . ALA A 1 393 ? -14.379 5.978 -1.169 1.00 94.00 393 ALA A N 1
ATOM 3045 C CA . ALA A 1 393 ? -13.759 7.255 -1.490 1.00 94.00 393 ALA A CA 1
ATOM 3046 C C . ALA A 1 393 ? -12.235 7.159 -1.344 1.00 94.00 393 ALA A C 1
ATOM 3048 O O . ALA A 1 393 ? -11.730 6.436 -0.485 1.00 94.00 393 ALA A O 1
ATOM 3049 N N . ALA A 1 394 ? -11.508 7.930 -2.152 1.00 91.69 394 ALA A N 1
ATOM 3050 C CA . ALA A 1 394 ? -10.051 7.997 -2.134 1.00 91.69 394 ALA A CA 1
ATOM 3051 C C . ALA A 1 394 ? -9.571 9.424 -1.831 1.00 91.69 394 ALA A C 1
ATOM 3053 O O . ALA A 1 394 ? -10.126 10.402 -2.335 1.00 91.69 394 ALA A O 1
ATOM 3054 N N . ILE A 1 395 ? -8.500 9.534 -1.048 1.00 95.88 395 ILE A N 1
ATOM 3055 C CA . ILE A 1 395 ? -7.738 10.761 -0.803 1.00 95.88 395 ILE A CA 1
ATOM 3056 C C . ILE A 1 395 ? -6.269 10.486 -1.195 1.00 95.88 395 ILE A C 1
ATOM 3058 O O . ILE A 1 395 ? -5.406 10.286 -0.328 1.00 95.88 395 ILE A O 1
ATOM 3062 N N . PRO A 1 396 ? -5.962 10.431 -2.507 1.00 91.62 396 PRO A N 1
ATOM 3063 C CA . PRO A 1 396 ? -4.605 10.258 -3.011 1.00 91.62 396 PRO A CA 1
ATOM 3064 C C . PRO A 1 396 ? -3.838 11.586 -2.948 1.00 91.62 396 PRO A C 1
ATOM 3066 O O . PRO A 1 396 ? -4.266 12.606 -3.485 1.00 91.62 396 PRO A O 1
ATOM 3069 N N . GLN A 1 397 ? -2.682 11.586 -2.286 1.00 90.50 397 GLN A N 1
ATOM 3070 C CA . GLN A 1 397 ? -1.826 12.766 -2.121 1.00 90.50 397 GLN A CA 1
ATOM 3071 C C . GLN A 1 397 ? -0.518 12.586 -2.902 1.00 90.50 397 GLN A C 1
ATOM 3073 O O . GLN A 1 397 ? 0.136 11.556 -2.768 1.00 90.50 397 GLN A O 1
ATOM 3078 N N . TYR A 1 398 ? -0.099 13.583 -3.687 1.00 84.38 398 TYR A N 1
ATOM 3079 C CA . TYR A 1 398 ? 1.146 13.525 -4.481 1.00 84.38 398 TYR A CA 1
ATOM 3080 C C . TYR A 1 398 ? 1.259 12.239 -5.332 1.00 84.38 398 TYR A C 1
ATOM 3082 O O . TYR A 1 398 ? 2.299 11.581 -5.349 1.00 84.38 398 TYR A O 1
ATOM 3090 N N . ALA A 1 399 ? 0.148 11.841 -5.955 1.00 81.25 399 ALA A N 1
ATOM 3091 C CA . ALA A 1 399 ? 0.009 10.584 -6.682 1.00 81.25 399 ALA A CA 1
ATOM 3092 C C . ALA A 1 399 ? 0.131 10.779 -8.201 1.00 81.25 399 ALA A C 1
ATOM 3094 O O . ALA A 1 399 ? -0.135 11.860 -8.723 1.00 81.25 399 ALA A O 1
ATOM 3095 N N . PHE A 1 400 ? 0.459 9.694 -8.890 1.00 80.12 400 PHE A N 1
ATOM 3096 C CA . PHE A 1 400 ? 0.496 9.540 -10.346 1.00 80.12 400 PHE A CA 1
ATOM 3097 C C . PHE A 1 400 ? -0.304 8.265 -10.715 1.00 80.12 400 PHE A C 1
ATOM 3099 O O . PHE A 1 400 ? -0.628 7.498 -9.802 1.00 80.12 400 PHE A O 1
ATOM 3106 N N . PRO A 1 401 ? -0.723 8.057 -11.981 1.00 71.94 401 PRO A N 1
ATOM 3107 C CA . PRO A 1 401 ? -1.712 7.022 -12.307 1.00 71.94 401 PRO A CA 1
ATOM 3108 C C . PRO A 1 401 ? -1.206 5.588 -12.095 1.00 71.94 401 PRO A C 1
ATOM 3110 O O . PRO A 1 401 ? -1.932 4.778 -11.523 1.00 71.94 401 PRO A O 1
ATOM 3113 N N . ASP A 1 402 ? 0.029 5.278 -12.497 1.00 74.12 402 ASP A N 1
ATOM 3114 C CA . ASP A 1 402 ? 0.625 3.946 -12.360 1.00 74.12 402 ASP A CA 1
ATOM 3115 C C . ASP A 1 402 ? 2.161 4.008 -12.253 1.00 74.12 402 ASP A C 1
ATOM 3117 O O . ASP A 1 402 ? 2.782 5.010 -12.605 1.00 74.12 402 ASP A O 1
ATOM 3121 N N . MET A 1 403 ? 2.786 2.937 -11.754 1.00 73.75 403 MET A N 1
ATOM 3122 C CA . MET A 1 403 ? 4.249 2.861 -11.631 1.00 73.75 403 MET A CA 1
ATOM 3123 C C . MET A 1 403 ? 4.970 2.522 -12.932 1.00 73.75 403 MET A C 1
ATOM 3125 O O . MET A 1 403 ? 6.102 2.961 -13.095 1.00 73.75 403 MET A O 1
ATOM 3129 N N . ILE A 1 404 ? 4.366 1.748 -13.834 1.00 73.81 404 ILE A N 1
ATOM 3130 C CA . ILE A 1 404 ? 5.061 1.178 -14.996 1.00 73.81 404 ILE A CA 1
ATOM 3131 C C . ILE A 1 404 ? 5.420 2.300 -15.976 1.00 73.81 404 ILE A C 1
ATOM 3133 O O . ILE A 1 404 ? 6.576 2.424 -16.381 1.00 73.81 404 ILE A O 1
ATOM 3137 N N . THR A 1 405 ? 4.470 3.188 -16.279 1.00 75.38 405 THR A N 1
ATOM 3138 C CA . THR A 1 405 ? 4.719 4.378 -17.108 1.00 75.38 405 THR A CA 1
ATOM 3139 C C . THR A 1 405 ? 5.652 5.378 -16.417 1.00 75.38 405 THR A C 1
ATOM 3141 O O . THR A 1 405 ? 6.483 6.013 -17.075 1.00 75.38 405 THR A O 1
ATOM 3144 N N . GLN A 1 406 ? 5.575 5.478 -15.084 1.00 78.50 406 GLN A N 1
ATOM 3145 C CA . GLN A 1 406 ? 6.451 6.339 -14.292 1.00 78.50 406 GLN A CA 1
ATOM 3146 C C . GLN A 1 406 ? 7.902 5.835 -14.283 1.00 78.50 406 GLN A C 1
ATOM 3148 O O . GLN A 1 406 ? 8.815 6.646 -14.390 1.00 78.50 406 GLN A O 1
ATOM 3153 N N . THR A 1 407 ? 8.156 4.525 -14.201 1.00 75.31 407 THR A N 1
ATOM 3154 C CA . THR A 1 407 ? 9.526 3.991 -14.114 1.00 75.31 407 THR A CA 1
ATOM 3155 C C . THR A 1 407 ? 10.348 4.162 -15.385 1.00 75.31 407 THR A C 1
ATOM 3157 O O . THR A 1 407 ? 11.567 4.242 -15.271 1.00 75.31 407 THR A O 1
ATOM 3160 N N . ILE A 1 408 ? 9.726 4.256 -16.567 1.00 77.81 408 ILE A N 1
ATOM 3161 C CA . ILE A 1 408 ? 10.439 4.308 -17.858 1.00 77.81 408 ILE A CA 1
ATOM 3162 C C . ILE A 1 408 ? 11.410 5.498 -17.896 1.00 77.81 408 ILE A C 1
ATOM 3164 O O . ILE A 1 408 ? 12.622 5.314 -17.857 1.00 77.81 408 ILE A O 1
ATOM 3168 N N . HIS A 1 409 ? 10.883 6.724 -17.872 1.00 80.50 409 HIS A N 1
ATOM 3169 C CA . HIS A 1 409 ? 11.687 7.951 -17.964 1.00 80.50 409 HIS A CA 1
ATOM 3170 C C . HIS A 1 409 ? 12.535 8.224 -16.710 1.00 80.50 409 HIS A C 1
ATOM 3172 O O . HIS A 1 409 ? 13.540 8.925 -16.764 1.00 80.50 409 HIS A O 1
ATOM 3178 N N . ILE A 1 410 ? 12.138 7.663 -15.567 1.00 86.12 410 ILE A N 1
ATOM 3179 C CA . ILE A 1 410 ? 12.875 7.773 -14.305 1.00 86.12 410 ILE A CA 1
ATOM 3180 C C . ILE A 1 410 ? 14.101 6.858 -14.265 1.00 86.12 410 ILE A C 1
ATOM 3182 O O . ILE A 1 410 ? 15.094 7.188 -13.616 1.00 86.12 410 ILE A O 1
ATOM 3186 N N . SER A 1 411 ? 14.075 5.728 -14.966 1.00 82.88 411 SER A N 1
ATOM 3187 C CA . SER A 1 411 ? 15.215 4.807 -14.981 1.00 82.88 411 SER A CA 1
ATOM 3188 C C . SER A 1 411 ? 16.413 5.387 -15.733 1.00 82.88 411 SER A C 1
ATOM 3190 O O . SER A 1 411 ? 17.554 5.147 -15.339 1.00 82.88 411 SER A O 1
ATOM 3192 N N . ASP A 1 412 ? 16.167 6.254 -16.717 1.00 87.06 412 ASP A N 1
ATOM 3193 C CA . ASP A 1 412 ? 17.217 6.995 -17.416 1.00 87.06 412 ASP A CA 1
ATOM 3194 C C . ASP A 1 412 ? 17.940 8.012 -16.516 1.00 87.06 412 ASP A C 1
ATOM 3196 O O . ASP A 1 412 ? 19.103 8.316 -16.773 1.00 87.06 412 ASP A O 1
ATOM 3200 N N . CYS A 1 413 ? 17.319 8.505 -15.432 1.00 90.25 413 CYS A N 1
ATOM 3201 C CA . CYS A 1 413 ? 17.887 9.566 -14.586 1.00 90.25 413 CYS A CA 1
ATOM 3202 C C . CYS A 1 413 ? 19.335 9.302 -14.149 1.00 90.25 413 CYS A C 1
ATOM 3204 O O . CYS A 1 413 ? 20.184 10.179 -14.276 1.00 90.25 413 CYS A O 1
ATOM 3206 N N . GLU A 1 414 ? 19.647 8.104 -13.647 1.00 88.75 414 GLU A N 1
ATOM 3207 C CA . GLU A 1 414 ? 21.010 7.803 -13.184 1.00 88.75 414 GLU A CA 1
ATOM 3208 C C . GLU A 1 414 ? 21.996 7.641 -14.349 1.00 88.75 414 GLU A C 1
ATOM 3210 O O . GLU A 1 414 ? 23.176 7.937 -14.183 1.00 88.75 414 GLU A O 1
ATOM 3215 N N . LEU A 1 415 ? 21.533 7.215 -15.531 1.00 89.50 415 LEU A N 1
ATOM 3216 C CA . LEU A 1 415 ? 22.366 7.080 -16.730 1.00 89.50 415 LEU A CA 1
ATOM 3217 C C . LEU A 1 415 ? 22.703 8.446 -17.336 1.00 89.50 415 LEU A C 1
ATOM 3219 O O . LEU A 1 415 ? 23.864 8.705 -17.651 1.00 89.50 415 LEU A O 1
ATOM 3223 N N . LEU A 1 416 ? 21.710 9.332 -17.460 1.00 92.62 416 LEU A N 1
ATOM 3224 C CA . LEU A 1 416 ? 21.891 10.697 -17.964 1.00 92.62 416 LEU A CA 1
ATOM 3225 C C . LEU A 1 416 ? 22.781 11.513 -17.026 1.00 92.62 416 LEU A C 1
ATOM 3227 O O . LEU A 1 416 ? 23.699 12.207 -17.464 1.00 92.62 416 LEU A O 1
ATOM 3231 N N . GLU A 1 417 ? 22.566 11.381 -15.723 1.00 93.06 417 GLU A N 1
ATOM 3232 C CA . GLU A 1 417 ? 23.390 12.051 -14.730 1.00 93.06 417 GLU A CA 1
ATOM 3233 C C . GLU A 1 417 ? 24.809 11.476 -14.659 1.00 93.06 417 GLU A C 1
ATOM 3235 O O . GLU A 1 417 ? 25.759 12.249 -14.608 1.00 93.06 417 GLU A O 1
ATOM 3240 N N . TYR A 1 418 ? 24.995 10.151 -14.728 1.00 92.69 418 TYR A N 1
ATOM 3241 C CA . TYR A 1 418 ? 26.331 9.547 -14.840 1.00 92.69 418 TYR A CA 1
ATOM 3242 C C . TYR A 1 418 ? 27.048 9.990 -16.122 1.00 92.69 418 TYR A C 1
ATOM 3244 O O . TYR A 1 418 ? 28.263 10.219 -16.121 1.00 92.69 418 TYR A O 1
ATOM 3252 N N . TYR A 1 419 ? 26.311 10.150 -17.224 1.00 95.25 419 TYR A N 1
ATOM 3253 C CA . TYR A 1 419 ? 26.862 10.716 -18.446 1.00 95.25 419 TYR A CA 1
ATOM 3254 C C . TYR A 1 419 ? 27.403 12.133 -18.196 1.00 95.25 419 TYR A C 1
ATOM 3256 O O . TYR A 1 419 ? 28.568 12.385 -18.488 1.00 95.25 419 TYR A O 1
ATOM 3264 N N . MET A 1 420 ? 26.621 13.016 -17.571 1.00 95.88 420 MET A N 1
ATOM 3265 C CA . MET A 1 420 ? 27.015 14.408 -17.307 1.00 95.88 420 MET A CA 1
ATOM 3266 C C . MET A 1 420 ? 28.077 14.575 -16.203 1.00 95.88 420 MET A C 1
ATOM 3268 O O . MET A 1 420 ? 28.945 15.437 -16.320 1.00 95.88 420 MET A O 1
ATOM 3272 N N . ASP A 1 421 ? 28.028 13.768 -15.139 1.00 93.56 421 ASP A N 1
ATOM 3273 C CA . ASP A 1 421 ? 28.935 13.859 -13.982 1.00 93.56 421 ASP A CA 1
ATOM 3274 C C . ASP A 1 421 ? 30.258 13.098 -14.184 1.00 93.56 421 ASP A C 1
ATOM 3276 O O . ASP A 1 421 ? 31.248 13.418 -13.524 1.00 93.56 421 ASP A O 1
ATOM 3280 N N . VAL A 1 422 ? 30.295 12.087 -15.065 1.00 95.75 422 VAL A N 1
ATOM 3281 C CA . VAL A 1 422 ? 31.456 11.189 -15.229 1.00 95.75 422 VAL A CA 1
ATOM 3282 C C . VAL A 1 422 ? 31.905 11.067 -16.684 1.00 95.75 422 VAL A C 1
ATOM 3284 O O . VAL A 1 422 ? 33.080 11.300 -16.969 1.00 95.75 422 VAL A O 1
ATOM 3287 N N . THR A 1 423 ? 31.003 10.716 -17.605 1.00 97.31 423 THR A N 1
ATOM 3288 C CA . THR A 1 423 ? 31.379 10.359 -18.994 1.00 97.31 423 THR A CA 1
ATOM 3289 C C . THR A 1 423 ? 31.784 11.573 -19.835 1.00 97.31 423 THR A C 1
ATOM 3291 O O . THR A 1 423 ? 32.750 11.498 -20.588 1.00 97.31 423 THR A O 1
ATOM 3294 N N . ASP A 1 424 ? 31.070 12.687 -19.685 1.00 97.00 424 ASP A N 1
ATOM 3295 C CA . ASP A 1 424 ? 31.290 13.971 -20.363 1.00 97.00 424 ASP A CA 1
ATOM 3296 C C . ASP A 1 424 ? 31.662 15.069 -19.344 1.00 97.00 424 ASP A C 1
ATOM 3298 O O . ASP A 1 424 ? 31.335 16.242 -19.501 1.00 97.00 424 ASP A O 1
ATOM 3302 N N . SER A 1 425 ? 32.338 14.678 -18.257 1.00 95.38 425 SER A N 1
ATOM 3303 C CA . SER A 1 425 ? 32.656 15.535 -17.100 1.00 95.38 425 SER A CA 1
ATOM 3304 C C . SER A 1 425 ? 33.516 16.768 -17.423 1.00 95.38 425 SER A C 1
ATOM 3306 O O . SER A 1 425 ? 33.427 17.781 -16.727 1.00 95.38 425 SER A O 1
ATOM 3308 N N . ASP A 1 426 ? 34.303 16.724 -18.503 1.00 96.81 426 ASP A N 1
ATOM 3309 C CA . ASP A 1 426 ? 35.093 17.862 -18.998 1.00 96.81 426 ASP A CA 1
ATOM 3310 C C . ASP A 1 426 ? 34.235 18.914 -19.740 1.00 96.81 426 ASP A C 1
ATOM 3312 O O . ASP A 1 426 ? 34.683 20.040 -19.993 1.00 96.81 426 ASP A O 1
ATOM 3316 N N . ASN A 1 427 ? 32.985 18.589 -20.089 1.00 97.06 427 ASN A N 1
ATOM 3317 C CA . ASN A 1 427 ? 32.073 19.508 -20.755 1.00 97.06 427 ASN A CA 1
ATOM 3318 C C . ASN A 1 427 ? 31.481 20.512 -19.757 1.00 97.06 427 ASN A C 1
ATOM 3320 O O . ASN A 1 427 ? 30.518 20.252 -19.032 1.00 97.06 427 ASN A O 1
ATOM 3324 N N . SER A 1 428 ? 32.029 21.729 -19.778 1.00 95.94 428 SER A N 1
ATOM 3325 C CA . SER A 1 428 ? 31.599 22.819 -18.891 1.00 95.94 428 SER A CA 1
ATOM 3326 C C . SER A 1 428 ? 30.106 23.182 -18.974 1.00 95.94 428 SER A C 1
ATOM 3328 O O . SER A 1 428 ? 29.607 23.826 -18.048 1.00 95.94 428 SER A O 1
ATOM 3330 N N . MET A 1 429 ? 29.364 22.737 -20.000 1.00 96.38 429 MET A N 1
ATOM 3331 C CA . MET A 1 429 ? 27.904 22.871 -20.068 1.00 96.38 429 MET A CA 1
ATOM 3332 C C . MET A 1 429 ? 27.210 22.297 -18.823 1.00 96.38 429 MET A C 1
ATOM 3334 O O . MET A 1 429 ? 26.327 22.962 -18.279 1.00 96.38 429 MET A O 1
ATOM 3338 N N . TRP A 1 430 ? 27.643 21.131 -18.331 1.00 95.38 430 TRP A N 1
ATOM 3339 C CA . TRP A 1 430 ? 26.991 20.401 -17.231 1.00 95.38 430 TRP A CA 1
ATOM 3340 C C . TRP A 1 430 ? 27.288 20.948 -15.831 1.00 95.38 430 TRP A C 1
ATOM 3342 O O . TRP A 1 430 ? 26.646 20.538 -14.860 1.00 95.38 430 TRP A O 1
ATOM 3352 N N . SER A 1 431 ? 28.227 21.898 -15.727 1.00 91.50 431 SER A N 1
ATOM 3353 C CA . SER A 1 431 ? 28.514 22.639 -14.488 1.00 91.50 431 SER A CA 1
ATOM 3354 C C . SER A 1 431 ? 27.408 23.643 -14.126 1.00 91.50 431 SER A C 1
ATOM 3356 O O . SER A 1 431 ? 27.228 23.977 -12.954 1.00 91.50 431 SER A O 1
ATOM 3358 N N . THR A 1 432 ? 26.636 24.082 -15.126 1.00 96.12 432 THR A N 1
ATOM 3359 C CA . THR A 1 432 ? 25.396 24.844 -14.950 1.00 96.12 432 THR A CA 1
ATOM 3360 C C . THR A 1 432 ? 24.241 23.847 -14.916 1.00 96.12 432 THR A C 1
ATOM 3362 O O . THR A 1 432 ? 23.905 23.234 -15.927 1.00 96.12 432 THR A O 1
ATOM 3365 N N . TRP A 1 433 ? 23.622 23.669 -13.753 1.00 95.94 433 TRP A N 1
ATOM 3366 C CA . TRP A 1 433 ? 22.599 22.648 -13.525 1.00 95.94 433 TRP A CA 1
ATOM 3367 C C . TRP A 1 433 ? 21.340 22.886 -14.348 1.00 95.94 433 TRP A C 1
ATOM 3369 O O . TRP A 1 433 ? 20.742 21.929 -14.827 1.00 95.94 433 TRP A O 1
ATOM 3379 N N . SER A 1 434 ? 20.965 24.144 -14.587 1.00 97.00 434 SER A N 1
ATOM 3380 C CA . SER A 1 434 ? 19.837 24.462 -15.473 1.00 97.00 434 SER A CA 1
ATOM 3381 C C . SER A 1 434 ? 20.030 23.992 -16.927 1.00 97.00 434 SER A C 1
ATOM 3383 O O . SER A 1 434 ? 19.034 23.770 -17.614 1.00 97.00 434 SER A O 1
ATOM 3385 N N . ASN A 1 435 ? 21.262 23.732 -17.389 1.00 97.75 435 ASN A N 1
ATOM 3386 C CA . ASN A 1 435 ? 21.498 23.147 -18.716 1.00 97.75 435 ASN A CA 1
ATOM 3387 C C . ASN A 1 435 ? 21.136 21.653 -18.793 1.00 97.75 435 ASN A C 1
ATOM 3389 O O . ASN A 1 435 ? 20.865 21.166 -19.887 1.00 97.75 435 ASN A O 1
ATOM 3393 N N . ARG A 1 436 ? 21.093 20.919 -17.667 1.00 96.25 436 ARG A N 1
ATOM 3394 C CA . ARG A 1 436 ? 20.773 19.473 -17.656 1.00 96.25 436 ARG A CA 1
ATOM 3395 C C . ARG A 1 436 ? 19.360 19.176 -18.173 1.00 96.25 436 ARG A C 1
ATOM 3397 O O . ARG A 1 436 ? 19.132 18.133 -18.780 1.00 96.25 436 ARG A O 1
ATOM 3404 N N . THR A 1 437 ? 18.457 20.158 -18.069 1.00 95.88 437 THR A N 1
ATOM 3405 C CA . THR A 1 437 ? 17.104 20.132 -18.662 1.00 95.88 437 THR A CA 1
ATOM 3406 C C . THR A 1 437 ? 17.089 19.831 -20.168 1.00 95.88 437 THR A C 1
ATOM 3408 O O . THR A 1 437 ? 16.112 19.273 -20.661 1.00 95.88 437 THR A O 1
ATOM 3411 N N . ILE A 1 438 ? 18.166 20.156 -20.899 1.00 94.62 438 ILE A N 1
ATOM 3412 C CA . ILE A 1 438 ? 18.309 19.893 -22.343 1.00 94.62 438 ILE A CA 1
ATOM 3413 C C . ILE A 1 438 ? 18.345 18.386 -22.639 1.00 94.62 438 ILE A C 1
ATOM 3415 O O . ILE A 1 438 ? 17.868 17.966 -23.691 1.00 94.62 438 ILE A O 1
ATOM 3419 N N . LEU A 1 439 ? 18.920 17.592 -21.730 1.00 92.12 439 LEU A N 1
ATOM 3420 C CA . LEU A 1 439 ? 19.097 16.149 -21.888 1.00 92.12 439 LEU A CA 1
ATOM 3421 C C . LEU A 1 439 ? 18.027 15.354 -21.127 1.00 92.12 439 LEU A C 1
ATOM 3423 O O . LEU A 1 439 ? 17.464 14.415 -21.674 1.00 92.12 439 LEU A O 1
ATOM 3427 N N . GLU A 1 440 ? 17.731 15.743 -19.885 1.00 92.56 440 GLU A N 1
ATOM 3428 C CA . GLU A 1 440 ? 16.776 15.032 -19.022 1.00 92.56 440 GLU A CA 1
ATOM 3429 C C . GLU A 1 440 ? 15.309 15.299 -19.374 1.00 92.56 440 GLU A C 1
ATOM 3431 O O . GLU A 1 440 ? 14.440 14.502 -19.032 1.00 92.56 440 GLU A O 1
ATOM 3436 N N . GLY A 1 441 ? 14.994 16.455 -19.970 1.00 91.75 441 GLY A N 1
ATOM 3437 C CA . GLY A 1 441 ? 13.611 16.915 -20.160 1.00 91.75 441 GLY A CA 1
ATOM 3438 C C . GLY A 1 441 ? 12.858 17.266 -18.863 1.00 91.75 441 GLY A C 1
ATOM 3439 O O . GLY A 1 441 ? 11.732 17.758 -18.930 1.00 91.75 441 GLY A O 1
ATOM 3440 N N . MET A 1 442 ? 13.473 17.050 -17.696 1.00 90.81 442 MET A N 1
ATOM 3441 C CA . MET A 1 442 ? 12.944 17.369 -16.366 1.00 90.81 442 MET A CA 1
ATOM 3442 C C . MET A 1 442 ? 13.465 18.724 -15.867 1.00 90.81 442 MET A C 1
ATOM 3444 O O . MET A 1 442 ? 14.351 19.331 -16.470 1.00 90.81 442 MET A O 1
ATOM 3448 N N . ASN A 1 443 ? 12.909 19.240 -14.770 1.00 94.56 443 ASN A N 1
ATOM 3449 C CA . ASN A 1 443 ? 13.300 20.540 -14.224 1.00 94.56 443 ASN A CA 1
ATOM 3450 C C . ASN A 1 443 ? 14.672 20.481 -13.528 1.00 94.56 443 ASN A C 1
ATOM 3452 O O . ASN A 1 443 ? 14.994 19.522 -12.823 1.00 94.56 443 ASN A O 1
ATOM 3456 N N . ALA A 1 444 ? 15.451 21.559 -13.630 1.00 96.44 444 ALA A N 1
ATOM 3457 C CA . ALA A 1 444 ? 16.724 21.691 -12.930 1.00 96.44 444 ALA A CA 1
ATOM 3458 C C . ALA A 1 444 ? 16.979 23.117 -12.436 1.00 96.44 444 ALA A C 1
ATOM 3460 O O . ALA A 1 444 ? 16.479 24.103 -12.980 1.00 96.44 444 ALA A O 1
ATOM 3461 N N . SER A 1 445 ? 17.764 23.239 -11.365 1.00 96.56 445 SER A N 1
ATOM 3462 C CA . SER A 1 445 ? 17.986 24.508 -10.680 1.00 96.56 445 SER A CA 1
ATOM 3463 C C . SER A 1 445 ? 19.382 24.638 -10.086 1.00 96.56 445 SER A C 1
ATOM 3465 O O . SER A 1 445 ? 19.756 23.917 -9.162 1.00 96.56 445 SER A O 1
ATOM 3467 N N . ASP A 1 446 ? 20.084 25.699 -10.486 1.00 97.06 446 ASP A N 1
ATOM 3468 C CA . ASP A 1 446 ? 21.365 26.141 -9.911 1.00 97.06 446 ASP A CA 1
ATOM 3469 C C . ASP A 1 446 ? 21.252 26.647 -8.456 1.00 97.06 446 ASP A C 1
ATOM 3471 O O . ASP A 1 446 ? 22.233 27.091 -7.859 1.00 97.06 446 ASP A O 1
ATOM 3475 N N . LYS A 1 447 ? 20.039 26.668 -7.880 1.00 96.12 447 LYS A N 1
ATOM 3476 C CA . LYS A 1 447 ? 19.746 27.272 -6.566 1.00 96.12 447 LYS A CA 1
ATOM 3477 C C . LYS A 1 447 ? 19.281 26.269 -5.515 1.00 96.12 447 LYS A C 1
ATOM 3479 O O . LYS A 1 447 ? 19.482 26.527 -4.324 1.00 96.12 447 LYS A O 1
ATOM 3484 N N . VAL A 1 448 ? 18.664 25.163 -5.936 1.00 94.75 448 VAL A N 1
ATOM 3485 C CA . VAL A 1 448 ? 18.219 24.075 -5.050 1.00 94.75 448 VAL A CA 1
ATOM 3486 C C . VAL A 1 448 ? 19.442 23.386 -4.445 1.00 94.75 448 VAL A C 1
ATOM 3488 O O . VAL A 1 448 ? 20.465 23.235 -5.111 1.00 94.75 448 VAL A O 1
ATOM 3491 N N . LYS A 1 449 ? 19.363 23.005 -3.165 1.00 93.56 449 LYS A N 1
ATOM 3492 C CA . LYS A 1 449 ? 20.434 22.252 -2.502 1.00 93.56 449 LYS A CA 1
ATOM 3493 C C . LYS A 1 449 ? 20.374 20.782 -2.897 1.00 93.56 449 LYS A C 1
ATOM 3495 O O . LYS A 1 449 ? 19.332 20.152 -2.753 1.00 93.56 449 LYS A O 1
ATOM 3500 N N . ASN A 1 450 ? 21.512 20.234 -3.286 1.00 91.25 450 ASN A N 1
ATOM 3501 C CA . ASN A 1 450 ? 21.679 18.840 -3.649 1.00 91.25 450 ASN A CA 1
ATOM 3502 C C . ASN A 1 450 ? 22.195 18.037 -2.450 1.00 91.25 450 ASN A C 1
ATOM 3504 O O . ASN A 1 450 ? 23.288 18.282 -1.934 1.00 91.25 450 ASN A O 1
ATOM 3508 N N . ARG A 1 451 ? 21.387 17.076 -1.990 1.00 88.75 451 ARG A N 1
ATOM 3509 C CA . ARG A 1 451 ? 21.700 16.231 -0.824 1.00 88.75 451 ARG A CA 1
ATOM 3510 C C . ARG A 1 451 ? 22.898 15.301 -1.050 1.00 88.75 451 ARG A C 1
ATOM 3512 O O . ARG A 1 451 ? 23.566 14.956 -0.083 1.00 88.75 451 ARG A O 1
ATOM 3519 N N . PHE A 1 452 ? 23.175 14.926 -2.299 1.00 87.12 452 PHE A N 1
ATOM 3520 C CA . PHE A 1 452 ? 24.279 14.037 -2.672 1.00 87.12 452 PHE A CA 1
ATOM 3521 C C . PHE A 1 452 ? 25.603 14.798 -2.836 1.00 87.12 452 PHE A C 1
ATOM 3523 O O . PHE A 1 452 ? 26.668 14.219 -2.663 1.00 87.12 452 PHE A O 1
ATOM 3530 N N . LEU A 1 453 ? 25.545 16.118 -3.050 1.00 87.69 453 LEU A N 1
ATOM 3531 C CA . LEU A 1 453 ? 26.702 17.021 -3.054 1.00 87.69 453 LEU A CA 1
ATOM 3532 C C . LEU A 1 453 ? 26.845 17.793 -1.732 1.00 87.69 453 LEU A C 1
ATOM 3534 O O . LEU A 1 453 ? 27.111 18.993 -1.727 1.00 87.69 453 LEU A O 1
ATOM 3538 N N . LEU A 1 454 ? 26.621 17.122 -0.595 1.00 88.88 454 LEU A N 1
ATOM 3539 C CA . LEU A 1 454 ? 26.779 17.678 0.762 1.00 88.88 454 LEU A CA 1
ATOM 3540 C C . LEU A 1 454 ? 26.015 19.002 1.010 1.00 88.88 454 LEU A C 1
ATOM 3542 O O . LEU A 1 454 ? 26.397 19.815 1.852 1.00 88.88 454 LEU A O 1
ATOM 3546 N N . GLY A 1 455 ? 24.915 19.236 0.286 1.00 87.00 455 GLY A N 1
ATOM 3547 C CA . GLY A 1 455 ? 24.104 20.450 0.392 1.00 87.00 455 GLY A CA 1
ATOM 3548 C C . GLY A 1 455 ? 24.606 21.650 -0.421 1.00 87.00 455 GLY A C 1
ATOM 3549 O O . GLY A 1 455 ? 24.087 22.756 -0.218 1.00 87.00 455 GLY A O 1
ATOM 3550 N N . LEU A 1 456 ? 25.568 21.457 -1.334 1.00 91.81 456 LEU A N 1
ATOM 3551 C CA . LEU A 1 456 ? 25.916 22.432 -2.374 1.00 91.81 456 LEU A CA 1
ATOM 3552 C C . LEU A 1 456 ? 24.697 22.755 -3.256 1.00 91.81 456 LEU A C 1
ATOM 3554 O O . LEU A 1 456 ? 23.714 22.014 -3.290 1.00 91.81 456 LEU A O 1
ATOM 3558 N N . ARG A 1 457 ? 24.735 23.903 -3.939 1.00 93.25 457 ARG A N 1
ATOM 3559 C CA . ARG A 1 457 ? 23.655 24.327 -4.842 1.00 93.25 457 ARG A CA 1
ATOM 3560 C C . ARG A 1 457 ? 23.841 23.736 -6.236 1.00 93.25 457 ARG A C 1
ATOM 3562 O O . ARG A 1 457 ? 24.971 23.668 -6.706 1.00 93.25 457 ARG A O 1
ATOM 3569 N N . GLY A 1 458 ? 22.726 23.393 -6.875 1.00 95.00 458 GLY A N 1
ATOM 3570 C CA . GLY A 1 458 ? 22.691 22.735 -8.175 1.00 95.00 458 GLY A CA 1
ATOM 3571 C C . GLY A 1 458 ? 22.082 21.342 -8.073 1.00 95.00 458 GLY A C 1
ATOM 3572 O O . GLY A 1 458 ? 22.730 20.434 -7.561 1.00 95.00 458 GLY A O 1
ATOM 3573 N N . SER A 1 459 ? 20.836 21.184 -8.521 1.00 95.69 459 SER A N 1
ATOM 3574 C CA . SER A 1 459 ? 20.104 19.909 -8.511 1.00 95.69 459 SER A CA 1
ATOM 3575 C C . SER A 1 459 ? 19.117 19.838 -9.672 1.00 95.69 459 SER A C 1
ATOM 3577 O O . SER A 1 459 ? 18.540 20.860 -10.049 1.00 95.69 459 SER A O 1
ATOM 3579 N N . THR A 1 460 ? 18.862 18.632 -10.164 1.00 95.31 460 THR A N 1
ATOM 3580 C CA . THR A 1 460 ? 17.750 18.296 -11.067 1.00 95.31 460 THR A CA 1
ATOM 3581 C C . THR A 1 460 ? 16.605 17.633 -10.291 1.00 95.31 460 THR A C 1
ATOM 3583 O O . THR A 1 460 ? 16.756 17.328 -9.099 1.00 95.31 460 THR A O 1
ATOM 3586 N N . GLU A 1 461 ? 15.467 17.401 -10.946 1.00 91.81 461 GLU A N 1
ATOM 3587 C CA . GLU A 1 461 ? 14.406 16.507 -10.460 1.00 91.81 461 GLU A CA 1
ATOM 3588 C C . GLU A 1 461 ? 14.873 15.045 -10.391 1.00 91.81 461 GLU A C 1
ATOM 3590 O O . GLU A 1 461 ? 14.541 14.364 -9.417 1.00 91.81 461 GLU A O 1
ATOM 3595 N N . CYS A 1 462 ? 15.720 14.597 -11.326 1.00 91.50 462 CYS A N 1
ATOM 3596 C CA . CYS A 1 462 ? 16.384 13.294 -11.265 1.00 91.50 462 CYS A CA 1
ATOM 3597 C C . CYS A 1 462 ? 17.173 13.122 -9.954 1.00 91.50 462 CYS A C 1
ATOM 3599 O O . CYS A 1 462 ? 16.922 12.179 -9.199 1.00 91.50 462 CYS A O 1
ATOM 3601 N N . VAL A 1 463 ? 18.042 14.076 -9.593 1.00 91.44 463 VAL A N 1
ATOM 3602 C CA . VAL A 1 463 ? 18.749 14.055 -8.300 1.00 91.44 463 VAL A CA 1
ATOM 3603 C C . VAL A 1 463 ? 17.791 14.176 -7.115 1.00 91.44 463 VAL A C 1
ATOM 3605 O O . VAL A 1 463 ? 17.936 13.457 -6.126 1.00 91.44 463 VAL A O 1
ATOM 3608 N N . ALA A 1 464 ? 16.865 15.136 -7.148 1.00 89.06 464 ALA A N 1
ATOM 3609 C CA . ALA A 1 464 ? 16.094 15.504 -5.963 1.00 89.06 464 ALA A CA 1
ATOM 3610 C C . ALA A 1 464 ? 15.017 14.472 -5.595 1.00 89.06 464 ALA A C 1
ATOM 3612 O O . ALA A 1 464 ? 14.755 14.279 -4.405 1.00 89.06 464 ALA A O 1
ATOM 3613 N N . GLY A 1 465 ? 14.394 13.845 -6.598 1.00 83.12 465 GLY A N 1
ATOM 3614 C CA . GLY A 1 465 ? 13.283 12.908 -6.428 1.00 83.12 465 GLY A CA 1
ATOM 3615 C C . GLY A 1 465 ? 13.658 11.433 -6.567 1.00 83.12 465 GLY A C 1
ATOM 3616 O O . GLY A 1 465 ? 13.057 10.609 -5.881 1.00 83.12 465 GLY A O 1
ATOM 3617 N N . TRP A 1 466 ? 14.635 11.096 -7.419 1.00 84.88 466 TRP A N 1
ATOM 3618 C CA . TRP A 1 466 ? 14.753 9.733 -7.958 1.00 84.88 466 TRP A CA 1
ATOM 3619 C C . TRP A 1 466 ? 16.111 9.051 -7.768 1.00 84.88 466 TRP A C 1
ATOM 3621 O O . TRP A 1 466 ? 16.165 7.821 -7.752 1.00 84.88 466 TRP A O 1
ATOM 3631 N N . ARG A 1 467 ? 17.196 9.806 -7.559 1.00 86.75 467 ARG A N 1
ATOM 3632 C CA . ARG A 1 467 ? 18.533 9.242 -7.317 1.00 86.75 467 ARG A CA 1
ATOM 3633 C C . ARG A 1 467 ? 18.535 8.248 -6.148 1.00 86.75 467 ARG A C 1
ATOM 3635 O O . ARG A 1 467 ? 18.106 8.563 -5.036 1.00 86.75 467 ARG A O 1
ATOM 3642 N N . GLY A 1 468 ? 19.043 7.047 -6.414 1.00 83.19 468 GLY A N 1
ATOM 3643 C CA . GLY A 1 468 ? 19.038 5.880 -5.534 1.00 83.19 468 GLY A CA 1
ATOM 3644 C C . GLY A 1 468 ? 17.843 4.931 -5.708 1.00 83.19 468 GLY A C 1
ATOM 3645 O O . GLY A 1 468 ? 17.951 3.776 -5.300 1.00 83.19 468 GLY A O 1
ATOM 3646 N N . LEU A 1 469 ? 16.734 5.356 -6.330 1.00 83.56 469 LEU A N 1
ATOM 3647 C CA . LEU A 1 469 ? 15.561 4.494 -6.549 1.00 83.56 469 LEU A CA 1
ATOM 3648 C C . LEU A 1 469 ? 15.726 3.582 -7.765 1.00 83.56 469 LEU A C 1
ATOM 3650 O O . LEU A 1 469 ? 15.388 2.405 -7.685 1.00 83.56 469 LEU A O 1
ATOM 3654 N N . THR A 1 470 ? 16.300 4.081 -8.860 1.00 81.62 470 THR A N 1
ATOM 3655 C CA . THR A 1 470 ? 16.608 3.265 -10.043 1.00 81.62 470 THR A CA 1
ATOM 3656 C C . THR A 1 470 ? 17.458 2.032 -9.695 1.00 81.62 470 THR A C 1
ATOM 3658 O O . THR A 1 470 ? 16.988 0.924 -9.952 1.00 81.62 470 THR A O 1
ATOM 3661 N N . PRO A 1 471 ? 18.641 2.141 -9.045 1.00 83.12 471 PRO A N 1
ATOM 3662 C CA . PRO A 1 471 ? 19.417 0.956 -8.678 1.00 83.12 471 PRO A CA 1
ATOM 3663 C C . PRO A 1 471 ? 18.689 0.047 -7.675 1.00 83.12 471 PRO A C 1
ATOM 3665 O O . PRO A 1 471 ? 18.802 -1.165 -7.806 1.00 83.12 471 PRO A O 1
ATOM 3668 N N . LEU A 1 472 ? 17.889 0.582 -6.743 1.00 86.38 472 LEU A N 1
ATOM 3669 C CA . LEU A 1 472 ? 17.055 -0.235 -5.846 1.00 86.38 472 LEU A CA 1
ATOM 3670 C C . LEU A 1 472 ? 16.041 -1.104 -6.609 1.00 86.38 472 LEU A C 1
ATOM 3672 O O . LEU A 1 472 ? 15.800 -2.243 -6.222 1.00 86.38 472 LEU A O 1
ATOM 3676 N N . LEU A 1 473 ? 15.432 -0.575 -7.672 1.00 84.25 473 LEU A N 1
ATOM 3677 C CA . LEU A 1 473 ? 14.400 -1.283 -8.431 1.00 84.25 473 LEU A CA 1
ATOM 3678 C C . LEU A 1 473 ? 14.975 -2.322 -9.404 1.00 84.25 473 LEU A C 1
ATOM 3680 O O . LEU A 1 473 ? 14.323 -3.346 -9.620 1.00 84.25 473 LEU A O 1
ATOM 3684 N N . ILE A 1 474 ? 16.151 -2.060 -9.994 1.00 81.44 474 ILE A N 1
ATOM 3685 C CA . ILE A 1 474 ? 16.669 -2.821 -11.150 1.00 81.44 474 ILE A CA 1
ATOM 3686 C C . ILE A 1 474 ? 17.947 -3.621 -10.878 1.00 81.44 474 ILE A C 1
ATOM 3688 O O . ILE A 1 474 ? 18.198 -4.593 -11.584 1.00 81.44 474 ILE A O 1
ATOM 3692 N N . ASN A 1 475 ? 18.781 -3.226 -9.909 1.00 84.38 475 ASN A N 1
ATOM 3693 C CA . ASN A 1 475 ? 20.070 -3.876 -9.676 1.00 84.38 475 ASN A CA 1
ATOM 3694 C C . ASN A 1 475 ? 19.926 -4.967 -8.597 1.00 84.38 475 ASN A C 1
ATOM 3696 O O . ASN A 1 475 ? 19.833 -4.625 -7.414 1.00 84.38 475 ASN A O 1
ATOM 3700 N N . PRO A 1 476 ? 19.991 -6.268 -8.959 1.00 83.38 476 PRO A N 1
ATOM 3701 C CA . PRO A 1 476 ? 19.787 -7.376 -8.022 1.00 83.38 476 PRO A CA 1
ATOM 3702 C C . PRO A 1 476 ? 20.870 -7.486 -6.936 1.00 83.38 476 PRO A C 1
ATOM 3704 O O . PRO A 1 476 ? 20.730 -8.309 -6.038 1.00 83.38 476 PRO A O 1
ATOM 3707 N N . PHE A 1 477 ? 21.937 -6.682 -7.017 1.00 83.31 477 PHE A N 1
ATOM 3708 C CA . PHE A 1 477 ? 23.027 -6.610 -6.038 1.00 83.31 477 PHE A CA 1
ATOM 3709 C C . PHE A 1 477 ? 23.010 -5.326 -5.188 1.00 83.31 477 PHE A C 1
ATOM 3711 O O . PHE A 1 477 ? 23.910 -5.126 -4.375 1.00 83.31 477 PHE A O 1
ATOM 3718 N N . TRP A 1 478 ? 22.045 -4.422 -5.404 1.00 83.94 478 TRP A N 1
ATOM 3719 C CA . TRP A 1 478 ? 21.928 -3.162 -4.655 1.00 83.94 478 TRP A CA 1
ATOM 3720 C C . TRP A 1 478 ? 20.845 -3.219 -3.580 1.00 83.94 478 TRP A C 1
ATOM 3722 O O . TRP A 1 478 ? 21.037 -2.720 -2.471 1.00 83.94 478 TRP A O 1
ATOM 3732 N N . GLY A 1 479 ? 19.693 -3.796 -3.923 1.00 82.50 479 GLY A N 1
ATOM 3733 C CA . GLY A 1 479 ? 18.601 -4.004 -2.986 1.00 82.50 479 GLY A CA 1
ATOM 3734 C C . GLY A 1 479 ? 18.930 -5.062 -1.931 1.00 82.50 479 GLY A C 1
ATOM 3735 O O . GLY A 1 479 ? 19.729 -5.966 -2.166 1.00 82.50 479 GLY A O 1
ATOM 3736 N N . LYS A 1 480 ? 18.286 -4.948 -0.770 1.00 87.38 480 LYS A N 1
ATOM 3737 C CA . LYS A 1 480 ? 18.255 -5.971 0.277 1.00 87.38 480 LYS A CA 1
ATOM 3738 C C . LYS A 1 480 ? 17.024 -5.781 1.162 1.00 87.38 480 LYS A C 1
ATOM 3740 O O . LYS A 1 480 ? 16.476 -4.678 1.196 1.00 87.38 480 LYS A O 1
ATOM 3745 N N . ALA A 1 481 ? 16.627 -6.810 1.902 1.00 90.25 481 ALA A N 1
ATOM 3746 C CA . ALA A 1 481 ? 15.764 -6.624 3.061 1.00 90.25 481 ALA A CA 1
ATOM 3747 C C . ALA A 1 481 ? 16.613 -6.130 4.246 1.00 90.25 481 ALA A C 1
ATOM 3749 O O . ALA A 1 481 ? 17.761 -6.551 4.434 1.00 90.25 481 ALA A O 1
ATOM 3750 N N . ASP A 1 482 ? 16.058 -5.229 5.054 1.00 88.38 482 ASP A N 1
ATOM 3751 C CA . ASP A 1 482 ? 16.668 -4.877 6.336 1.00 88.38 482 ASP A CA 1
ATOM 3752 C C . ASP A 1 482 ? 16.675 -6.100 7.261 1.00 88.38 482 ASP A C 1
ATOM 3754 O O . ASP A 1 482 ? 15.801 -6.958 7.163 1.00 88.38 482 ASP A O 1
ATOM 3758 N N . ASN A 1 483 ? 17.699 -6.210 8.110 1.00 91.50 483 ASN A N 1
ATOM 3759 C CA . ASN A 1 483 ? 17.960 -7.346 9.003 1.00 91.50 483 ASN A CA 1
ATOM 3760 C C . ASN A 1 483 ? 18.110 -8.729 8.324 1.00 91.50 483 ASN A C 1
ATOM 3762 O O . ASN A 1 483 ? 18.134 -9.746 9.018 1.00 91.50 483 ASN A O 1
ATOM 3766 N N . GLN A 1 484 ? 18.249 -8.814 6.993 1.00 91.94 484 GLN A N 1
ATOM 3767 C CA . GLN A 1 484 ? 18.341 -10.104 6.290 1.00 91.94 484 GLN A CA 1
ATOM 3768 C C . GLN A 1 484 ? 19.535 -10.968 6.723 1.00 91.94 484 GLN A C 1
ATOM 3770 O O . GLN A 1 484 ? 19.463 -12.191 6.643 1.00 91.94 484 GLN A O 1
ATOM 3775 N N . GLU A 1 485 ? 20.609 -10.352 7.224 1.00 93.38 485 GLU A N 1
ATOM 3776 C CA . GLU A 1 485 ? 21.777 -11.042 7.780 1.00 93.38 485 GLU A CA 1
ATOM 3777 C C . GLU A 1 485 ? 21.483 -11.853 9.058 1.00 93.38 485 GLU A C 1
ATOM 3779 O O . GLU A 1 485 ? 22.330 -12.622 9.506 1.00 93.38 485 GLU A O 1
ATOM 3784 N N . GLN A 1 486 ? 20.292 -11.698 9.648 1.00 94.31 486 GLN A N 1
ATOM 3785 C CA . GLN A 1 486 ? 19.828 -12.504 10.781 1.00 94.31 486 GLN A CA 1
ATOM 3786 C C . GLN A 1 486 ? 19.146 -13.815 10.345 1.00 94.31 486 GLN A C 1
ATOM 3788 O O . GLN A 1 486 ? 18.912 -14.686 11.186 1.00 94.31 486 GLN A O 1
ATOM 3793 N N . MET A 1 487 ? 18.827 -13.975 9.053 1.00 95.75 487 MET A N 1
ATOM 3794 C CA . MET A 1 487 ? 18.212 -15.194 8.517 1.00 95.75 487 MET A CA 1
ATOM 3795 C C . MET A 1 487 ? 19.159 -16.392 8.629 1.00 95.75 487 MET A C 1
ATOM 3797 O O . MET A 1 487 ? 20.372 -16.265 8.467 1.00 95.75 487 MET A O 1
ATOM 3801 N N . GLN A 1 488 ? 18.599 -17.575 8.889 1.00 95.38 488 GLN A N 1
ATOM 3802 C CA . GLN A 1 488 ? 19.371 -18.810 9.022 1.00 95.38 488 GLN A CA 1
ATOM 3803 C C . GLN A 1 488 ? 18.868 -19.901 8.062 1.00 95.38 488 GLN A C 1
ATOM 3805 O O . GLN A 1 488 ? 17.655 -20.067 7.934 1.00 95.38 488 GLN A O 1
ATOM 3810 N N . PRO A 1 489 ? 19.758 -20.677 7.410 1.00 94.69 489 PRO A N 1
ATOM 3811 C CA . PRO A 1 489 ? 21.215 -20.492 7.371 1.00 94.69 489 PRO A CA 1
ATOM 3812 C C . PRO A 1 489 ? 21.605 -19.150 6.725 1.00 94.69 489 PRO A C 1
ATOM 3814 O O . PRO A 1 489 ? 20.817 -18.578 5.983 1.00 94.69 489 PRO A O 1
ATOM 3817 N N . GLU A 1 490 ? 22.819 -18.660 6.989 1.00 92.44 490 GLU A N 1
ATOM 3818 C CA . GLU A 1 490 ? 23.322 -17.365 6.478 1.00 92.44 490 GLU A CA 1
ATOM 3819 C C . GLU A 1 490 ? 23.154 -17.238 4.948 1.00 92.44 490 GLU A C 1
ATOM 3821 O O . GLU A 1 490 ? 22.731 -16.204 4.436 1.00 92.44 490 GLU A O 1
ATOM 3826 N N . THR A 1 491 ? 23.359 -18.346 4.229 1.00 92.50 491 THR A N 1
ATOM 3827 C CA . THR A 1 491 ? 23.228 -18.452 2.767 1.00 92.50 491 THR A CA 1
ATOM 3828 C C . THR A 1 491 ? 21.784 -18.432 2.245 1.00 92.50 491 THR A C 1
ATOM 3830 O O . THR A 1 491 ? 21.565 -18.545 1.042 1.00 92.50 491 THR A O 1
ATOM 3833 N N . LEU A 1 492 ? 20.761 -18.349 3.108 1.00 92.81 492 LEU A N 1
ATOM 3834 C CA . LEU A 1 492 ? 19.349 -18.428 2.697 1.00 92.81 492 LEU A CA 1
ATOM 3835 C C . LEU A 1 492 ? 18.940 -17.270 1.766 1.00 92.81 492 LEU A C 1
ATOM 3837 O O . LEU A 1 492 ? 17.972 -17.391 1.019 1.00 92.81 492 LEU A O 1
ATOM 3841 N N . THR A 1 493 ? 19.673 -16.154 1.810 1.00 91.31 493 THR A N 1
ATOM 3842 C CA . THR A 1 493 ? 19.405 -14.943 1.013 1.00 91.31 493 THR A CA 1
ATOM 3843 C C . THR A 1 493 ? 20.214 -14.848 -0.286 1.00 91.31 493 THR A C 1
ATOM 3845 O O . THR A 1 493 ? 19.899 -13.998 -1.120 1.00 91.31 493 THR A O 1
ATOM 3848 N N . ASP A 1 494 ? 21.202 -15.727 -0.492 1.00 89.38 494 ASP A N 1
ATOM 3849 C CA . ASP A 1 494 ? 22.209 -15.616 -1.563 1.00 89.38 494 ASP A CA 1
ATOM 3850 C C . ASP A 1 494 ? 21.604 -15.684 -2.975 1.00 89.38 494 ASP A C 1
ATOM 3852 O O . ASP A 1 494 ? 22.042 -14.989 -3.894 1.00 89.38 494 ASP A O 1
ATOM 3856 N N . ASP A 1 495 ? 20.570 -16.511 -3.150 1.00 86.56 495 ASP A N 1
ATOM 3857 C CA . ASP A 1 495 ? 19.913 -16.726 -4.441 1.00 86.56 495 ASP A CA 1
ATOM 3858 C C . ASP A 1 495 ? 18.796 -15.714 -4.749 1.00 86.56 495 ASP A C 1
ATOM 3860 O O . ASP A 1 495 ? 18.265 -15.709 -5.866 1.00 86.56 495 ASP A O 1
ATOM 3864 N N . VAL A 1 496 ? 18.443 -14.822 -3.818 1.00 89.00 496 VAL A N 1
ATOM 3865 C CA . VAL A 1 496 ? 17.389 -13.820 -4.039 1.00 89.00 496 VAL A CA 1
ATOM 3866 C C . VAL A 1 496 ? 17.842 -12.791 -5.074 1.00 89.00 496 VAL A C 1
ATOM 3868 O O . VAL A 1 496 ? 18.958 -12.276 -5.034 1.00 89.00 496 VAL A O 1
ATOM 3871 N N . LYS A 1 497 ? 16.959 -12.471 -6.025 1.00 89.38 497 LYS A N 1
ATOM 3872 C CA . LYS A 1 497 ? 17.179 -11.392 -6.994 1.00 89.38 497 LYS A CA 1
ATOM 3873 C C . LYS A 1 497 ? 16.481 -10.146 -6.466 1.00 89.38 497 LYS A C 1
ATOM 3875 O O . LYS A 1 497 ? 15.263 -10.034 -6.549 1.00 89.38 497 LYS A O 1
ATOM 3880 N N . TRP A 1 498 ? 17.253 -9.243 -5.869 1.00 90.62 498 TRP A N 1
ATOM 3881 C CA . TRP A 1 498 ? 16.745 -8.090 -5.126 1.00 90.62 498 TRP A CA 1
ATOM 3882 C C . TRP A 1 498 ? 16.269 -6.958 -6.049 1.00 90.62 498 TRP A C 1
ATOM 3884 O O . TRP A 1 498 ? 16.903 -5.911 -6.149 1.00 90.62 498 TRP A O 1
ATOM 3894 N N . THR A 1 499 ? 15.155 -7.184 -6.750 1.00 89.00 499 THR A N 1
ATOM 3895 C CA . THR A 1 499 ? 14.543 -6.236 -7.693 1.00 89.00 499 THR A CA 1
ATOM 3896 C C . THR A 1 499 ? 13.023 -6.184 -7.529 1.00 89.00 499 THR A C 1
ATOM 3898 O O . THR A 1 499 ? 12.389 -7.145 -7.089 1.00 89.00 499 THR A O 1
ATOM 3901 N N . HIS A 1 500 ? 12.408 -5.072 -7.940 1.00 88.56 500 HIS A N 1
ATOM 3902 C CA . HIS A 1 500 ? 10.942 -4.947 -7.970 1.00 88.56 500 HIS A CA 1
ATOM 3903 C C . HIS A 1 500 ? 10.289 -5.961 -8.923 1.00 88.56 500 HIS A C 1
ATOM 3905 O O . HIS A 1 500 ? 9.202 -6.480 -8.657 1.00 88.56 500 HIS A O 1
ATOM 3911 N N . TRP A 1 501 ? 10.973 -6.248 -10.028 1.00 87.75 501 TRP A N 1
ATOM 3912 C CA . TRP A 1 501 ? 10.540 -7.206 -11.035 1.00 87.75 501 TRP A CA 1
ATOM 3913 C C . TRP A 1 501 ? 10.415 -8.608 -10.433 1.00 87.75 501 TRP A C 1
ATOM 3915 O O . TRP A 1 501 ? 9.382 -9.247 -10.610 1.00 87.75 501 TRP A O 1
ATOM 3925 N N . GLN A 1 502 ? 11.394 -9.044 -9.627 1.00 89.62 502 GLN A N 1
ATOM 3926 C CA . GLN A 1 502 ? 11.341 -10.341 -8.947 1.00 89.62 502 GLN A CA 1
ATOM 3927 C C . GLN A 1 502 ? 10.258 -10.397 -7.853 1.00 89.62 502 GLN A C 1
ATOM 3929 O O . GLN A 1 502 ? 9.518 -11.377 -7.784 1.00 89.62 502 GLN A O 1
ATOM 3934 N N . ASP A 1 503 ? 10.104 -9.336 -7.047 1.00 90.25 503 ASP A N 1
ATOM 3935 C CA . ASP A 1 503 ? 8.993 -9.166 -6.081 1.00 90.25 503 ASP A CA 1
ATOM 3936 C C . ASP A 1 503 ? 7.614 -9.310 -6.756 1.00 90.25 503 ASP A C 1
ATOM 3938 O O . ASP A 1 503 ? 6.647 -9.801 -6.166 1.00 90.25 503 ASP A O 1
ATOM 3942 N N . SER A 1 504 ? 7.544 -8.933 -8.033 1.00 88.31 504 SER A N 1
ATOM 3943 C CA . SER A 1 504 ? 6.350 -8.958 -8.877 1.00 88.31 504 SER A CA 1
ATOM 3944 C C . SER A 1 504 ? 6.373 -10.072 -9.936 1.00 88.31 504 SER A C 1
ATOM 3946 O O . SER A 1 504 ? 5.614 -10.008 -10.902 1.00 88.31 504 SER A O 1
ATOM 3948 N N . ALA A 1 505 ? 7.181 -11.124 -9.758 1.00 87.25 505 ALA A N 1
ATOM 3949 C CA . ALA A 1 505 ? 7.269 -12.253 -10.694 1.00 87.25 505 ALA A CA 1
ATOM 3950 C C . ALA A 1 505 ? 5.939 -13.020 -10.869 1.00 87.25 505 ALA A C 1
ATOM 3952 O O . ALA A 1 505 ? 5.751 -13.725 -11.854 1.00 87.25 505 ALA A O 1
ATOM 3953 N N . GLU A 1 506 ? 4.978 -12.861 -9.951 1.00 79.56 506 GLU A N 1
ATOM 3954 C CA . GLU A 1 506 ? 3.602 -13.367 -10.120 1.00 79.56 506 GLU A CA 1
ATOM 3955 C C . GLU A 1 506 ? 2.798 -12.615 -11.204 1.00 79.56 506 GLU A C 1
ATOM 3957 O O . GLU A 1 506 ? 1.749 -13.093 -11.625 1.00 79.56 506 GLU A O 1
ATOM 3962 N N . ILE A 1 507 ? 3.279 -11.442 -11.637 1.00 82.69 507 ILE A N 1
ATOM 3963 C CA . ILE A 1 507 ? 2.714 -10.614 -12.713 1.00 82.69 507 ILE A CA 1
ATOM 3964 C C . ILE A 1 507 ? 3.558 -10.768 -13.982 1.00 82.69 507 ILE A C 1
ATOM 3966 O O . ILE A 1 507 ? 3.017 -11.020 -15.052 1.00 82.69 507 ILE A O 1
ATOM 3970 N N . TYR A 1 508 ? 4.881 -10.628 -13.859 1.00 79.81 508 TYR A N 1
ATOM 3971 C CA . TYR A 1 508 ? 5.802 -10.640 -15.001 1.00 79.81 508 TYR A CA 1
ATOM 3972 C C . TYR A 1 508 ? 6.210 -12.050 -15.455 1.00 79.81 508 TYR A C 1
ATOM 3974 O O . TYR A 1 508 ? 6.778 -12.213 -16.531 1.00 79.81 508 TYR A O 1
ATOM 3982 N N . GLY A 1 509 ? 5.926 -13.080 -14.656 1.00 83.75 509 GLY A N 1
ATOM 3983 C CA . GLY A 1 509 ? 6.438 -14.430 -14.868 1.00 83.75 509 GLY A CA 1
ATOM 3984 C C . GLY A 1 509 ? 7.926 -14.553 -14.528 1.00 83.75 509 GLY A C 1
ATOM 3985 O O . GLY A 1 509 ? 8.535 -13.672 -13.919 1.00 83.75 509 GLY A O 1
ATOM 3986 N N . LEU A 1 510 ? 8.517 -15.679 -14.930 1.00 83.25 510 LEU A N 1
ATOM 3987 C CA . LEU A 1 510 ? 9.946 -15.959 -14.801 1.00 83.25 510 LEU A CA 1
ATOM 3988 C C . LEU A 1 510 ? 10.497 -16.423 -16.148 1.00 83.25 510 LEU A C 1
ATOM 3990 O O . LEU A 1 510 ? 9.905 -17.273 -16.816 1.00 83.25 510 LEU A O 1
ATOM 3994 N N . ARG A 1 511 ? 11.660 -15.895 -16.527 1.00 81.88 511 ARG A N 1
ATOM 3995 C CA . ARG A 1 511 ? 12.433 -16.365 -17.678 1.00 81.88 511 ARG A CA 1
ATOM 3996 C C . ARG A 1 511 ? 13.150 -17.676 -17.330 1.00 81.88 511 ARG A C 1
ATOM 3998 O O . ARG A 1 511 ? 13.269 -18.065 -16.169 1.00 81.88 511 ARG A O 1
ATOM 4005 N N . ALA A 1 512 ? 13.698 -18.346 -18.344 1.00 82.38 512 ALA A N 1
ATOM 4006 C CA . ALA A 1 512 ? 14.439 -19.603 -18.174 1.00 82.38 512 ALA A CA 1
ATOM 4007 C C . ALA A 1 512 ? 15.719 -19.481 -17.309 1.00 82.38 512 ALA A C 1
ATOM 4009 O O . ALA A 1 512 ? 16.251 -20.497 -16.868 1.00 82.38 512 ALA A O 1
ATOM 4010 N N . ASP A 1 513 ? 16.206 -18.259 -17.062 1.00 80.56 513 ASP A N 1
ATOM 4011 C CA . ASP A 1 513 ? 17.331 -17.939 -16.169 1.00 80.56 513 ASP A CA 1
ATOM 4012 C C . ASP A 1 513 ? 16.900 -17.660 -14.708 1.00 80.56 513 ASP A C 1
ATOM 4014 O O . ASP A 1 513 ? 17.728 -17.258 -13.889 1.00 80.56 513 ASP A O 1
ATOM 4018 N N . GLY A 1 514 ? 15.613 -17.833 -14.382 1.00 81.88 514 GLY A N 1
ATOM 4019 C CA . GLY A 1 514 ? 15.041 -17.599 -13.053 1.00 81.88 514 GLY A CA 1
ATOM 4020 C C . GLY A 1 514 ? 14.794 -16.129 -12.690 1.00 81.88 514 GLY A C 1
ATOM 4021 O O . GLY A 1 514 ? 14.328 -15.863 -11.579 1.00 81.88 514 GLY A O 1
ATOM 4022 N N . HIS A 1 515 ? 15.076 -15.181 -13.588 1.00 84.00 515 HIS A N 1
ATOM 4023 C CA . HIS A 1 515 ? 14.788 -13.762 -13.373 1.00 84.00 515 HIS A CA 1
ATOM 4024 C C . HIS A 1 515 ? 13.403 -13.399 -13.910 1.00 84.00 515 HIS A C 1
ATOM 4026 O O . HIS A 1 515 ? 12.957 -13.929 -14.930 1.00 84.00 515 HIS A O 1
ATOM 4032 N N . ALA A 1 516 ? 12.735 -12.458 -13.251 1.00 86.00 516 ALA A N 1
ATOM 4033 C CA . ALA A 1 516 ? 11.564 -11.805 -13.818 1.00 86.00 516 ALA A CA 1
ATOM 4034 C C . ALA A 1 516 ? 11.944 -10.894 -15.012 1.00 86.00 516 ALA A C 1
ATOM 4036 O O . ALA A 1 516 ? 12.974 -10.210 -14.951 1.00 86.00 516 ALA A O 1
ATOM 4037 N N . PRO A 1 517 ? 11.110 -10.848 -16.067 1.00 84.56 517 PRO A N 1
ATOM 4038 C CA . PRO A 1 517 ? 11.084 -9.776 -17.069 1.00 84.56 517 PRO A CA 1
ATOM 4039 C C . PRO A 1 517 ? 11.102 -8.368 -16.438 1.00 84.56 517 PRO A C 1
ATOM 4041 O O . PRO A 1 517 ? 10.517 -8.157 -15.374 1.00 84.56 517 PRO A O 1
ATOM 4044 N N . ASN A 1 518 ? 11.771 -7.404 -17.076 1.00 78.94 518 ASN A N 1
ATOM 4045 C CA . ASN A 1 518 ? 11.806 -5.996 -16.676 1.00 78.94 518 ASN A CA 1
ATOM 4046 C C . ASN A 1 518 ? 11.624 -5.058 -17.880 1.00 78.94 518 ASN A C 1
ATOM 4048 O O . ASN A 1 518 ? 12.314 -5.172 -18.888 1.00 78.94 518 ASN A O 1
ATOM 4052 N N . THR A 1 519 ? 10.776 -4.033 -17.743 1.00 74.38 519 THR A N 1
ATOM 4053 C CA . THR A 1 519 ? 10.406 -3.126 -18.853 1.00 74.38 519 THR A CA 1
ATOM 4054 C C . THR A 1 519 ? 11.498 -2.120 -19.258 1.00 74.38 519 THR A C 1
ATOM 4056 O O . THR A 1 519 ? 11.180 -1.046 -19.771 1.00 74.38 519 THR A O 1
ATOM 4059 N N . LEU A 1 520 ? 12.763 -2.402 -18.946 1.00 73.50 520 LEU A N 1
ATOM 4060 C CA . LEU A 1 520 ? 13.911 -1.509 -19.126 1.00 73.50 520 LEU A CA 1
ATOM 4061 C C . LEU A 1 520 ? 15.051 -2.166 -19.913 1.00 73.50 520 LEU A C 1
ATOM 4063 O O . LEU A 1 520 ? 15.934 -1.458 -20.397 1.00 73.50 520 LEU A O 1
ATOM 4067 N N . ASP A 1 521 ? 15.043 -3.494 -20.062 1.00 69.25 521 ASP A N 1
ATOM 4068 C CA . ASP A 1 521 ? 15.925 -4.183 -20.996 1.00 69.25 521 ASP A CA 1
ATOM 4069 C C . ASP A 1 521 ? 15.275 -4.318 -22.389 1.00 69.25 521 ASP A C 1
ATOM 4071 O O . ASP A 1 521 ? 14.085 -4.078 -22.590 1.00 69.25 521 ASP A O 1
ATOM 4075 N N . ASN A 1 522 ? 16.086 -4.653 -23.396 1.00 60.66 522 ASN A N 1
ATOM 4076 C CA . ASN A 1 522 ? 15.623 -4.795 -24.784 1.00 60.66 522 ASN A CA 1
ATOM 4077 C C . ASN A 1 522 ? 14.974 -6.167 -25.072 1.00 60.66 522 ASN A C 1
ATOM 4079 O O . ASN A 1 522 ? 14.778 -6.507 -26.240 1.00 60.66 522 ASN A O 1
ATOM 4083 N N . VAL A 1 523 ? 14.727 -6.986 -24.046 1.00 58.94 523 VAL A N 1
ATOM 4084 C CA . VAL A 1 523 ? 14.181 -8.348 -24.151 1.00 58.94 523 VAL A CA 1
ATOM 4085 C C . VAL A 1 523 ? 12.718 -8.378 -23.715 1.00 58.94 523 VAL A C 1
ATOM 4087 O O . VAL A 1 523 ? 11.924 -9.071 -24.353 1.00 58.94 523 VAL A O 1
ATOM 4090 N N . GLY A 1 524 ? 12.368 -7.597 -22.689 1.00 50.47 524 GLY A N 1
ATOM 4091 C CA . GLY A 1 524 ? 11.108 -7.736 -21.962 1.00 50.47 524 GLY A CA 1
ATOM 4092 C C . GLY A 1 524 ? 11.337 -8.536 -20.697 1.00 50.47 524 GLY A C 1
ATOM 4093 O O . GLY A 1 524 ? 11.668 -9.743 -20.777 1.00 50.47 524 GLY A O 1
#

Solvent-accessible surface area (backbone atoms only — not comparable to full-atom values): 29029 Å² total; per-residue (Å²): 132,89,86,84,89,86,86,90,88,88,79,88,86,88,89,88,87,79,83,84,78,71,82,81,65,62,43,21,44,60,49,51,41,64,19,31,36,33,28,33,90,92,46,88,94,38,36,33,45,37,47,34,46,79,55,95,96,34,40,32,40,38,41,34,41,44,42,70,57,100,86,44,81,44,58,40,40,30,60,35,76,48,63,38,78,67,29,57,44,76,24,57,25,28,32,75,45,79,49,48,75,74,94,65,47,43,82,89,40,54,44,77,42,84,45,31,38,38,36,41,34,33,53,46,86,54,34,32,39,42,34,41,40,37,76,89,72,50,69,54,78,41,59,31,35,58,77,45,64,53,93,87,48,82,66,73,89,44,71,59,72,99,80,70,99,76,82,70,70,68,78,70,73,67,70,60,33,31,63,38,43,54,86,72,71,74,40,79,45,47,69,76,43,84,80,46,30,30,71,30,62,49,101,85,70,46,76,77,28,8,14,59,55,38,36,43,74,78,42,79,45,42,32,33,32,33,72,88,67,48,83,43,86,46,66,84,92,53,79,84,62,95,52,59,22,73,32,55,30,81,87,68,53,75,44,55,38,27,31,41,37,35,39,29,42,53,92,46,11,43,36,33,44,26,33,35,25,49,51,39,79,78,67,44,87,65,86,37,66,90,46,42,70,45,34,35,34,40,42,28,34,39,54,74,27,48,29,43,40,20,42,75,83,51,68,72,55,38,59,34,56,84,44,39,47,38,14,22,33,27,34,29,36,24,45,37,16,18,43,25,29,61,39,56,73,60,20,44,54,38,50,50,54,54,50,53,51,43,34,73,77,76,45,79,53,84,44,28,34,34,35,19,38,39,42,10,9,26,48,48,53,52,35,42,71,77,38,76,78,72,40,78,44,75,46,60,34,83,52,59,84,57,64,72,79,53,46,55,72,52,51,46,35,63,56,58,46,44,37,46,71,60,75,46,48,86,46,69,65,56,76,43,27,52,54,46,30,79,78,70,74,47,62,41,29,60,74,44,65,17,77,89,58,83,55,41,62,34,30,38,46,45,62,74,76,42,66,70,49,45,50,37,41,67,32,47,85,66,33,75,43,78,74,49,88,64,31,35,54,75,69,60,59,72,83,54,60,28,14,37,36,46,58,28,25,71,76,58,37,66,46,98,85,72,45,32,35,44,94,81,58,99,82,75

Mean predicted aligned error: 15.47 Å

Sequence (524 aa):
MKNAINTNRLIAMCLCCLFYAGNAYSLIAVQSAHSGVWFNPQQNGHGFFLSIGEQQQQLNLVISWYHYEQGEQRYVVGSQTFDAETGRVNVPVQETHGANFGEAFKSTDVERIDWGTLTVAFNSCDRGTIEYQTLSGQSGTIPVQRLAGVGTLECTMIELDEKAVTVPAQTLVQQPFVCSTVEEGLGQPLIDNQVAGWPVFDDSGVVTGFSENCRLEPSVSYRYRSTQGDIKTYTPDQPAPDDLAMTTLINGDTVPYMIRWERGTMNRFIYSIATLAPGILEGNLGFDETAWNKRLLYYFQGGVGIGHSQGDTSQKRMLYDDALKRGYAVIYSTGTSTSTHYNLARGGRTALQLKDYFISEYGEPLYTIGIGASGGGVQQYVYAQNHPGLIDAAIPQYAFPDMITQTIHISDCELLEYYMDVTDSDNSMWSTWSNRTILEGMNASDKVKNRFLLGLRGSTECVAGWRGLTPLLINPFWGKADNQEQMQPETLTDDVKWTHWQDSAEIYGLRADGHAPNTLDNVG

pLDDT: mean 86.67, std 16.75, range [25.25, 98.88]